Protein 1TC5 (pdb70)

Organism: Leishmania major (NCBI:txid5664)

Radius of gyration: 34.52 Å; Cα contacts (8 Å, |Δi|>4): 1585; chains: 4; bounding box: 90×104×87 Å

Solvent-accessible surface area: 36478 Å² total; per-residue (Å²): 170,38,29,5,27,3,1,0,1,4,2,28,4,0,16,0,2,11,66,66,108,107,107,76,6,16,0,0,38,0,0,1,0,0,3,1,12,5,22,90,94,84,18,46,110,23,85,56,76,43,2,111,109,0,8,12,21,4,8,75,3,84,6,3,50,37,4,10,92,138,101,187,134,76,125,65,26,5,5,70,71,15,66,82,8,0,0,0,0,0,16,10,53,8,0,0,1,84,52,81,65,178,44,26,12,71,86,46,46,24,65,162,115,65,4,34,62,16,11,91,90,2,1,35,15,0,34,56,28,21,35,30,78,54,86,171,21,38,89,13,5,10,38,152,66,153,64,99,45,38,120,77,137,48,150,15,113,42,94,35,36,1,2,2,4,47,76,64,37,104,8,2,3,92,3,66,5,106,18,0,65,0,0,13,7,74,55,169,26,28,6,27,3,1,0,1,2,0,26,6,0,16,0,2,11,64,66,108,105,111,76,6,16,0,0,38,0,0,0,0,1,3,2,10,7,30,93,93,84,20,44,113,25,81,58,116,42,2,115,106,0,8,12,23,4,8,79,2,98,6,3,56,34,4,11,94,139,104,186,134,88,126,62,25,4,5,102,87,15,83,93,8,0,0,0,0,0,15,11,50,8,0,0,1,102,53,125,65,108,45,26,34,71,148,53,46,27,67,164,119,71,4,35,61,17,11,90,89,2,1,49,15,0,36,86,58,23,66,28,76,62,82,170,23,42,89,15,4,10,35,146,58,155,66,104,45,38,121,76,138,48,150,14,114,40,102,36,35,2,2,2,4,46,73,66,37,103,9,2,2,94,3,66,6,96,18,0,63,0,0,12,7,76,54,69,43,5,47,3,43,0,17,2,0,26,4,0,8,0,2,9,61,68,111,105,81,78,6,17,0,0,36,0,0,1,0,34,3,1,9,5,25,103,95,83,24,81,100,20,82,72,117,36,3,144,106,0,7,13,40,4,9,110,55,138,12,3,53,35,5,9,97,135,95,191,134,82,123,63,21,6,5,104,90,15,84,92,9,0,0,0,0,2,16,53,46,70,47,1,24,106,125,126,70,253,67,84,39,94,149,44,48,24,68,160,120,67,4,34,62,16,12,100,94,2,8,53,23,0,26,88,61,24,65,29,68,65,83,176,20,36,94,14,6,7,44,155,12,105,30,62,47,46,132,73,119,40,154,15,92,45,85,40,38,1,1,3,3,48,68,62,37,148,29,16,60,97,57,92,37,151,37,57,112,70,44,113,52,77,56,75,40,4,47,4,44,0,18,3,0,27,5,0,11,0,2,10,62,67,110,104,75,77,8,17,0,0,36,0,0,1,0,34,3,2,9,7,29,41,97,89,38,80,100,22,82,61,112,35,3,121,105,0,7,13,41,6,10,108,53,137,12,3,55,37,6,9,97,109,93,185,132,82,123,66,24,6,5,102,91,16,82,73,8,0,0,0,0,2,15,52,46,69,46,0,22,106,122,126,70,250,65,85,36,97,149,44,45,22,68,146,120,68,4,34,61,18,10,99,92,2,8,56,25,0,28,87,60,24,66,28,64,62,85,114,21,35,92,14,6,8,40,146,64,141,75,79,46,45,105,68,118,41,125,15,42,16,60,39,35,2,1,3,4,46,68,56,35,146,30,16,63,98,57,92,36,156,37,56,109,68,42,111,54,77,57

Structure (mmCIF, N/CA/C/O backbone):
data_1TC5
#
_entry.id   1TC5
#
_cell.length_a   67.479
_cell.length_b   67.465
_cell.length_c   174.410
_cell.angle_alpha   90.00
_cell.angle_beta   90.00
_cell.angle_gamma   90.00
#
_symmetry.space_group_name_H-M   'P 2 2 21'
#
loop_
_entity.id
_entity.type
_entity.pdbx_description
1 polymer 'Probable eukaryotic D-amino acid tRNA deacylase, LMAJ005534AAA'
2 water water
#
loop_
_atom_site.group_PDB
_atom_site.id
_atom_site.type_symbol
_atom_site.label_atom_id
_atom_site.label_alt_id
_atom_site.label_comp_id
_atom_site.label_asym_id
_atom_site.label_entity_id
_atom_site.label_seq_id
_atom_site.pdbx_PDB_ins_code
_atom_site.Cartn_x
_atom_site.Cartn_y
_atom_site.Cartn_z
_atom_site.occupancy
_atom_site.B_iso_or_equiv
_atom_site.auth_seq_id
_atom_site.auth_comp_id
_atom_site.auth_asym_id
_atom_site.auth_atom_id
_atom_site.pdbx_PDB_model_num
ATOM 1 N N . HIS A 1 8 ? 56.155 27.114 26.231 1.00 46.48 8 HIS A N 1
ATOM 2 C CA . HIS A 1 8 ? 55.895 28.528 25.806 1.00 49.10 8 HIS A CA 1
ATOM 3 C C . HIS A 1 8 ? 54.502 29.061 26.203 1.00 44.55 8 HIS A C 1
ATOM 4 O O . HIS A 1 8 ? 53.554 28.298 26.380 1.00 42.32 8 HIS A O 1
ATOM 11 N N . MET A 1 9 ? 54.409 30.383 26.329 1.00 40.06 9 MET A N 1
ATOM 12 C CA . MET A 1 9 ? 53.160 31.072 26.657 1.00 39.08 9 MET A CA 1
ATOM 13 C C . MET A 1 9 ? 52.245 31.311 25.431 1.00 37.03 9 MET A C 1
ATOM 14 O O . MET A 1 9 ? 52.709 31.755 24.367 1.00 37.16 9 MET A O 1
ATOM 19 N N . THR A 1 10 ? 50.946 31.046 25.611 1.00 29.51 10 THR A N 1
ATOM 20 C CA . THR A 1 10 ? 49.945 31.210 24.566 1.00 26.49 10 THR A CA 1
ATOM 21 C C . THR A 1 10 ? 49.112 32.495 24.758 1.00 22.69 10 THR A C 1
ATOM 22 O O . THR A 1 10 ? 48.652 32.800 25.845 1.00 20.58 10 THR A O 1
ATOM 26 N N . ILE A 1 11 ? 48.951 33.254 23.691 1.00 19.53 11 ILE A N 1
ATOM 27 C CA . ILE A 1 11 ? 47.965 34.330 23.636 1.00 18.67 11 ILE A CA 1
ATOM 28 C C . ILE A 1 11 ? 46.755 33.738 22.928 1.00 17.19 11 ILE A C 1
ATOM 29 O O . ILE A 1 11 ? 46.845 33.411 21.744 1.00 18.82 11 ILE A O 1
ATOM 34 N N . ARG A 1 12 ? 45.646 33.572 23.652 1.00 15.22 12 ARG A N 1
ATOM 35 C CA . ARG A 1 12 ? 44.388 33.080 23.081 1.00 14.40 12 ARG A CA 1
ATOM 36 C C . ARG A 1 12 ? 43.481 34.246 22.766 1.00 16.36 12 ARG A C 1
ATOM 37 O O . ARG A 1 12 ? 43.217 35.075 23.633 1.00 13.31 12 ARG A O 1
ATOM 45 N N . VAL A 1 13 ? 43.016 34.326 21.525 1.00 17.62 13 VAL A N 1
ATOM 46 C CA . VAL A 1 13 ? 42.007 35.330 21.183 1.00 18.77 13 VAL A CA 1
ATOM 47 C C . VAL A 1 13 ? 40.762 34.727 20.538 1.00 16.72 13 VAL A C 1
ATOM 48 O O . VAL A 1 13 ? 40.853 33.824 19.737 1.00 17.28 13 VAL A O 1
ATOM 52 N N A MET A 1 14 ? 39.606 35.271 20.894 0.50 16.62 14 MET A N 1
ATOM 53 N N B MET A 1 14 ? 39.604 35.242 20.928 0.50 16.90 14 MET A N 1
ATOM 54 C CA A MET A 1 14 ? 38.358 35.005 20.197 0.50 16.68 14 MET A CA 1
ATOM 55 C CA B MET A 1 14 ? 38.365 35.030 20.198 0.50 17.11 14 MET A CA 1
ATOM 56 C C A MET A 1 14 ? 37.980 36.296 19.455 0.50 16.69 14 MET A C 1
ATOM 57 C C B MET A 1 14 ? 38.100 36.318 19.423 0.50 16.83 14 MET A C 1
ATOM 58 O O A MET A 1 14 ? 37.909 37.364 20.060 0.50 18.57 14 MET A O 1
ATOM 59 O O B MET A 1 14 ? 38.243 37.415 19.970 0.50 18.34 14 MET A O 1
ATOM 68 N N . LEU A 1 15 ? 37.743 36.180 18.152 1.00 16.64 15 LEU A N 1
ATOM 69 C CA . LEU A 1 15 ? 37.550 37.327 17.272 1.00 16.49 15 LEU A CA 1
ATOM 70 C C . LEU A 1 15 ? 36.193 37.217 16.637 1.00 16.92 15 LEU A C 1
ATOM 71 O O . LEU A 1 15 ? 35.877 36.180 16.047 1.00 14.98 15 LEU A O 1
ATOM 76 N N . GLN A 1 16 ? 35.398 38.287 16.747 1.00 17.00 16 GLN A N 1
ATOM 77 C CA . GLN A 1 16 ? 34.038 38.332 16.195 1.00 16.26 16 GLN A CA 1
ATOM 78 C C . GLN A 1 16 ? 33.865 39.568 15.321 1.00 16.81 16 GLN A C 1
ATOM 79 O O . GLN A 1 16 ? 34.421 40.648 15.622 1.00 15.67 16 GLN A O 1
ATOM 85 N N . ALA A 1 17 ? 33.137 39.380 14.220 1.00 18.09 17 ALA A N 1
ATOM 86 C CA . ALA A 1 17 ? 32.722 40.478 13.332 1.00 17.09 17 ALA A CA 1
ATOM 87 C C . ALA A 1 17 ? 31.746 41.391 14.073 1.00 17.40 17 ALA A C 1
ATOM 88 O O . ALA A 1 17 ? 30.634 40.969 14.427 1.00 18.00 17 ALA A O 1
ATOM 90 N N . MET A 1 18 ? 32.199 42.614 14.319 1.00 14.86 18 MET A N 1
ATOM 91 C CA . MET A 1 18 ? 31.435 43.634 15.031 1.00 14.80 18 MET A CA 1
ATOM 92 C C . MET A 1 18 ? 30.783 44.600 14.048 1.00 16.38 18 MET A C 1
ATOM 93 O O . MET A 1 18 ? 31.427 45.052 13.091 1.00 16.61 18 MET A O 1
ATOM 98 N N . ASP A 1 19 ? 29.514 44.926 14.292 1.00 17.65 19 ASP A N 1
ATOM 99 C CA . ASP A 1 19 ? 28.881 46.076 13.650 1.00 16.67 19 ASP A CA 1
ATOM 100 C C . ASP A 1 19 ? 28.847 47.275 14.598 1.00 18.45 19 ASP A C 1
ATOM 101 O O . ASP A 1 19 ? 29.251 48.381 14.222 1.00 16.90 19 ASP A O 1
ATOM 106 N N . GLN A 1 20 ? 28.358 47.036 15.820 1.00 18.14 20 GLN A N 1
ATOM 107 C CA . GLN A 1 20 ? 28.362 48.026 16.899 1.00 18.03 20 GLN A CA 1
ATOM 108 C C . GLN A 1 20 ? 28.746 47.356 18.231 1.00 16.24 20 GLN A C 1
ATOM 109 O O . GLN A 1 20 ? 28.371 46.228 18.500 1.00 18.30 20 GLN A O 1
ATOM 115 N N . GLY A 1 21 ? 29.469 48.083 19.073 1.00 15.42 21 GLY A N 1
ATOM 116 C CA . GLY A 1 21 ? 29.707 47.656 20.442 1.00 15.98 21 GLY A CA 1
ATOM 117 C C . GLY A 1 21 ? 29.652 48.773 21.469 1.00 16.49 21 GLY A C 1
ATOM 118 O O . GLY A 1 21 ? 29.988 49.921 21.182 1.00 16.32 21 GLY A O 1
ATOM 119 N N . HIS A 1 22 ? 29.198 48.405 22.665 1.00 18.58 22 HIS A N 1
ATOM 120 C CA . HIS A 1 22 ? 29.228 49.226 23.877 1.00 16.86 22 HIS A CA 1
ATOM 121 C C . HIS A 1 22 ? 29.881 48.417 25.003 1.00 17.77 22 HIS A C 1
ATOM 122 O O . HIS A 1 22 ? 29.421 47.323 25.337 1.00 16.80 22 HIS A O 1
ATOM 129 N N . LEU A 1 23 ? 30.936 48.967 25.593 1.00 16.30 23 LEU A N 1
ATOM 130 C CA . LEU A 1 23 ? 31.674 48.296 26.646 1.00 16.41 23 LEU A CA 1
ATOM 131 C C . LEU A 1 23 ? 31.697 49.163 27.917 1.00 15.38 23 LEU A C 1
ATOM 132 O O . LEU A 1 23 ? 32.087 50.304 27.891 1.00 17.31 23 LEU A O 1
ATOM 137 N N . LEU A 1 24 ? 31.275 48.575 29.024 1.00 17.83 24 LEU A N 1
ATOM 138 C CA . LEU A 1 24 ? 31.258 49.213 30.323 1.00 15.67 24 LEU A CA 1
ATOM 139 C C . LEU A 1 24 ? 32.679 49.303 30.875 1.00 16.12 24 LEU A C 1
ATOM 140 O O . LEU A 1 24 ? 33.393 48.293 30.976 1.00 15.02 24 LEU A O 1
ATOM 145 N N . VAL A 1 25 ? 33.086 50.521 31.241 1.00 16.95 25 VAL A N 1
ATOM 146 C CA . VAL A 1 25 ? 34.469 50.773 31.656 1.00 18.32 25 VAL A CA 1
ATOM 147 C C . VAL A 1 25 ? 34.660 51.171 33.127 1.00 17.92 25 VAL A C 1
ATOM 148 O O . VAL A 1 25 ? 35.786 51.157 33.598 1.00 19.23 25 VAL A O 1
ATOM 152 N N . ASN A 1 26 ? 33.593 51.526 33.842 1.00 19.37 26 ASN A N 1
ATOM 153 C CA . ASN A 1 26 ? 33.710 51.934 35.258 1.00 18.29 26 ASN A CA 1
ATOM 154 C C . ASN A 1 26 ? 32.942 51.048 36.269 1.00 16.21 26 ASN A C 1
ATOM 155 O O . ASN A 1 26 ? 32.719 51.432 37.409 1.00 18.14 26 ASN A O 1
ATOM 160 N N . ASN A 1 27 ? 32.511 49.880 35.835 1.00 16.61 27 ASN A N 1
ATOM 161 C CA . ASN A 1 27 ? 31.734 48.941 36.671 1.00 20.62 27 ASN A CA 1
ATOM 162 C C . ASN A 1 27 ? 30.310 49.426 37.026 1.00 21.88 27 ASN A C 1
ATOM 163 O O . ASN A 1 27 ? 29.587 48.746 37.745 1.00 22.70 27 ASN A O 1
ATOM 168 N N . VAL A 1 28 ? 29.904 50.575 36.494 1.00 22.20 28 VAL A N 1
ATOM 169 C CA . VAL A 1 28 ? 28.630 51.165 36.879 1.00 23.04 28 VAL A CA 1
ATOM 170 C C . VAL A 1 28 ? 27.776 51.436 35.649 1.00 22.07 28 VAL A C 1
ATOM 171 O O . VAL A 1 28 ? 26.951 50.597 35.285 1.00 23.11 28 VAL A O 1
ATOM 175 N N . ASP A 1 29 ? 27.978 52.567 34.984 1.00 24.07 29 ASP A N 1
ATOM 176 C CA . ASP A 1 29 ? 27.105 52.928 33.858 1.00 25.75 29 ASP A CA 1
ATOM 177 C C . ASP A 1 29 ? 27.761 53.726 32.722 1.00 22.36 29 ASP A C 1
ATOM 178 O O . ASP A 1 29 ? 27.075 54.210 31.847 1.00 23.36 29 ASP A O 1
ATOM 183 N N . LYS A 1 30 ? 29.081 53.835 32.717 1.00 21.98 30 LYS A N 1
ATOM 184 C CA . LYS A 1 30 ? 29.787 54.522 31.647 1.00 21.23 30 LYS A CA 1
ATOM 185 C C . LYS A 1 30 ? 30.197 53.468 30.587 1.00 20.13 30 LYS A C 1
ATOM 186 O O . LYS A 1 30 ? 30.937 52.532 30.880 1.00 18.49 30 LYS A O 1
ATOM 192 N N . TYR A 1 31 ? 29.668 53.627 29.376 1.00 18.83 31 TYR A N 1
ATOM 193 C CA . TYR A 1 31 ? 30.000 52.785 28.241 1.00 19.75 31 TYR A CA 1
ATOM 194 C C . TYR A 1 31 ? 30.774 53.567 27.200 1.00 19.55 31 TYR A C 1
ATOM 195 O O . TYR A 1 31 ? 30.450 54.718 26.909 1.00 17.56 31 TYR A O 1
ATOM 204 N N . VAL A 1 32 ? 31.790 52.916 26.633 1.00 19.56 32 VAL A N 1
ATOM 205 C CA . VAL A 1 32 ? 32.517 53.436 25.479 1.00 18.35 32 VAL A CA 1
ATOM 206 C C . VAL A 1 32 ? 32.102 52.636 24.237 1.00 17.46 32 VAL A C 1
ATOM 207 O O . VAL A 1 32 ? 31.770 51.423 24.311 1.00 16.85 32 VAL A O 1
ATOM 211 N N . ARG A 1 33 ? 32.133 53.310 23.096 1.00 15.81 33 ARG A N 1
ATOM 212 C CA . ARG A 1 33 ? 31.530 52.792 21.894 1.00 16.72 33 ARG A CA 1
ATOM 213 C C . ARG A 1 33 ? 32.527 52.503 20.790 1.00 16.13 33 ARG A C 1
ATOM 214 O O . ARG A 1 33 ? 33.541 53.217 20.620 1.00 15.58 33 ARG A O 1
ATOM 222 N N . ALA A 1 34 ? 32.206 51.460 20.030 1.00 15.91 34 ALA A N 1
ATOM 223 C CA . ALA A 1 34 ? 32.852 51.186 18.755 1.00 16.62 34 ALA A CA 1
ATOM 224 C C . ALA A 1 34 ? 31.825 50.928 17.659 1.00 16.56 34 ALA A C 1
ATOM 225 O O . ALA A 1 34 ? 30.726 50.426 17.918 1.00 16.65 34 ALA A O 1
ATOM 227 N N . GLY A 1 35 ? 32.205 51.265 16.424 1.00 17.18 35 GLY A N 1
ATOM 228 C CA . GLY A 1 35 ? 31.414 50.898 15.259 1.00 17.72 35 GLY A CA 1
ATOM 229 C C . GLY A 1 35 ? 31.918 49.619 14.617 1.00 15.69 35 GLY A C 1
ATOM 230 O O . GLY A 1 35 ? 32.396 48.703 15.295 1.00 15.24 35 GLY A O 1
ATOM 231 N N . ARG A 1 36 ? 31.823 49.568 13.292 1.00 14.80 36 ARG A N 1
ATOM 232 C CA . ARG A 1 36 ? 32.111 48.354 12.568 1.00 15.83 36 ARG A CA 1
ATOM 233 C C . ARG A 1 36 ? 33.584 48.002 12.646 1.00 14.30 36 ARG A C 1
ATOM 234 O O . ARG A 1 36 ? 34.460 48.856 12.528 1.00 13.53 36 ARG A O 1
ATOM 242 N N . GLY A 1 37 ? 33.837 46.724 12.838 1.00 12.38 37 GLY A N 1
ATOM 243 C CA . GLY A 1 37 ? 35.203 46.228 12.889 1.00 15.39 37 GLY A CA 1
ATOM 244 C C . GLY A 1 37 ? 35.258 44.866 13.536 1.00 13.70 37 GLY A C 1
ATOM 245 O O . GLY A 1 37 ? 34.472 43.985 13.182 1.00 15.75 37 GLY A O 1
ATOM 246 N N . VAL A 1 38 ? 36.183 44.691 14.465 1.00 14.27 38 VAL A N 1
ATOM 247 C CA . VAL A 1 38 ? 36.376 43.411 15.148 1.00 12.87 38 VAL A CA 1
ATOM 248 C C . VAL A 1 38 ? 36.397 43.563 16.671 1.00 12.64 38 VAL A C 1
ATOM 249 O O . VAL A 1 38 ? 37.062 44.462 17.212 1.00 14.32 38 VAL A O 1
ATOM 253 N N . MET A 1 39 ? 35.645 42.698 17.350 1.00 15.51 39 MET A N 1
ATOM 254 C CA . MET A 1 39 ? 35.698 42.561 18.802 1.00 14.43 39 MET A CA 1
ATOM 255 C C . MET A 1 39 ? 36.612 41.395 19.172 1.00 15.92 39 MET A C 1
ATOM 256 O O . MET A 1 39 ? 36.402 40.249 18.733 1.00 16.43 39 MET A O 1
ATOM 261 N N . VAL A 1 40 ? 37.605 41.707 20.002 1.00 16.12 40 VAL A N 1
ATOM 262 C CA . VAL A 1 40 ? 38.667 40.788 20.383 1.00 15.99 40 VAL A CA 1
ATOM 263 C C . VAL A 1 40 ? 38.504 40.485 21.860 1.00 15.59 40 VAL A C 1
ATOM 264 O O . VAL A 1 40 ? 38.526 41.414 22.665 1.00 18.49 40 VAL A O 1
ATOM 268 N N . TYR A 1 41 ? 38.321 39.214 22.206 1.00 14.97 41 TYR A N 1
ATOM 269 C CA . TYR A 1 41 ? 38.480 38.716 23.569 1.00 12.78 41 TYR A CA 1
ATOM 270 C C . TYR A 1 41 ? 39.886 38.111 23.732 1.00 13.63 41 TYR A C 1
ATOM 271 O O . TYR A 1 41 ? 40.305 37.308 22.924 1.00 14.99 41 TYR A O 1
ATOM 280 N N . ILE A 1 42 ? 40.604 38.464 24.799 1.00 14.39 42 ILE A N 1
ATOM 281 C CA . ILE A 1 42 ? 41.981 38.041 24.934 1.00 13.94 42 ILE A CA 1
ATOM 282 C C . ILE A 1 42 ? 42.323 37.467 26.322 1.00 12.76 42 ILE A C 1
ATOM 283 O O . ILE A 1 42 ? 41.926 37.990 27.360 1.00 14.05 42 ILE A O 1
ATOM 288 N N . ALA A 1 43 ? 43.111 36.407 26.301 1.00 14.23 43 ALA A N 1
ATOM 289 C CA . ALA A 1 43 ? 43.615 35.756 27.501 1.00 14.64 43 ALA A CA 1
ATOM 290 C C . ALA A 1 43 ? 45.058 35.399 27.260 1.00 15.17 43 ALA A C 1
ATOM 291 O O . ALA A 1 43 ? 45.438 35.055 26.140 1.00 13.46 43 ALA A O 1
ATOM 293 N N . PHE A 1 44 ? 45.838 35.472 28.331 1.00 16.33 44 PHE A N 1
ATOM 294 C CA . PHE A 1 44 ? 47.240 35.177 28.326 1.00 14.87 44 PHE A CA 1
ATOM 295 C C . PHE A 1 44 ? 47.446 33.959 29.205 1.00 15.13 44 PHE A C 1
ATOM 296 O O . PHE A 1 44 ? 47.189 33.999 30.402 1.00 15.61 44 PHE A O 1
ATOM 304 N N . LEU A 1 45 ? 47.957 32.894 28.581 1.00 16.31 45 LEU A N 1
ATOM 305 C CA . LEU A 1 45 ? 48.002 31.559 29.153 1.00 17.89 45 LEU A CA 1
ATOM 306 C C . LEU A 1 45 ? 49.433 31.072 29.285 1.00 20.70 45 LEU A C 1
ATOM 307 O O . LEU A 1 45 ? 50.316 31.549 28.569 1.00 19.78 45 LEU A O 1
ATOM 312 N N . SER A 1 46 ? 49.647 30.117 30.190 1.00 22.55 46 SER A N 1
ATOM 313 C CA . SER A 1 46 ? 50.979 29.685 30.548 1.00 29.86 46 SER A CA 1
ATOM 314 C C . SER A 1 46 ? 51.034 28.271 31.152 1.00 34.90 46 SER A C 1
ATOM 315 O O . SER A 1 46 ? 50.125 27.850 31.878 1.00 34.19 46 SER A O 1
ATOM 318 N N . ASP A 1 47 ? 52.113 27.549 30.837 1.00 42.66 47 ASP A N 1
ATOM 319 C CA . ASP A 1 47 ? 52.525 26.376 31.623 1.00 48.25 47 ASP A CA 1
ATOM 320 C C . ASP A 1 47 ? 53.303 26.878 32.840 1.00 48.68 47 ASP A C 1
ATOM 321 O O . ASP A 1 47 ? 53.770 28.025 32.866 1.00 51.79 47 ASP A O 1
ATOM 326 N N . ARG A 1 48 ? 53.470 26.003 33.831 1.00 46.25 48 ARG A N 1
ATOM 327 C CA . ARG A 1 48 ? 54.354 26.279 34.954 1.00 43.39 48 ARG A CA 1
ATOM 328 C C . ARG A 1 48 ? 55.783 26.554 34.501 1.00 42.48 48 ARG A C 1
ATOM 329 O O . ARG A 1 48 ? 56.451 27.427 35.057 1.00 46.86 48 ARG A O 1
ATOM 330 N N . ASP A 1 49 ? 56.242 25.825 33.481 1.00 39.30 49 ASP A N 1
ATOM 331 C CA . ASP A 1 49 ? 57.610 25.941 32.990 1.00 39.31 49 ASP A CA 1
ATOM 332 C C . ASP A 1 49 ? 57.726 26.599 31.622 1.00 41.40 49 ASP A C 1
ATOM 333 O O . ASP A 1 49 ? 58.643 26.286 30.858 1.00 46.38 49 ASP A O 1
ATOM 334 N N . SER A 1 50 ? 56.814 27.520 31.313 1.00 42.60 50 SER A N 1
ATOM 335 C CA . SER A 1 50 ? 56.833 28.230 30.024 1.00 42.96 50 SER A CA 1
ATOM 336 C C . SER A 1 50 ? 57.583 29.573 30.148 1.00 42.29 50 SER A C 1
ATOM 337 O O . SER A 1 50 ? 57.480 30.256 31.176 1.00 43.85 50 SER A O 1
ATOM 340 N N . ALA A 1 51 ? 58.343 29.932 29.110 1.00 47.39 51 ALA A N 1
ATOM 341 C CA . ALA A 1 51 ? 59.047 31.212 29.058 1.00 49.16 51 ALA A CA 1
ATOM 342 C C . ALA A 1 51 ? 58.101 32.401 28.854 1.00 50.45 51 ALA A C 1
ATOM 343 O O . ALA A 1 51 ? 57.070 32.255 28.188 1.00 50.34 51 ALA A O 1
ATOM 344 N N . PRO A 1 52 ? 58.448 33.574 29.402 1.00 51.03 52 PRO A N 1
ATOM 345 C CA . PRO A 1 52 ? 57.554 34.745 29.367 1.00 49.99 52 PRO A CA 1
ATOM 346 C C . PRO A 1 52 ? 57.478 35.434 27.996 1.00 49.27 52 PRO A C 1
ATOM 347 O O . PRO A 1 52 ? 58.410 35.361 27.199 1.00 44.29 52 PRO A O 1
ATOM 351 N N . ILE A 1 53 ? 56.360 36.112 27.749 1.00 51.00 53 ILE A N 1
ATOM 352 C CA . ILE A 1 53 ? 56.071 36.706 26.445 1.00 52.24 53 ILE A CA 1
ATOM 353 C C . ILE A 1 53 ? 56.872 37.996 26.285 1.00 51.25 53 ILE A C 1
ATOM 354 O O . ILE A 1 53 ? 56.664 38.942 27.041 1.00 50.75 53 ILE A O 1
ATOM 359 N N . THR A 1 54 ? 57.792 38.026 25.317 1.00 51.26 54 THR A N 1
ATOM 360 C CA . THR A 1 54 ? 58.576 39.233 25.045 1.00 51.75 54 THR A CA 1
ATOM 361 C C . THR A 1 54 ? 57.747 40.246 24.262 1.00 51.78 54 THR A C 1
ATOM 362 O O . THR A 1 54 ? 56.582 39.996 23.936 1.00 51.91 54 THR A O 1
ATOM 366 N N . ASP A 1 55 ? 58.352 41.395 23.973 1.00 50.11 55 ASP A N 1
ATOM 367 C CA . ASP A 1 55 ? 57.748 42.382 23.084 1.00 49.10 55 ASP A CA 1
ATOM 368 C C . ASP A 1 55 ? 57.683 41.887 21.645 1.00 47.82 55 ASP A C 1
ATOM 369 O O . ASP A 1 55 ? 56.704 42.164 20.957 1.00 47.86 55 ASP A O 1
ATOM 374 N N . GLU A 1 56 ? 58.723 41.184 21.184 1.00 44.95 56 GLU A N 1
ATOM 375 C CA . GLU A 1 56 ? 58.745 40.679 19.804 1.00 44.32 56 GLU A CA 1
ATOM 376 C C . GLU A 1 56 ? 57.620 39.669 19.593 1.00 42.03 56 GLU A C 1
ATOM 377 O O . GLU A 1 56 ? 57.020 39.629 18.523 1.00 46.05 56 GLU A O 1
ATOM 379 N N . ALA A 1 57 ? 57.333 38.880 20.629 1.00 37.38 57 ALA A N 1
ATOM 380 C CA . ALA A 1 57 ? 56.226 37.929 20.616 1.00 36.17 57 ALA A CA 1
ATOM 381 C C . ALA A 1 57 ? 54.840 38.604 20.711 1.00 34.37 57 ALA A C 1
ATOM 382 O O . ALA A 1 57 ? 53.897 38.157 20.064 1.00 30.41 57 ALA A O 1
ATOM 384 N N . LEU A 1 58 ? 54.713 39.665 21.510 1.00 31.87 58 LEU A N 1
ATOM 385 C CA . LEU A 1 58 ? 53.458 40.421 21.566 1.00 30.41 58 LEU A CA 1
ATOM 386 C C . LEU A 1 58 ? 53.152 41.089 20.226 1.00 25.97 58 LEU A C 1
ATOM 387 O O . LEU A 1 58 ? 52.010 41.082 19.780 1.00 27.10 58 LEU A O 1
ATOM 392 N N . ARG A 1 59 ? 54.172 41.676 19.618 1.00 24.96 59 ARG A N 1
ATOM 393 C CA . ARG A 1 59 ? 54.058 42.364 18.322 1.00 27.30 59 ARG A CA 1
ATOM 394 C C . ARG A 1 59 ? 53.739 41.375 17.201 1.00 27.75 59 ARG A C 1
ATOM 395 O O . ARG A 1 59 ? 53.055 41.715 16.227 1.00 24.67 59 ARG A O 1
ATOM 403 N N . HIS A 1 60 ? 54.273 40.165 17.339 1.00 28.21 60 HIS A N 1
ATOM 404 C CA . HIS A 1 60 ? 53.942 39.077 16.432 1.00 30.65 60 HIS A CA 1
ATOM 405 C C . HIS A 1 60 ? 52.466 38.763 16.526 1.00 27.78 60 HIS A C 1
ATOM 406 O O . HIS A 1 60 ? 51.815 38.529 15.524 1.00 29.31 60 HIS A O 1
ATOM 413 N N . ALA A 1 61 ? 51.940 38.733 17.741 1.00 24.72 61 ALA A N 1
ATOM 414 C CA . ALA A 1 61 ? 50.536 38.410 17.919 1.00 22.92 61 ALA A CA 1
ATOM 415 C C . ALA A 1 61 ? 49.638 39.499 17.351 1.00 19.01 61 ALA A C 1
ATOM 416 O O . ALA A 1 61 ? 48.546 39.201 16.856 1.00 18.37 61 ALA A O 1
ATOM 418 N N . VAL A 1 62 ? 50.078 40.745 17.444 1.00 18.34 62 VAL A N 1
ATOM 419 C CA . VAL A 1 62 ? 49.317 41.871 16.905 1.00 18.34 62 VAL A CA 1
ATOM 420 C C . VAL A 1 62 ? 49.322 41.740 15.373 1.00 17.85 62 VAL A C 1
ATOM 421 O O . VAL A 1 62 ? 48.321 41.992 14.732 1.00 17.04 62 VAL A O 1
ATOM 425 N N . GLY A 1 63 ? 50.448 41.322 14.811 1.00 17.70 63 GLY A N 1
ATOM 426 C CA . GLY A 1 63 ? 50.562 41.099 13.380 1.00 19.37 63 GLY A CA 1
ATOM 427 C C . GLY A 1 63 ? 49.601 40.045 12.876 1.00 21.94 63 GLY A C 1
ATOM 428 O O . GLY A 1 63 ? 49.015 40.191 11.808 1.00 22.37 63 GLY A O 1
ATOM 429 N N . VAL A 1 64 ? 49.424 38.978 13.650 1.00 21.58 64 VAL A N 1
ATOM 430 C CA . VAL A 1 64 ? 48.456 37.944 13.285 1.00 21.96 64 VAL A CA 1
ATOM 431 C C . VAL A 1 64 ? 47.046 38.530 13.292 1.00 22.17 64 VAL A C 1
ATOM 432 O O . VAL A 1 64 ? 46.276 38.338 12.359 1.00 21.02 64 VAL A O 1
ATOM 436 N N . LEU A 1 65 ? 46.718 39.268 14.345 1.00 22.85 65 LEU A N 1
ATOM 437 C CA . LEU A 1 65 ? 45.439 39.963 14.417 1.00 21.27 65 LEU A CA 1
ATOM 438 C C . LEU A 1 65 ? 45.176 40.907 13.238 1.00 18.35 65 LEU A C 1
ATOM 439 O O . LEU A 1 65 ? 44.071 40.945 12.724 1.00 17.53 65 LEU A O 1
ATOM 444 N N . LEU A 1 66 ? 46.182 41.667 12.810 1.00 19.26 66 LEU A N 1
ATOM 445 C CA . LEU A 1 66 ? 45.976 42.711 11.805 1.00 17.14 66 LEU A CA 1
ATOM 446 C C . LEU A 1 66 ? 46.255 42.290 10.367 1.00 15.71 66 LEU A C 1
ATOM 447 O O . LEU A 1 66 ? 45.623 42.814 9.455 1.00 18.58 66 LEU A O 1
ATOM 452 N N . HIS A 1 67 ? 47.184 41.350 10.159 1.00 16.31 67 HIS A N 1
ATOM 453 C CA . HIS A 1 67 ? 47.633 40.956 8.813 1.00 16.98 67 HIS A CA 1
ATOM 454 C C . HIS A 1 67 ? 46.836 39.812 8.209 1.00 16.65 67 HIS A C 1
ATOM 455 O O . HIS A 1 67 ? 46.841 39.611 7.000 1.00 19.37 67 HIS A O 1
ATOM 462 N N . THR A 1 68 ? 46.219 39.007 9.047 1.00 16.76 68 THR A N 1
ATOM 463 C CA . THR A 1 68 ? 45.476 37.847 8.565 1.00 17.14 68 THR A CA 1
ATOM 464 C C . THR A 1 68 ? 44.153 38.308 7.953 1.00 16.11 68 THR A C 1
ATOM 465 O O . THR A 1 68 ? 43.458 39.128 8.537 1.00 16.27 68 THR A O 1
ATOM 469 N N . LYS A 1 69 ? 43.841 37.795 6.767 1.00 15.92 69 LYS A N 1
ATOM 470 C CA . LYS A 1 69 ? 42.560 38.055 6.126 1.00 16.99 69 LYS A CA 1
ATOM 471 C C . LYS A 1 69 ? 41.557 37.114 6.748 1.00 15.06 69 LYS A C 1
ATOM 472 O O . LYS A 1 69 ? 41.612 35.926 6.521 1.00 14.05 69 LYS A O 1
ATOM 478 N N . ILE A 1 70 ? 40.669 37.650 7.576 1.00 14.07 70 ILE A N 1
ATOM 479 C CA . ILE A 1 70 ? 39.736 36.830 8.338 1.00 16.05 70 ILE A CA 1
ATOM 480 C C . ILE A 1 70 ? 38.302 37.122 7.949 1.00 14.46 70 ILE A C 1
ATOM 481 O O . ILE A 1 70 ? 37.593 36.224 7.538 1.00 15.98 70 ILE A O 1
ATOM 486 N N . PHE A 1 71 ? 37.899 38.391 8.087 1.00 15.99 71 PHE A N 1
ATOM 487 C CA . PHE A 1 71 ? 36.490 38.797 8.013 1.00 14.85 71 PHE A CA 1
ATOM 488 C C . PHE A 1 71 ? 36.049 39.378 6.656 1.00 14.80 71 PHE A C 1
ATOM 489 O O . PHE A 1 71 ? 36.831 39.999 5.939 1.00 16.55 71 PHE A O 1
ATOM 497 N N . THR A 1 72 ? 34.763 39.190 6.359 1.00 15.79 72 THR A N 1
ATOM 498 C CA . THR A 1 72 ? 34.151 39.488 5.061 1.00 17.52 72 THR A CA 1
ATOM 499 C C . THR A 1 72 ? 33.163 40.654 5.122 1.00 18.91 72 THR A C 1
ATOM 500 O O . THR A 1 72 ? 32.548 41.008 4.115 1.00 18.27 72 THR A O 1
ATOM 504 N N . HIS A 1 73 ? 33.042 41.286 6.286 1.00 17.54 73 HIS A N 1
ATOM 505 C CA . HIS A 1 73 ? 32.011 42.304 6.500 1.00 17.74 73 HIS A CA 1
ATOM 506 C C . HIS A 1 73 ? 32.504 43.760 6.474 1.00 16.15 73 HIS A C 1
ATOM 507 O O . HIS A 1 73 ? 31.726 44.690 6.617 1.00 19.21 73 HIS A O 1
ATOM 514 N N . PHE A 1 74 ? 33.797 43.972 6.327 1.00 16.57 74 PHE A N 1
ATOM 515 C CA . PHE A 1 74 ? 34.362 45.336 6.411 1.00 16.34 74 PHE A CA 1
ATOM 516 C C . PHE A 1 74 ? 33.920 46.287 5.298 1.00 19.13 74 PHE A C 1
ATOM 517 O O . PHE A 1 74 ? 33.760 47.502 5.526 1.00 18.33 74 PHE A O 1
ATOM 525 N N . SER A 1 75 ? 33.735 45.728 4.103 1.00 21.02 75 SER A N 1
ATOM 526 C CA . SER A 1 75 ? 33.546 46.502 2.882 1.00 21.22 75 SER A CA 1
ATOM 527 C C . SER A 1 75 ? 32.262 46.125 2.130 1.00 22.90 75 SER A C 1
ATOM 528 O O . SER A 1 75 ? 32.316 45.506 1.047 1.00 18.57 75 SER A O 1
ATOM 531 N N . PRO A 1 76 ? 31.111 46.531 2.662 1.00 25.78 76 PRO A N 1
ATOM 532 C CA . PRO A 1 76 ? 29.819 46.187 2.045 1.00 26.20 76 PRO A CA 1
ATOM 533 C C . PRO A 1 76 ? 29.668 46.684 0.596 1.00 25.39 76 PRO A C 1
ATOM 534 O O . PRO A 1 76 ? 28.904 46.121 -0.173 1.00 26.90 76 PRO A O 1
ATOM 538 N N . GLU A 1 77 ? 30.422 47.719 0.235 1.00 24.35 77 GLU A N 1
ATOM 539 C CA . GLU A 1 77 ? 30.473 48.260 -1.123 1.00 25.18 77 GLU A CA 1
ATOM 540 C C . GLU A 1 77 ? 31.215 47.379 -2.169 1.00 25.17 77 GLU A C 1
ATOM 541 O O . GLU A 1 77 ? 31.222 47.707 -3.354 1.00 26.28 77 GLU A O 1
ATOM 547 N N . LYS A 1 78 ? 31.833 46.286 -1.732 1.00 23.25 78 LYS A N 1
ATOM 548 C CA . LYS A 1 78 ? 32.584 45.397 -2.611 1.00 24.41 78 LYS A CA 1
ATOM 549 C C . LYS A 1 78 ? 31.609 44.521 -3.398 1.00 23.10 78 LYS A C 1
ATOM 550 O O . LYS A 1 78 ? 30.685 43.939 -2.839 1.00 23.93 78 LYS A O 1
ATOM 556 N N . MET A 1 79 ? 31.833 44.458 -4.706 1.00 21.50 79 MET A N 1
ATOM 557 C CA . MET A 1 79 ? 31.062 43.619 -5.597 1.00 22.94 79 MET A CA 1
ATOM 558 C C . MET A 1 79 ? 31.153 42.173 -5.173 1.00 22.84 79 MET A C 1
ATOM 559 O O . MET A 1 79 ? 30.141 41.518 -4.995 1.00 25.21 79 MET A O 1
ATOM 564 N N . ILE A 1 80 ? 32.384 41.700 -4.969 1.00 23.98 80 ILE A N 1
ATOM 565 C CA . ILE A 1 80 ? 32.649 40.346 -4.500 1.00 25.51 80 ILE A CA 1
ATOM 566 C C . ILE A 1 80 ? 33.334 40.378 -3.134 1.00 25.77 80 ILE A C 1
ATOM 567 O O . ILE A 1 80 ? 34.462 40.880 -3.020 1.00 27.51 80 ILE A O 1
ATOM 572 N N . ASN A 1 81 ? 32.676 39.852 -2.102 1.00 27.30 81 ASN A N 1
ATOM 573 C CA . ASN A 1 81 ? 33.242 39.883 -0.758 1.00 32.13 81 ASN A CA 1
ATOM 574 C C . ASN A 1 81 ? 34.243 38.745 -0.550 1.00 31.62 81 ASN A C 1
ATOM 575 O O . ASN A 1 81 ? 33.937 37.578 -0.806 1.00 37.85 81 ASN A O 1
ATOM 580 N N . GLN A 1 82 ? 35.470 39.116 -0.196 1.00 27.59 82 GLN A N 1
ATOM 581 C CA . GLN A 1 82 ? 36.522 38.163 0.176 1.00 25.44 82 GLN A CA 1
ATOM 582 C C . GLN A 1 82 ? 36.945 38.509 1.606 1.00 22.55 82 GLN A C 1
ATOM 583 O O . GLN A 1 82 ? 36.797 39.657 2.018 1.00 20.41 82 GLN A O 1
ATOM 589 N N . PRO A 1 83 ? 37.506 37.549 2.341 1.00 20.15 83 PRO A N 1
ATOM 590 C CA . PRO A 1 83 ? 38.139 37.876 3.628 1.00 20.30 83 PRO A CA 1
ATOM 591 C C . PRO A 1 83 ? 39.206 38.986 3.434 1.00 18.01 83 PRO A C 1
ATOM 592 O O . PRO A 1 83 ? 39.891 39.040 2.419 1.00 18.39 83 PRO A O 1
ATOM 596 N N . GLN A 1 84 ? 39.270 39.892 4.391 1.00 19.10 84 GLN A N 1
ATOM 597 C CA . GLN A 1 84 ? 40.165 41.032 4.334 1.00 19.03 84 GLN A CA 1
ATOM 598 C C . GLN A 1 84 ? 40.865 41.133 5.670 1.00 18.03 84 GLN A C 1
ATOM 599 O O . GLN A 1 84 ? 40.343 40.679 6.696 1.00 17.43 84 GLN A O 1
ATOM 605 N N . SER A 1 85 ? 42.056 41.707 5.653 1.00 16.24 85 SER A N 1
ATOM 606 C CA . SER A 1 85 ? 42.772 42.004 6.876 1.00 15.60 85 SER A CA 1
ATOM 607 C C . SER A 1 85 ? 42.329 43.353 7.436 1.00 15.40 85 SER A C 1
ATOM 608 O O . SER A 1 85 ? 41.892 44.241 6.710 1.00 15.03 85 SER A O 1
ATOM 611 N N . LEU A 1 86 ? 42.440 43.492 8.748 1.00 15.88 86 LEU A N 1
ATOM 612 C CA . LEU A 1 86 ? 42.282 44.786 9.370 1.00 16.94 86 LEU A CA 1
ATOM 613 C C . LEU A 1 86 ? 43.291 45.758 8.792 1.00 15.34 86 LEU A C 1
ATOM 614 O O . LEU A 1 86 ? 42.972 46.921 8.592 1.00 18.13 86 LEU A O 1
ATOM 619 N N . GLU A 1 87 ? 44.500 45.278 8.495 1.00 16.72 87 GLU A N 1
ATOM 620 C CA . GLU A 1 87 ? 45.555 46.138 7.968 1.00 18.98 87 GLU A CA 1
ATOM 621 C C . GLU A 1 87 ? 45.105 46.845 6.682 1.00 20.48 87 GLU A C 1
ATOM 622 O O . GLU A 1 87 ? 45.283 48.041 6.540 1.00 17.41 87 GLU A O 1
ATOM 628 N N . GLU A 1 88 ? 44.463 46.127 5.770 1.00 21.20 88 GLU A N 1
ATOM 629 C CA . GLU A 1 88 ? 44.048 46.744 4.507 1.00 21.94 88 GLU A CA 1
ATOM 630 C C . GLU A 1 88 ? 42.759 47.559 4.655 1.00 21.34 88 GLU A C 1
ATOM 631 O O . GLU A 1 88 ? 42.336 48.196 3.705 1.00 21.43 88 GLU A O 1
ATOM 637 N N . CYS A 1 89 ? 42.135 47.518 5.833 1.00 19.61 89 CYS A N 1
ATOM 638 C CA . CYS A 1 89 ? 40.979 48.371 6.131 1.00 20.95 89 CYS A CA 1
ATOM 639 C C . CYS A 1 89 ? 41.264 49.200 7.410 1.00 21.67 89 CYS A C 1
ATOM 640 O O . CYS A 1 89 ? 40.716 48.928 8.463 1.00 19.55 89 CYS A O 1
ATOM 643 N N . PRO A 1 90 ? 42.113 50.223 7.287 1.00 21.21 90 PRO A N 1
ATOM 644 C CA . PRO A 1 90 ? 42.571 51.025 8.438 1.00 19.03 90 PRO A CA 1
ATOM 645 C C . PRO A 1 90 ? 41.498 51.718 9.265 1.00 20.37 90 PRO A C 1
ATOM 646 O O . PRO A 1 90 ? 41.809 52.070 10.406 1.00 22.43 90 PRO A O 1
ATOM 650 N N . GLU A 1 91 ? 40.307 51.925 8.712 1.00 18.86 91 GLU A N 1
ATOM 651 C CA . GLU A 1 91 ? 39.239 52.662 9.376 1.00 19.39 91 GLU A CA 1
ATOM 652 C C . GLU A 1 91 ? 38.313 51.815 10.236 1.00 18.94 91 GLU A C 1
ATOM 653 O O . GLU A 1 91 ? 37.502 52.370 10.970 1.00 18.47 91 GLU A O 1
ATOM 659 N N . MET A 1 92 ? 38.421 50.492 10.127 1.00 18.30 92 MET A N 1
ATOM 660 C CA . MET A 1 92 ? 37.650 49.599 10.977 1.00 18.65 92 MET A CA 1
ATOM 661 C C . MET A 1 92 ? 38.058 49.830 12.445 1.00 17.74 92 MET A C 1
ATOM 662 O O . MET A 1 92 ? 39.213 50.142 12.742 1.00 15.29 92 MET A O 1
ATOM 667 N N . ASP A 1 93 ? 37.082 49.701 13.333 1.00 17.99 93 ASP A N 1
ATOM 668 C CA . ASP A 1 93 ? 37.270 49.836 14.765 1.00 16.98 93 ASP A CA 1
ATOM 669 C C . ASP A 1 93 ? 37.662 48.480 15.336 1.00 16.64 93 ASP A C 1
ATOM 670 O O . ASP A 1 93 ? 37.330 47.445 14.781 1.00 16.91 93 ASP A O 1
ATOM 675 N N . ILE A 1 94 ? 38.399 48.508 16.436 1.00 17.53 94 ILE A N 1
ATOM 676 C CA . ILE A 1 94 ? 38.752 47.307 17.195 1.00 16.70 94 ILE A CA 1
ATOM 677 C C . ILE A 1 94 ? 38.348 47.569 18.644 1.00 15.14 94 ILE A C 1
ATOM 678 O O . ILE A 1 94 ? 38.650 48.634 19.213 1.00 15.25 94 ILE A O 1
ATOM 683 N N . LEU A 1 95 ? 37.634 46.605 19.203 1.00 15.90 95 LEU A N 1
ATOM 684 C CA . LEU A 1 95 ? 37.175 46.614 20.578 1.00 15.52 95 LEU A CA 1
ATOM 685 C C . LEU A 1 95 ? 37.787 45.412 21.275 1.00 15.77 95 LEU A C 1
ATOM 686 O O . LEU A 1 95 ? 37.511 44.301 20.891 1.00 15.30 95 LEU A O 1
ATOM 691 N N . ILE A 1 96 ? 38.603 45.665 22.295 1.00 16.29 96 ILE A N 1
ATOM 692 C CA . ILE A 1 96 ? 39.402 44.634 22.972 1.00 14.46 96 ILE A CA 1
ATOM 693 C C . ILE A 1 96 ? 38.823 44.464 24.357 1.00 15.62 96 ILE A C 1
ATOM 694 O O . ILE A 1 96 ? 38.671 45.453 25.103 1.00 16.31 96 ILE A O 1
ATOM 699 N N . VAL A 1 97 ? 38.490 43.223 24.688 1.00 16.33 97 VAL A N 1
ATOM 700 C CA . VAL A 1 97 ? 37.976 42.874 25.990 1.00 16.44 97 VAL A CA 1
ATOM 701 C C . VAL A 1 97 ? 38.863 41.801 26.646 1.00 17.33 97 VAL A C 1
ATOM 702 O O . VAL A 1 97 ? 39.045 40.712 26.083 1.00 15.99 97 VAL A O 1
ATOM 706 N N . PRO A 1 98 ? 39.367 42.073 27.849 1.00 14.87 98 PRO A N 1
ATOM 707 C CA . PRO A 1 98 ? 40.133 41.061 28.565 1.00 15.96 98 PRO A CA 1
ATOM 708 C C . PRO A 1 98 ? 39.167 39.974 29.028 1.00 15.61 98 PRO A C 1
ATOM 709 O O . PRO A 1 98 ? 38.151 40.283 29.657 1.00 14.64 98 PRO A O 1
ATOM 713 N N . GLN A 1 99 ? 39.466 38.728 28.664 1.00 16.50 99 GLN A N 1
ATOM 714 C CA . GLN A 1 99 ? 38.648 37.579 29.028 1.00 15.31 99 GLN A CA 1
ATOM 715 C C . GLN A 1 99 ? 39.557 36.420 29.384 1.00 13.84 99 GLN A C 1
ATOM 716 O O . GLN A 1 99 ? 39.694 35.491 28.613 1.00 15.83 99 GLN A O 1
ATOM 722 N N . ALA A 1 100 ? 40.141 36.492 30.580 1.00 14.43 100 ALA A N 1
ATOM 723 C CA . ALA A 1 100 ? 41.133 35.545 31.053 1.00 15.67 100 ALA A CA 1
ATOM 724 C C . ALA A 1 100 ? 40.520 34.151 31.193 1.00 16.43 100 ALA A C 1
ATOM 725 O O . ALA A 1 100 ? 41.225 33.148 31.072 1.00 16.41 100 ALA A O 1
ATOM 727 N N . SER A 1 101 ? 39.202 34.116 31.393 1.00 15.69 101 SER A N 1
ATOM 728 C CA . SER A 1 101 ? 38.443 32.872 31.581 1.00 13.99 101 SER A CA 1
ATOM 729 C C . SER A 1 101 ? 38.458 31.925 30.372 1.00 14.19 101 SER A C 1
ATOM 730 O O . SER A 1 101 ? 38.082 30.755 30.500 1.00 15.95 101 SER A O 1
ATOM 733 N N . LEU A 1 102 ? 38.894 32.427 29.215 1.00 16.37 102 LEU A N 1
ATOM 734 C CA . LEU A 1 102 ? 39.165 31.616 28.002 1.00 14.43 102 LEU A CA 1
ATOM 735 C C . LEU A 1 102 ? 40.180 30.479 28.223 1.00 16.07 102 LEU A C 1
ATOM 736 O O . LEU A 1 102 ? 40.207 29.502 27.447 1.00 14.33 102 LEU A O 1
ATOM 741 N N . GLY A 1 103 ? 41.011 30.622 29.266 1.00 14.17 103 GLY A N 1
ATOM 742 C CA . GLY A 1 103 ? 41.966 29.593 29.661 1.00 15.18 103 GLY A CA 1
ATOM 743 C C . GLY A 1 103 ? 41.417 28.564 30.629 1.00 12.61 103 GLY A C 1
ATOM 744 O O . GLY A 1 103 ? 42.106 27.598 30.931 1.00 13.89 103 GLY A O 1
ATOM 745 N N . GLY A 1 104 ? 40.194 28.775 31.122 1.00 14.65 104 GLY A N 1
ATOM 746 C CA . GLY A 1 104 ? 39.513 27.814 31.963 1.00 14.91 104 GLY A CA 1
ATOM 747 C C . GLY A 1 104 ? 39.362 26.448 31.295 1.00 14.09 104 GLY A C 1
ATOM 748 O O . GLY A 1 104 ? 39.191 26.367 30.075 1.00 14.97 104 GLY A O 1
ATOM 749 N N . LYS A 1 105 ? 39.501 25.398 32.094 1.00 13.13 105 LYS A N 1
ATOM 750 C CA . LYS A 1 105 ? 39.226 24.035 31.687 1.00 13.33 105 LYS A CA 1
ATOM 751 C C . LYS A 1 105 ? 38.320 23.334 32.699 1.00 12.95 105 LYS A C 1
ATOM 752 O O . LYS A 1 105 ? 38.390 23.594 33.896 1.00 14.28 105 LYS A O 1
ATOM 758 N N . VAL A 1 106 ? 37.481 22.442 32.195 1.00 11.26 106 VAL A N 1
ATOM 759 C CA . VAL A 1 106 ? 36.636 21.583 33.018 1.00 13.51 106 VAL A CA 1
ATOM 760 C C . VAL A 1 106 ? 37.470 20.651 33.903 1.00 13.95 106 VAL A C 1
ATOM 761 O O . VAL A 1 106 ? 38.395 20.007 33.428 1.00 15.60 106 VAL A O 1
ATOM 765 N N . LYS A 1 107 ? 37.128 20.626 35.192 1.00 15.95 107 LYS A N 1
ATOM 766 C CA . LYS A 1 107 ? 37.697 19.730 36.186 1.00 18.72 107 LYS A CA 1
ATOM 767 C C . LYS A 1 107 ? 36.523 19.165 36.981 1.00 19.56 107 LYS A C 1
ATOM 768 O O . LYS A 1 107 ? 35.944 19.869 37.822 1.00 18.26 107 LYS A O 1
ATOM 774 N N . GLY A 1 108 ? 36.167 17.913 36.695 1.00 18.42 108 GLY A N 1
ATOM 775 C CA . GLY A 1 108 ? 34.994 17.290 37.286 1.00 19.84 108 GLY A CA 1
ATOM 776 C C . GLY A 1 108 ? 33.771 18.085 36.881 1.00 19.96 108 GLY A C 1
ATOM 777 O O . GLY A 1 108 ? 33.476 18.194 35.693 1.00 19.83 108 GLY A O 1
ATOM 778 N N . ARG A 1 109 ? 33.104 18.682 37.866 1.00 20.73 109 ARG A N 1
ATOM 779 C CA . ARG A 1 109 ? 31.924 19.520 37.629 1.00 19.81 109 ARG A CA 1
ATOM 780 C C . ARG A 1 109 ? 32.197 20.991 37.946 1.00 16.71 109 ARG A C 1
ATOM 781 O O . ARG A 1 109 ? 31.307 21.767 38.245 1.00 13.62 109 ARG A O 1
ATOM 789 N N . SER A 1 110 ? 33.451 21.372 37.857 1.00 16.75 110 SER A N 1
ATOM 790 C CA . SER A 1 110 ? 33.848 22.744 38.090 1.00 19.40 110 SER A CA 1
ATOM 791 C C . SER A 1 110 ? 34.817 23.177 36.992 1.00 16.19 110 SER A C 1
ATOM 792 O O . SER A 1 110 ? 35.071 22.441 36.047 1.00 13.26 110 SER A O 1
ATOM 795 N N . VAL A 1 111 ? 35.316 24.399 37.106 1.00 15.07 111 VAL A N 1
ATOM 796 C CA . VAL A 1 111 ? 36.295 24.938 36.170 1.00 16.21 111 VAL A CA 1
ATOM 797 C C . VAL A 1 111 ? 37.558 25.324 36.932 1.00 16.92 111 VAL A C 1
ATOM 798 O O . VAL A 1 111 ? 37.494 25.947 37.989 1.00 16.81 111 VAL A O 1
ATOM 802 N N . GLN A 1 112 ? 38.708 24.957 36.372 1.00 17.50 112 GLN A N 1
ATOM 803 C CA . GLN A 1 112 ? 39.997 25.349 36.920 1.00 15.94 112 GLN A CA 1
ATOM 804 C C . GLN A 1 112 ? 40.685 26.314 35.968 1.00 14.46 112 GLN A C 1
ATOM 805 O O . GLN A 1 112 ? 40.582 26.202 34.745 1.00 13.52 112 GLN A O 1
ATOM 811 N N . PHE A 1 113 ? 41.411 27.249 36.557 1.00 13.71 113 PHE A N 1
ATOM 812 C CA . PHE A 1 113 ? 42.047 28.341 35.837 1.00 15.26 113 PHE A CA 1
ATOM 813 C C . PHE A 1 113 ? 43.582 28.312 35.960 1.00 15.15 113 PHE A C 1
ATOM 814 O O . PHE A 1 113 ? 44.265 29.342 35.851 1.00 18.67 113 PHE A O 1
ATOM 822 N N . HIS A 1 114 ? 44.130 27.122 36.124 1.00 14.94 114 HIS A N 1
ATOM 823 C CA . HIS A 1 114 ? 45.567 26.948 36.361 1.00 19.05 114 HIS A CA 1
ATOM 824 C C . HIS A 1 114 ? 46.452 27.425 35.186 1.00 19.30 114 HIS A C 1
ATOM 825 O O . HIS A 1 114 ? 47.614 27.770 35.392 1.00 18.93 114 HIS A O 1
ATOM 832 N N . GLN A 1 115 ? 45.906 27.466 33.970 1.00 18.21 115 GLN A N 1
ATOM 833 C CA . GLN A 1 115 ? 46.632 27.928 32.772 1.00 19.62 115 GLN A CA 1
ATOM 834 C C . GLN A 1 115 ? 46.714 29.469 32.685 1.00 19.39 115 GLN A C 1
ATOM 835 O O . GLN A 1 115 ? 47.414 29.992 31.814 1.00 19.28 115 GLN A O 1
ATOM 841 N N . LEU A 1 116 ? 45.958 30.197 33.512 1.00 18.44 116 LEU A N 1
ATOM 842 C CA . LEU A 1 116 ? 45.926 31.656 33.429 1.00 17.38 116 LEU A CA 1
ATOM 843 C C . LEU A 1 116 ? 47.191 32.246 34.059 1.00 18.74 116 LEU A C 1
ATOM 844 O O . LEU A 1 116 ? 47.606 31.848 35.158 1.00 21.22 116 LEU A O 1
ATOM 849 N N . VAL A 1 117 ? 47.822 33.181 33.364 1.00 19.89 117 VAL A N 1
ATOM 850 C CA . VAL A 1 117 ? 48.956 33.928 33.935 1.00 18.84 117 VAL A CA 1
ATOM 851 C C . VAL A 1 117 ? 48.472 34.667 35.164 1.00 16.40 117 VAL A C 1
ATOM 852 O O . VAL A 1 117 ? 47.283 34.972 35.285 1.00 17.83 117 VAL A O 1
ATOM 856 N N . ALA A 1 118 ? 49.395 34.942 36.076 1.00 17.08 118 ALA A N 1
ATOM 857 C CA . ALA A 1 118 ? 49.133 35.749 37.263 1.00 13.53 118 ALA A CA 1
ATOM 858 C C . ALA A 1 118 ? 48.554 37.120 36.886 1.00 16.05 118 ALA A C 1
ATOM 859 O O . ALA A 1 118 ? 48.703 37.588 35.747 1.00 13.31 118 ALA A O 1
ATOM 861 N N . LYS A 1 119 ? 47.874 37.733 37.846 1.00 16.74 119 LYS A N 1
ATOM 862 C CA . LYS A 1 119 ? 47.154 38.966 37.646 1.00 21.39 119 LYS A CA 1
ATOM 863 C C . LYS A 1 119 ? 48.044 40.090 37.116 1.00 19.60 119 LYS A C 1
ATOM 864 O O . LYS A 1 119 ? 47.703 40.744 36.150 1.00 22.56 119 LYS A O 1
ATOM 870 N N . ASP A 1 120 ? 49.176 40.313 37.756 1.00 17.33 120 ASP A N 1
ATOM 871 C CA . ASP A 1 120 ? 50.035 41.454 37.418 1.00 19.20 120 ASP A CA 1
ATOM 872 C C . ASP A 1 120 ? 50.771 41.251 36.094 1.00 17.08 120 ASP A C 1
ATOM 873 O O . ASP A 1 120 ? 51.031 42.194 35.369 1.00 15.35 120 ASP A O 1
ATOM 878 N N . VAL A 1 121 ? 51.075 40.002 35.784 1.00 15.72 121 VAL A N 1
ATOM 879 C CA . VAL A 1 121 ? 51.667 39.624 34.522 1.00 16.81 121 VAL A CA 1
ATOM 880 C C . VAL A 1 121 ? 50.667 39.860 33.397 1.00 17.48 121 VAL A C 1
ATOM 881 O O . VAL A 1 121 ? 51.020 40.396 32.357 1.00 20.04 121 VAL A O 1
ATOM 885 N N . GLY A 1 122 ? 49.422 39.446 33.624 1.00 17.41 122 GLY A N 1
ATOM 886 C CA . GLY A 1 122 ? 48.345 39.623 32.668 1.00 19.05 122 GLY A CA 1
ATOM 887 C C . GLY A 1 122 ? 47.993 41.091 32.462 1.00 17.23 122 GLY A C 1
ATOM 888 O O . GLY A 1 122 ? 47.705 41.502 31.351 1.00 18.69 122 GLY A O 1
ATOM 889 N N . ALA A 1 123 ? 47.998 41.868 33.538 1.00 15.05 123 ALA A N 1
ATOM 890 C CA . ALA A 1 123 ? 47.767 43.300 33.458 1.00 15.50 123 ALA A CA 1
ATOM 891 C C . ALA A 1 123 ? 48.816 43.973 32.563 1.00 15.98 123 ALA A C 1
ATOM 892 O O . ALA A 1 123 ? 48.488 44.825 31.738 1.00 14.93 123 ALA A O 1
ATOM 894 N N . ALA A 1 124 ? 50.076 43.586 32.749 1.00 16.09 124 ALA A N 1
ATOM 895 C CA . ALA A 1 124 ? 51.193 44.155 31.992 1.00 17.82 124 ALA A CA 1
ATOM 896 C C . ALA A 1 124 ? 51.135 43.775 30.521 1.00 15.43 124 ALA A C 1
ATOM 897 O O . ALA A 1 124 ? 51.312 44.627 29.656 1.00 14.53 124 ALA A O 1
ATOM 899 N N . LEU A 1 125 ? 50.884 42.499 30.251 1.00 15.18 125 LEU A N 1
ATOM 900 C CA . LEU A 1 125 ? 50.777 42.015 28.871 1.00 15.40 125 LEU A CA 1
ATOM 901 C C . LEU A 1 125 ? 49.578 42.662 28.171 1.00 16.03 125 LEU A C 1
ATOM 902 O O . LEU A 1 125 ? 49.662 43.042 27.005 1.00 15.45 125 LEU A O 1
ATOM 907 N N . TYR A 1 126 ? 48.475 42.797 28.897 1.00 16.39 126 TYR A N 1
ATOM 908 C CA . TYR A 1 126 ? 47.233 43.346 28.337 1.00 15.54 126 TYR A CA 1
ATOM 909 C C . TYR A 1 126 ? 47.422 44.804 27.952 1.00 15.84 126 TYR A C 1
ATOM 910 O O . TYR A 1 126 ? 47.036 45.246 26.863 1.00 13.48 126 TYR A O 1
ATOM 919 N N . ASP A 1 127 ? 47.990 45.545 28.881 1.00 17.85 127 ASP A N 1
ATOM 920 C CA . ASP A 1 127 ? 48.323 46.936 28.645 1.00 20.19 127 ASP A CA 1
ATOM 921 C C . ASP A 1 127 ? 49.264 47.111 27.442 1.00 20.53 127 ASP A C 1
ATOM 922 O O . ASP A 1 127 ? 49.071 47.996 26.608 1.00 19.67 127 ASP A O 1
ATOM 927 N N . ARG A 1 128 ? 50.280 46.254 27.367 1.00 21.04 128 ARG A N 1
ATOM 928 C CA . ARG A 1 128 ? 51.283 46.334 26.305 1.00 19.23 128 ARG A CA 1
ATOM 929 C C . ARG A 1 128 ? 50.659 45.977 24.976 1.00 18.21 128 ARG A C 1
ATOM 930 O O . ARG A 1 128 ? 50.908 46.625 23.968 1.00 18.33 128 ARG A O 1
ATOM 938 N N . PHE A 1 129 ? 49.803 44.969 24.993 1.00 18.09 129 PHE A N 1
ATOM 939 C CA . PHE A 1 129 ? 49.104 44.527 23.804 1.00 16.79 129 PHE A CA 1
ATOM 940 C C . PHE A 1 129 ? 48.154 45.595 23.252 1.00 14.71 129 PHE A C 1
ATOM 941 O O . PHE A 1 129 ? 48.102 45.794 22.044 1.00 17.17 129 PHE A O 1
ATOM 949 N N . CYS A 1 130 ? 47.437 46.300 24.132 1.00 12.84 130 CYS A N 1
ATOM 950 C CA . CYS A 1 130 ? 46.544 47.364 23.708 1.00 15.32 130 CYS A CA 1
ATOM 951 C C . CYS A 1 130 ? 47.339 48.555 23.151 1.00 15.35 130 CYS A C 1
ATOM 952 O O . CYS A 1 130 ? 46.925 49.161 22.162 1.00 15.91 130 CYS A O 1
ATOM 955 N N . HIS A 1 131 ? 48.465 48.880 23.791 1.00 13.93 131 HIS A N 1
ATOM 956 C CA . HIS A 1 131 ? 49.376 49.911 23.275 1.00 14.89 131 HIS A CA 1
ATOM 957 C C . HIS A 1 131 ? 49.846 49.615 21.828 1.00 15.39 131 HIS A C 1
ATOM 958 O O . HIS A 1 131 ? 49.825 50.495 20.956 1.00 15.43 131 HIS A O 1
ATOM 965 N N . PHE A 1 132 ? 50.299 48.384 21.590 1.00 15.85 132 PHE A N 1
ATOM 966 C CA . PHE A 1 132 ? 50.798 47.976 20.288 1.00 15.31 132 PHE A CA 1
ATOM 967 C C . PHE A 1 132 ? 49.709 48.059 19.234 1.00 16.02 132 PHE A C 1
ATOM 968 O O . PHE A 1 132 ? 49.987 48.388 18.101 1.00 16.08 132 PHE A O 1
ATOM 976 N N . VAL A 1 133 ? 48.467 47.741 19.601 1.00 18.37 133 VAL A N 1
ATOM 977 C CA . VAL A 1 133 ? 47.348 47.797 18.648 1.00 16.81 133 VAL A CA 1
ATOM 978 C C . VAL A 1 133 ? 47.057 49.261 18.312 1.00 16.96 133 VAL A C 1
ATOM 979 O O . VAL A 1 133 ? 46.936 49.618 17.149 1.00 18.30 133 VAL A O 1
ATOM 983 N N . ARG A 1 134 ? 46.986 50.114 19.330 1.00 15.64 134 ARG A N 1
ATOM 984 C CA . ARG A 1 134 ? 46.814 51.557 19.126 1.00 16.67 134 ARG A CA 1
ATOM 985 C C . ARG A 1 134 ? 47.849 52.112 18.147 1.00 17.23 134 ARG A C 1
ATOM 986 O O . ARG A 1 134 ? 47.509 52.876 17.234 1.00 15.43 134 ARG A O 1
ATOM 994 N N . VAL A 1 135 ? 49.106 51.716 18.345 1.00 17.30 135 VAL A N 1
ATOM 995 C CA . VAL A 1 135 ? 50.212 52.217 17.532 1.00 16.96 135 VAL A CA 1
ATOM 996 C C . VAL A 1 135 ? 50.058 51.725 16.088 1.00 18.32 135 VAL A C 1
ATOM 997 O O . VAL A 1 135 ? 50.193 52.513 15.153 1.00 19.09 135 VAL A O 1
ATOM 1001 N N . ALA A 1 136 ? 49.719 50.445 15.913 1.00 19.13 136 ALA A N 1
ATOM 1002 C CA . ALA A 1 136 ? 49.552 49.867 14.569 1.00 19.81 136 ALA A CA 1
ATOM 1003 C C . ALA A 1 136 ? 48.312 50.392 13.831 1.00 17.80 136 ALA A C 1
ATOM 1004 O O . ALA A 1 136 ? 48.185 50.215 12.616 1.00 19.98 136 ALA A O 1
ATOM 1006 N N . ARG A 1 137 ? 47.395 51.009 14.565 1.00 17.21 137 ARG A N 1
ATOM 1007 C CA . ARG A 1 137 ? 46.204 51.611 13.973 1.00 17.96 137 ARG A CA 1
ATOM 1008 C C . ARG A 1 137 ? 46.285 53.139 13.871 1.00 17.70 137 ARG A C 1
ATOM 1009 O O . ARG A 1 137 ? 45.332 53.785 13.416 1.00 20.17 137 ARG A O 1
ATOM 1017 N N . GLY A 1 138 ? 47.419 53.712 14.257 1.00 18.17 138 GLY A N 1
ATOM 1018 C CA . GLY A 1 138 ? 47.668 55.131 14.085 1.00 17.97 138 GLY A CA 1
ATOM 1019 C C . GLY A 1 138 ? 46.901 56.003 15.058 1.00 19.03 138 GLY A C 1
ATOM 1020 O O . GLY A 1 138 ? 46.646 57.169 14.771 1.00 18.55 138 GLY A O 1
ATOM 1021 N N . VAL A 1 139 ? 46.523 55.444 16.202 1.00 20.30 139 VAL A N 1
ATOM 1022 C CA . VAL A 1 139 ? 45.781 56.197 17.219 1.00 19.28 139 VAL A CA 1
ATOM 1023 C C . VAL A 1 139 ? 46.661 57.291 17.834 1.00 20.73 139 VAL A C 1
ATOM 1024 O O . VAL A 1 139 ? 47.810 57.050 18.192 1.00 19.92 139 VAL A O 1
ATOM 1028 N N . ASP A 1 140 ? 46.101 58.495 17.935 1.00 20.10 140 ASP A N 1
ATOM 1029 C CA . ASP A 1 140 ? 46.750 59.608 18.632 1.00 19.70 140 ASP A CA 1
ATOM 1030 C C . ASP A 1 140 ? 46.541 59.398 20.144 1.00 20.97 140 ASP A C 1
ATOM 1031 O O . ASP A 1 140 ? 45.515 59.761 20.723 1.00 21.07 140 ASP A O 1
ATOM 1036 N N . GLU A 1 141 ? 47.549 58.802 20.769 1.00 21.95 141 GLU A N 1
ATOM 1037 C CA . GLU A 1 141 ? 47.461 58.389 22.163 1.00 23.16 141 GLU A CA 1
ATOM 1038 C C . GLU A 1 141 ? 47.387 59.583 23.133 1.00 23.86 141 GLU A C 1
ATOM 1039 O O . GLU A 1 141 ? 47.042 59.389 24.296 1.00 24.54 141 GLU A O 1
ATOM 1045 N N . SER A 1 142 ? 47.664 60.805 22.653 1.00 24.25 142 SER A N 1
ATOM 1046 C CA . SER A 1 142 ? 47.510 62.015 23.470 1.00 24.10 142 SER A CA 1
ATOM 1047 C C . SER A 1 142 ? 46.071 62.577 23.477 1.00 24.76 142 SER A C 1
ATOM 1048 O O . SER A 1 142 ? 45.756 63.492 24.259 1.00 26.62 142 SER A O 1
ATOM 1051 N N . ARG A 1 143 ? 45.222 62.057 22.593 1.00 23.19 143 ARG A N 1
ATOM 1052 C CA . ARG A 1 143 ? 43.833 62.497 22.454 1.00 25.59 143 ARG A CA 1
ATOM 1053 C C . ARG A 1 143 ? 42.821 61.495 23.031 1.00 23.99 143 ARG A C 1
ATOM 1054 O O . ARG A 1 143 ? 41.626 61.782 23.069 1.00 23.12 143 ARG A O 1
ATOM 1062 N N . VAL A 1 144 ? 43.298 60.335 23.489 1.00 22.03 144 VAL A N 1
ATOM 1063 C CA . VAL A 1 144 ? 42.416 59.301 24.038 1.00 19.32 144 VAL A CA 1
ATOM 1064 C C . VAL A 1 144 ? 42.727 58.971 25.492 1.00 18.78 144 VAL A C 1
ATOM 1065 O O . VAL A 1 144 ? 43.826 59.241 25.988 1.00 17.15 144 VAL A O 1
ATOM 1069 N N . ASP A 1 145 ? 41.750 58.364 26.165 1.00 19.12 145 ASP A N 1
ATOM 1070 C CA . ASP A 1 145 ? 41.881 58.002 27.567 1.00 18.55 145 ASP A CA 1
ATOM 1071 C C . ASP A 1 145 ? 42.371 56.578 27.685 1.00 19.42 145 ASP A C 1
ATOM 1072 O O . ASP A 1 145 ? 42.789 55.976 26.698 1.00 18.57 145 ASP A O 1
ATOM 1077 N N . ALA A 1 146 ? 42.307 56.033 28.890 1.00 21.31 146 ALA A N 1
ATOM 1078 C CA . ALA A 1 146 ? 42.779 54.679 29.170 1.00 21.54 146 ALA A CA 1
ATOM 1079 C C . ALA A 1 146 ? 42.047 53.571 28.390 1.00 21.26 146 ALA A C 1
ATOM 1080 O O . ALA A 1 146 ? 42.615 52.500 28.122 1.00 24.40 146 ALA A O 1
ATOM 1082 N N . ASN A 1 147 ? 40.795 53.824 28.021 1.00 19.37 147 ASN A N 1
ATOM 1083 C CA . ASN A 1 147 ? 40.009 52.861 27.237 1.00 18.71 147 ASN A CA 1
ATOM 1084 C C . ASN A 1 147 ? 39.973 53.159 25.731 1.00 17.00 147 ASN A C 1
ATOM 1085 O O . ASN A 1 147 ? 39.243 52.505 24.976 1.00 16.93 147 ASN A O 1
ATOM 1090 N N . GLY A 1 148 ? 40.733 54.161 25.298 1.00 18.65 148 GLY A N 1
ATOM 1091 C CA . GLY A 1 148 ? 40.844 54.512 23.891 1.00 17.65 148 GLY A CA 1
ATOM 1092 C C . GLY A 1 148 ? 39.757 55.441 23.390 1.00 19.75 148 GLY A C 1
ATOM 1093 O O . GLY A 1 148 ? 39.717 55.746 22.199 1.00 21.42 148 GLY A O 1
ATOM 1094 N N . ALA A 1 149 ? 38.888 55.896 24.287 1.00 19.29 149 ALA A N 1
ATOM 1095 C CA . ALA A 1 149 ? 37.818 56.823 23.926 1.00 20.35 149 ALA A CA 1
ATOM 1096 C C . ALA A 1 149 ? 38.382 58.248 23.981 1.00 20.71 149 ALA A C 1
ATOM 1097 O O . ALA A 1 149 ? 39.437 58.459 24.559 1.00 20.89 149 ALA A O 1
ATOM 1099 N N . PRO A 1 150 ? 37.705 59.226 23.386 1.00 21.92 150 PRO A N 1
ATOM 1100 C CA . PRO A 1 150 ? 38.186 60.616 23.457 1.00 24.22 150 PRO A CA 1
ATOM 1101 C C . PRO A 1 150 ? 38.394 61.172 24.875 1.00 26.12 150 PRO A C 1
ATOM 1102 O O . PRO A 1 150 ? 37.598 60.850 25.774 1.00 23.87 150 PRO A O 1
ATOM 1106 N N . ARG A 1 151 ? 39.494 61.939 25.032 1.00 29.61 151 ARG A N 1
ATOM 1107 C CA . ARG A 1 151 ? 39.851 62.647 26.267 1.00 34.56 151 ARG A CA 1
ATOM 1108 C C . ARG A 1 151 ? 38.875 63.789 26.554 1.00 36.84 151 ARG A C 1
ATOM 1109 O O . ARG A 1 151 ? 38.547 64.056 27.708 1.00 36.25 151 ARG A O 1
ATOM 1117 N N . SER A 1 152 ? 38.428 64.472 25.504 1.00 39.45 152 SER A N 1
ATOM 1118 C CA . SER A 1 152 ? 37.331 65.421 25.631 1.00 43.35 152 SER A CA 1
ATOM 1119 C C . SER A 1 152 ? 36.013 64.664 25.499 1.00 45.33 152 SER A C 1
ATOM 1120 O O . SER A 1 152 ? 35.746 64.064 24.454 1.00 42.90 152 SER A O 1
ATOM 1123 N N . GLU A 1 153 ? 35.200 64.692 26.558 1.00 48.82 153 GLU A N 1
ATOM 1124 C CA . GLU A 1 153 ? 33.878 64.046 26.554 1.00 52.44 153 GLU A CA 1
ATOM 1125 C C . GLU A 1 153 ? 32.950 64.575 25.440 1.00 52.09 153 GLU A C 1
ATOM 1126 O O . GLU A 1 153 ? 32.005 63.886 25.038 1.00 52.82 153 GLU A O 1
ATOM 1132 N N . GLY A 1 154 ? 33.216 65.794 24.961 1.00 50.97 154 GLY A N 1
ATOM 1133 C CA . GLY A 1 154 ? 32.454 66.396 23.879 1.00 49.81 154 GLY A CA 1
ATOM 1134 C C . GLY A 1 154 ? 32.766 65.848 22.496 1.00 49.11 154 GLY A C 1
ATOM 1135 O O . GLY A 1 154 ? 31.985 66.050 21.566 1.00 49.07 154 GLY A O 1
ATOM 1136 N N . ASP A 1 155 ? 33.916 65.186 22.350 1.00 47.91 155 ASP A N 1
ATOM 1137 C CA . ASP A 1 155 ? 34.256 64.447 21.124 1.00 46.48 155 ASP A CA 1
ATOM 1138 C C . ASP A 1 155 ? 33.771 63.003 21.123 1.00 44.21 155 ASP A C 1
ATOM 1139 O O . ASP A 1 155 ? 33.873 62.320 20.097 1.00 43.52 155 ASP A O 1
ATOM 1144 N N . ALA A 1 156 ? 33.285 62.512 22.262 1.00 41.75 156 ALA A N 1
ATOM 1145 C CA . ALA A 1 156 ? 32.815 61.126 22.330 1.00 41.45 156 ALA A CA 1
ATOM 1146 C C . ALA A 1 156 ? 31.622 60.959 21.382 1.00 39.52 156 ALA A C 1
ATOM 1147 O O . ALA A 1 156 ? 30.839 61.893 21.203 1.00 37.77 156 ALA A O 1
ATOM 1149 N N . PRO A 1 157 ? 31.504 59.797 20.743 1.00 38.06 157 PRO A N 1
ATOM 1150 C CA . PRO A 1 157 ? 30.308 59.486 19.948 1.00 37.56 157 PRO A CA 1
ATOM 1151 C C . PRO A 1 157 ? 29.023 59.685 20.754 1.00 36.02 157 PRO A C 1
ATOM 1152 O O . PRO A 1 157 ? 29.047 59.630 21.991 1.00 34.25 157 PRO A O 1
ATOM 1156 N N . LYS A 1 158 ? 27.910 59.898 20.061 1.00 34.77 158 LYS A N 1
ATOM 1157 C CA . LYS A 1 158 ? 26.615 59.956 20.736 1.00 35.18 158 LYS A CA 1
ATOM 1158 C C . LYS A 1 158 ? 26.331 58.628 21.442 1.00 33.68 158 LYS A C 1
ATOM 1159 O O . LYS A 1 158 ? 26.807 57.572 21.030 1.00 31.24 158 LYS A O 1
ATOM 1165 N N . ALA A 1 159 ? 25.565 58.703 22.519 1.00 32.53 159 ALA A N 1
ATOM 1166 C CA . ALA A 1 159 ? 25.378 57.571 23.425 1.00 31.35 159 ALA A CA 1
ATOM 1167 C C . ALA A 1 159 ? 24.506 56.458 22.843 1.00 30.29 159 ALA A C 1
ATOM 1168 O O . ALA A 1 159 ? 24.678 55.277 23.205 1.00 28.18 159 ALA A O 1
ATOM 1170 N N . GLU A 1 160 ? 23.572 56.824 21.964 1.00 29.13 160 GLU A N 1
ATOM 1171 C CA . GLU A 1 160 ? 22.635 55.860 21.356 1.00 30.07 160 GLU A CA 1
ATOM 1172 C C . GLU A 1 160 ? 22.528 56.073 19.838 1.00 28.27 160 GLU A C 1
ATOM 1173 O O . GLU A 1 160 ? 22.883 57.155 19.327 1.00 27.01 160 GLU A O 1
ATOM 1179 N N . GLY A 1 161 ? 22.029 55.062 19.115 1.00 25.96 161 GLY A N 1
ATOM 1180 C CA . GLY A 1 161 ? 21.880 55.182 17.667 1.00 24.75 161 GLY A CA 1
ATOM 1181 C C . GLY A 1 161 ? 23.172 54.788 16.973 1.00 22.51 161 GLY A C 1
ATOM 1182 O O . GLY A 1 161 ? 24.255 54.896 17.561 1.00 19.91 161 GLY A O 1
ATOM 1183 N N . TRP A 1 162 ? 23.053 54.332 15.726 1.00 22.78 162 TRP A N 1
ATOM 1184 C CA . TRP A 1 162 ? 24.187 53.840 14.947 1.00 21.42 162 TRP A CA 1
ATOM 1185 C C . TRP A 1 162 ? 25.293 54.878 14.852 1.00 20.36 162 TRP A C 1
ATOM 1186 O O . TRP A 1 162 ? 25.022 56.067 14.661 1.00 23.99 162 TRP A O 1
ATOM 1197 N N . ILE A 1 163 ? 26.540 54.425 15.006 1.00 21.07 163 ILE A N 1
ATOM 1198 C CA . ILE A 1 163 ? 27.716 55.263 14.734 1.00 19.15 163 ILE A CA 1
ATOM 1199 C C . ILE A 1 163 ? 28.634 54.593 13.728 1.00 19.38 163 ILE A C 1
ATOM 1200 O O . ILE A 1 163 ? 28.744 53.343 13.658 1.00 18.76 163 ILE A O 1
ATOM 1205 N N . LYS A 1 164 ? 29.289 55.445 12.953 1.00 17.53 164 LYS A N 1
ATOM 1206 C CA . LYS A 1 164 ? 30.248 55.031 11.954 1.00 18.95 164 LYS A CA 1
ATOM 1207 C C . LYS A 1 164 ? 31.517 54.626 12.675 1.00 18.12 164 LYS A C 1
ATOM 1208 O O . LYS A 1 164 ? 31.800 55.147 13.735 1.00 17.34 164 LYS A O 1
ATOM 1214 N N . TYR A 1 165 ? 32.232 53.651 12.118 1.00 18.92 165 TYR A N 1
ATOM 1215 C CA . TYR A 1 165 ? 33.604 53.337 12.499 1.00 16.27 165 TYR A CA 1
ATOM 1216 C C . TYR A 1 165 ? 34.469 54.599 12.321 1.00 18.88 165 TYR A C 1
ATOM 1217 O O . TYR A 1 165 ? 34.094 55.527 11.579 1.00 17.49 165 TYR A O 1
ATOM 1226 N N . ASN A 1 166 ? 35.615 54.645 13.002 1.00 18.03 166 ASN A N 1
ATOM 1227 C CA . ASN A 1 166 ? 36.518 55.801 12.941 1.00 16.26 166 ASN A CA 1
ATOM 1228 C C . ASN A 1 166 ? 37.944 55.468 13.415 1.00 16.61 166 ASN A C 1
ATOM 1229 O O . ASN A 1 166 ? 38.563 56.211 14.159 1.00 18.24 166 ASN A O 1
ATOM 1234 N N . SER A 1 167 ? 38.456 54.331 12.960 1.00 16.78 167 SER A N 1
ATOM 1235 C CA . SER A 1 167 ? 39.820 53.894 13.256 1.00 16.73 167 SER A CA 1
ATOM 1236 C C . SER A 1 167 ? 40.089 53.800 14.764 1.00 16.72 167 SER A C 1
ATOM 1237 O O . SER A 1 167 ? 41.191 54.091 15.223 1.00 17.81 167 SER A O 1
ATOM 1240 N N . ARG A 1 168 ? 39.092 53.353 15.525 1.00 17.85 168 ARG A N 1
ATOM 1241 C CA . ARG A 1 168 ? 39.204 53.309 16.990 1.00 16.68 168 ARG A CA 1
ATOM 1242 C C . ARG A 1 168 ? 39.884 52.056 17.470 1.00 13.59 168 ARG A C 1
ATOM 1243 O O . ARG A 1 168 ? 39.841 51.023 16.811 1.00 15.68 168 ARG A O 1
ATOM 1251 N N . VAL A 1 169 ? 40.559 52.169 18.608 1.00 15.31 169 VAL A N 1
ATOM 1252 C CA . VAL A 1 169 ? 41.040 51.012 19.351 1.00 15.51 169 VAL A CA 1
ATOM 1253 C C . VAL A 1 169 ? 40.528 51.238 20.784 1.00 16.28 169 VAL A C 1
ATOM 1254 O O . VAL A 1 169 ? 41.123 51.999 21.566 1.00 16.35 169 VAL A O 1
ATOM 1258 N N . ILE A 1 170 ? 39.384 50.615 21.068 1.00 14.79 170 ILE A N 1
ATOM 1259 C CA . ILE A 1 170 ? 38.715 50.694 22.347 1.00 15.51 170 ILE A CA 1
ATOM 1260 C C . ILE A 1 170 ? 39.104 49.459 23.123 1.00 15.59 170 ILE A C 1
ATOM 1261 O O . ILE A 1 170 ? 39.189 48.389 22.554 1.00 18.10 170 ILE A O 1
ATOM 1266 N N . SER A 1 171 ? 39.359 49.625 24.417 1.00 18.00 171 SER A N 1
ATOM 1267 C CA . SER A 1 171 ? 39.770 48.518 25.270 1.00 17.79 171 SER A CA 1
ATOM 1268 C C . SER A 1 171 ? 39.142 48.598 26.665 1.00 15.09 171 SER A C 1
ATOM 1269 O O . SER A 1 171 ? 38.964 49.681 27.246 1.00 17.96 171 SER A O 1
ATOM 1272 N N . GLY A 1 172 ? 38.811 47.429 27.201 1.00 15.30 172 GLY A N 1
ATOM 1273 C CA . GLY A 1 172 ? 38.264 47.318 28.532 1.00 14.10 172 GLY A CA 1
ATOM 1274 C C . GLY A 1 172 ? 39.242 47.710 29.611 1.00 14.12 172 GLY A C 1
ATOM 1275 O O . GLY A 1 172 ? 40.456 47.720 29.417 1.00 15.44 172 GLY A O 1
ATOM 1276 N N . THR A 1 173 ? 38.693 48.098 30.750 1.00 18.16 173 THR A N 1
ATOM 1277 C CA . THR A 1 173 ? 39.483 48.388 31.942 1.00 16.47 173 THR A CA 1
ATOM 1278 C C . THR A 1 173 ? 39.843 47.048 32.544 1.00 16.03 173 THR A C 1
ATOM 1279 O O . THR A 1 173 ? 38.939 46.265 32.879 1.00 13.87 173 THR A O 1
ATOM 1283 N N . PHE A 1 174 ? 41.140 46.757 32.624 1.00 13.64 174 PHE A N 1
ATOM 1284 C CA . PHE A 1 174 ? 41.603 45.496 33.161 1.00 15.01 174 PHE A CA 1
ATOM 1285 C C . PHE A 1 174 ? 41.116 45.298 34.593 1.00 16.66 174 PHE A C 1
ATOM 1286 O O . PHE A 1 174 ? 41.219 46.210 35.421 1.00 16.92 174 PHE A O 1
ATOM 1294 N N . GLY A 1 175 ? 40.610 44.101 34.883 1.00 18.72 175 GLY A N 1
ATOM 1295 C CA . GLY A 1 175 ? 40.163 43.742 36.225 1.00 17.55 175 GLY A CA 1
ATOM 1296 C C . GLY A 1 175 ? 38.728 44.165 36.487 1.00 19.28 175 GLY A C 1
ATOM 1297 O O . GLY A 1 175 ? 38.185 43.804 37.514 1.00 21.24 175 GLY A O 1
ATOM 1298 N N . ASN A 1 176 ? 38.111 44.936 35.580 1.00 17.63 176 ASN A N 1
ATOM 1299 C CA . ASN A 1 176 ? 36.709 45.324 35.742 1.00 14.82 176 ASN A CA 1
ATOM 1300 C C . ASN A 1 176 ? 35.767 44.258 35.185 1.00 15.34 176 ASN A C 1
ATOM 1301 O O . ASN A 1 176 ? 36.172 43.353 34.464 1.00 16.18 176 ASN A O 1
ATOM 1306 N N . ARG A 1 177 ? 34.496 44.379 35.555 1.00 16.59 177 ARG A N 1
ATOM 1307 C CA . ARG A 1 177 ? 33.411 43.595 34.970 1.00 16.72 177 ARG A CA 1
ATOM 1308 C C . ARG A 1 177 ? 33.109 44.173 33.590 1.00 16.07 177 ARG A C 1
ATOM 1309 O O . ARG A 1 177 ? 32.859 45.361 33.463 1.00 18.85 177 ARG A O 1
ATOM 1317 N N . GLN A 1 178 ? 33.131 43.320 32.574 1.00 14.91 178 GLN A N 1
ATOM 1318 C CA . GLN A 1 178 ? 33.082 43.754 31.168 1.00 16.94 178 GLN A CA 1
ATOM 1319 C C . GLN A 1 178 ? 31.632 43.716 30.637 1.00 15.03 178 GLN A C 1
ATOM 1320 O O . GLN A 1 178 ? 31.267 42.926 29.730 1.00 17.37 178 GLN A O 1
ATOM 1326 N N . GLY A 1 179 ? 30.795 44.570 31.225 1.00 15.53 179 GLY A N 1
ATOM 1327 C CA . GLY A 1 179 ? 29.448 44.768 30.723 1.00 16.96 179 GLY A CA 1
ATOM 1328 C C . GLY A 1 179 ? 29.480 45.104 29.233 1.00 16.29 179 GLY A C 1
ATOM 1329 O O . GLY A 1 179 ? 30.267 45.929 28.789 1.00 17.82 179 GLY A O 1
ATOM 1330 N N . LEU A 1 180 ? 28.602 44.476 28.468 1.00 16.38 180 LEU A N 1
ATOM 1331 C CA . LEU A 1 180 ? 28.697 44.486 27.014 1.00 17.15 180 LEU A CA 1
ATOM 1332 C C . LEU A 1 180 ? 27.332 44.569 26.333 1.00 14.89 180 LEU A C 1
ATOM 1333 O O . LEU A 1 180 ? 26.387 43.879 26.723 1.00 15.58 180 LEU A O 1
ATOM 1338 N N . ARG A 1 181 ? 27.248 45.411 25.304 1.00 15.63 181 ARG A N 1
ATOM 1339 C CA . ARG A 1 181 ? 26.202 45.301 24.298 1.00 18.82 181 ARG A CA 1
ATOM 1340 C C . ARG A 1 181 ? 26.888 45.168 22.940 1.00 19.34 181 ARG A C 1
ATOM 1341 O O . ARG A 1 181 ? 27.747 45.974 22.583 1.00 16.19 181 ARG A O 1
ATOM 1349 N N . PHE A 1 182 ? 26.504 44.140 22.190 1.00 18.51 182 PHE A N 1
ATOM 1350 C CA . PHE A 1 182 ? 27.208 43.762 20.965 1.00 17.43 182 PHE A CA 1
ATOM 1351 C C . PHE A 1 182 ? 26.185 43.485 19.858 1.00 17.29 182 PHE A C 1
ATOM 1352 O O . PHE A 1 182 ? 25.223 42.761 20.085 1.00 19.50 182 PHE A O 1
ATOM 1360 N N . GLU A 1 183 ? 26.388 44.097 18.685 1.00 17.85 183 GLU A N 1
ATOM 1361 C CA . GLU A 1 183 ? 25.551 43.850 17.501 1.00 16.03 183 GLU A CA 1
ATOM 1362 C C . GLU A 1 183 ? 26.451 43.391 16.362 1.00 15.27 183 GLU A C 1
ATOM 1363 O O . GLU A 1 183 ? 27.509 43.979 16.109 1.00 14.36 183 GLU A O 1
ATOM 1369 N N . SER A 1 184 ? 25.985 42.378 15.639 1.00 14.14 184 SER A N 1
ATOM 1370 C CA . SER A 1 184 ? 26.736 41.787 14.564 1.00 13.34 184 SER A CA 1
ATOM 1371 C C . SER A 1 184 ? 25.789 41.333 13.480 1.00 14.09 184 SER A C 1
ATOM 1372 O O . SER A 1 184 ? 24.714 40.829 13.766 1.00 14.93 184 SER A O 1
ATOM 1375 N N . GLU A 1 185 ? 26.223 41.481 12.226 1.00 15.24 185 GLU A N 1
ATOM 1376 C CA . GLU A 1 185 ? 25.525 40.885 11.087 1.00 16.10 185 GLU A CA 1
ATOM 1377 C C . GLU A 1 185 ? 25.891 39.391 10.919 1.00 15.55 185 GLU A C 1
ATOM 1378 O O . GLU A 1 185 ? 25.421 38.739 10.000 1.00 18.12 185 GLU A O 1
ATOM 1384 N N . GLY A 1 186 ? 26.726 38.842 11.802 1.00 15.56 186 GLY A N 1
ATOM 1385 C CA . GLY A 1 186 ? 27.142 37.436 11.702 1.00 14.16 186 GLY A CA 1
ATOM 1386 C C . GLY A 1 186 ? 28.536 37.396 12.297 1.00 15.04 186 GLY A C 1
ATOM 1387 O O . GLY A 1 186 ? 29.461 37.875 11.653 1.00 17.39 186 GLY A O 1
ATOM 1388 N N . PRO A 1 187 ? 28.679 36.964 13.558 1.00 14.79 187 PRO A N 1
ATOM 1389 C CA . PRO A 1 187 ? 29.971 37.038 14.242 1.00 15.06 187 PRO A CA 1
ATOM 1390 C C . PRO A 1 187 ? 31.118 36.307 13.551 1.00 14.41 187 PRO A C 1
ATOM 1391 O O . PRO A 1 187 ? 32.238 36.784 13.700 1.00 14.96 187 PRO A O 1
ATOM 1395 N N . PHE A 1 188 ? 30.868 35.223 12.819 1.00 15.24 188 PHE A N 1
ATOM 1396 C CA . PHE A 1 188 ? 31.937 34.498 12.105 1.00 14.27 188 PHE A CA 1
ATOM 1397 C C . PHE A 1 188 ? 33.143 34.285 13.024 1.00 13.35 188 PHE A C 1
ATOM 1398 O O . PHE A 1 188 ? 34.297 34.591 12.699 1.00 13.08 188 PHE A O 1
ATOM 1406 N N . THR A 1 189 ? 32.844 33.745 14.196 1.00 13.85 189 THR A N 1
ATOM 1407 C CA . THR A 1 189 ? 33.780 33.744 15.292 1.00 14.83 189 THR A CA 1
ATOM 1408 C C . THR A 1 189 ? 35.001 32.892 14.977 1.00 14.28 189 THR A C 1
ATOM 1409 O O . THR A 1 189 ? 34.867 31.781 14.532 1.00 12.37 189 THR A O 1
ATOM 1413 N N . HIS A 1 190 ? 36.184 33.465 15.180 1.00 14.56 190 HIS A N 1
ATOM 1414 C CA . HIS A 1 190 ? 37.418 32.705 15.109 1.00 14.37 190 HIS A CA 1
ATOM 1415 C C . HIS A 1 190 ? 38.041 32.615 16.507 1.00 14.68 190 HIS A C 1
ATOM 1416 O O . HIS A 1 190 ? 37.807 33.473 17.377 1.00 13.14 190 HIS A O 1
ATOM 1423 N N . MET A 1 191 ? 38.802 31.547 16.702 1.00 18.56 191 MET A N 1
ATOM 1424 C CA . MET A 1 191 ? 39.554 31.277 17.914 1.00 20.44 191 MET A CA 1
ATOM 1425 C C . MET A 1 191 ? 40.974 30.910 17.516 1.00 19.26 191 MET A C 1
ATOM 1426 O O . MET A 1 191 ? 41.182 29.872 16.888 1.00 21.25 191 MET A O 1
ATOM 1431 N N . PHE A 1 192 ? 41.945 31.782 17.829 1.00 17.08 192 PHE A N 1
ATOM 1432 C CA . PHE A 1 192 ? 43.352 31.506 17.548 1.00 17.47 192 PHE A CA 1
ATOM 1433 C C . PHE A 1 192 ? 44.164 31.413 18.813 1.00 18.38 192 PHE A C 1
ATOM 1434 O O . PHE A 1 192 ? 44.059 32.281 19.687 1.00 17.77 192 PHE A O 1
ATOM 1442 N N . ASP A 1 193 ? 44.979 30.368 18.909 1.00 19.49 193 ASP A N 1
ATOM 1443 C CA . ASP A 1 193 ? 46.094 30.339 19.848 1.00 19.99 193 ASP A CA 1
ATOM 1444 C C . ASP A 1 193 ? 47.356 30.771 19.145 1.00 19.86 193 ASP A C 1
ATOM 1445 O O . ASP A 1 193 ? 47.750 30.198 18.125 1.00 22.17 193 ASP A O 1
ATOM 1450 N N . ILE A 1 194 ? 47.988 31.789 19.696 1.00 22.21 194 ILE A N 1
ATOM 1451 C CA . ILE A 1 194 ? 49.167 32.386 19.084 1.00 24.24 194 ILE A CA 1
ATOM 1452 C C . ILE A 1 194 ? 50.387 32.178 19.985 1.00 25.57 194 ILE A C 1
ATOM 1453 O O . ILE A 1 194 ? 50.350 32.440 21.207 1.00 22.45 194 ILE A O 1
ATOM 1459 N N . HIS B 1 8 ? 40.350 11.099 17.412 1.00 45.31 8 HIS B N 1
ATOM 1460 C CA . HIS B 1 8 ? 39.004 11.523 17.923 1.00 47.83 8 HIS B CA 1
ATOM 1461 C C . HIS B 1 8 ? 38.556 12.890 17.381 1.00 43.67 8 HIS B C 1
ATOM 1462 O O . HIS B 1 8 ? 39.376 13.744 17.023 1.00 41.39 8 HIS B O 1
ATOM 1469 N N . MET B 1 9 ? 37.242 13.072 17.326 1.00 38.86 9 MET B N 1
ATOM 1470 C CA . MET B 1 9 ? 36.642 14.355 16.989 1.00 38.57 9 MET B CA 1
ATOM 1471 C C . MET B 1 9 ? 36.387 15.236 18.230 1.00 35.37 9 MET B C 1
ATOM 1472 O O . MET B 1 9 ? 36.301 14.736 19.357 1.00 33.32 9 MET B O 1
ATOM 1477 N N . THR B 1 10 ? 36.255 16.548 17.996 1.00 29.51 10 THR B N 1
ATOM 1478 C CA . THR B 1 10 ? 36.100 17.544 19.052 1.00 24.88 10 THR B CA 1
ATOM 1479 C C . THR B 1 10 ? 34.844 18.402 18.864 1.00 22.26 10 THR B C 1
ATOM 1480 O O . THR B 1 10 ? 34.521 18.853 17.758 1.00 20.17 10 THR B O 1
ATOM 1484 N N . ILE B 1 11 ? 34.137 18.624 19.958 1.00 19.54 11 ILE B N 1
ATOM 1485 C CA . ILE B 1 11 ? 33.055 19.594 20.008 1.00 19.19 11 ILE B CA 1
ATOM 1486 C C . ILE B 1 11 ? 33.664 20.807 20.704 1.00 17.39 11 ILE B C 1
ATOM 1487 O O . ILE B 1 11 ? 33.966 20.774 21.910 1.00 18.20 11 ILE B O 1
ATOM 1492 N N . ARG B 1 12 ? 33.926 21.851 19.935 1.00 16.60 12 ARG B N 1
ATOM 1493 C CA . ARG B 1 12 ? 34.408 23.099 20.515 1.00 17.34 12 ARG B CA 1
ATOM 1494 C C . ARG B 1 12 ? 33.224 23.978 20.826 1.00 16.13 12 ARG B C 1
ATOM 1495 O O . ARG B 1 12 ? 32.388 24.246 19.962 1.00 17.81 12 ARG B O 1
ATOM 1503 N N . VAL B 1 13 ? 33.153 24.462 22.059 1.00 19.09 13 VAL B N 1
ATOM 1504 C CA . VAL B 1 13 ? 32.136 25.471 22.399 1.00 18.84 13 VAL B CA 1
ATOM 1505 C C . VAL B 1 13 ? 32.716 26.709 23.065 1.00 18.45 13 VAL B C 1
ATOM 1506 O O . VAL B 1 13 ? 33.647 26.609 23.857 1.00 18.62 13 VAL B O 1
ATOM 1510 N N A MET B 1 14 ? 32.172 27.870 22.712 0.50 16.61 14 MET B N 1
ATOM 1511 N N B MET B 1 14 ? 32.209 27.876 22.675 0.50 16.90 14 MET B N 1
ATOM 1512 C CA A MET B 1 14 ? 32.450 29.121 23.405 0.50 16.77 14 MET B CA 1
ATOM 1513 C CA B MET B 1 14 ? 32.440 29.113 23.408 0.50 17.18 14 MET B CA 1
ATOM 1514 C C A MET B 1 14 ? 31.168 29.505 24.153 0.50 16.82 14 MET B C 1
ATOM 1515 C C B MET B 1 14 ? 31.152 29.395 24.182 0.50 16.96 14 MET B C 1
ATOM 1516 O O A MET B 1 14 ? 30.100 29.583 23.550 0.50 18.56 14 MET B O 1
ATOM 1517 O O B MET B 1 14 ? 30.056 29.273 23.631 0.50 18.37 14 MET B O 1
ATOM 1526 N N . LEU B 1 15 ? 31.290 29.744 25.459 1.00 16.93 15 LEU B N 1
ATOM 1527 C CA . LEU B 1 15 ? 30.156 29.934 26.342 1.00 16.50 15 LEU B CA 1
ATOM 1528 C C . LEU B 1 15 ? 30.240 31.302 26.963 1.00 16.71 15 LEU B C 1
ATOM 1529 O O . LEU B 1 15 ? 31.288 31.659 27.515 1.00 15.48 15 LEU B O 1
ATOM 1534 N N . GLN B 1 16 ? 29.150 32.070 26.866 1.00 16.68 16 GLN B N 1
ATOM 1535 C CA . GLN B 1 16 ? 29.105 33.436 27.422 1.00 16.65 16 GLN B CA 1
ATOM 1536 C C . GLN B 1 16 ? 27.881 33.617 28.290 1.00 16.90 16 GLN B C 1
ATOM 1537 O O . GLN B 1 16 ? 26.790 33.112 27.970 1.00 15.70 16 GLN B O 1
ATOM 1543 N N . ALA B 1 17 ? 28.072 34.343 29.392 1.00 18.25 17 ALA B N 1
ATOM 1544 C CA . ALA B 1 17 ? 26.981 34.759 30.266 1.00 17.20 17 ALA B CA 1
ATOM 1545 C C . ALA B 1 17 ? 26.054 35.726 29.523 1.00 16.94 17 ALA B C 1
ATOM 1546 O O . ALA B 1 17 ? 26.438 36.841 29.153 1.00 18.71 17 ALA B O 1
ATOM 1548 N N . MET B 1 18 ? 24.836 35.270 29.295 1.00 15.86 18 MET B N 1
ATOM 1549 C CA . MET B 1 18 ? 23.818 36.029 28.574 1.00 14.97 18 MET B CA 1
ATOM 1550 C C . MET B 1 18 ? 22.867 36.685 29.542 1.00 16.25 18 MET B C 1
ATOM 1551 O O . MET B 1 18 ? 22.409 36.032 30.498 1.00 16.55 18 MET B O 1
ATOM 1556 N N . ASP B 1 19 ? 22.562 37.955 29.309 1.00 17.54 19 ASP B N 1
ATOM 1557 C CA . ASP B 1 19 ? 21.405 38.595 29.945 1.00 16.27 19 ASP B CA 1
ATOM 1558 C C . ASP B 1 19 ? 20.208 38.614 28.992 1.00 18.64 19 ASP B C 1
ATOM 1559 O O . ASP B 1 19 ? 19.070 38.225 29.362 1.00 17.19 19 ASP B O 1
ATOM 1564 N N . GLN B 1 20 ? 20.454 39.093 27.775 1.00 18.23 20 GLN B N 1
ATOM 1565 C CA . GLN B 1 20 ? 19.462 39.083 26.711 1.00 18.11 20 GLN B CA 1
ATOM 1566 C C . GLN B 1 20 ? 20.112 38.742 25.374 1.00 16.21 20 GLN B C 1
ATOM 1567 O O . GLN B 1 20 ? 21.229 39.158 25.099 1.00 18.78 20 GLN B O 1
ATOM 1573 N N . GLY B 1 21 ? 19.380 38.038 24.524 1.00 14.93 21 GLY B N 1
ATOM 1574 C CA . GLY B 1 21 ? 19.818 37.795 23.169 1.00 16.00 21 GLY B CA 1
ATOM 1575 C C . GLY B 1 21 ? 18.710 37.825 22.134 1.00 16.69 21 GLY B C 1
ATOM 1576 O O . GLY B 1 21 ? 17.554 37.444 22.407 1.00 16.50 21 GLY B O 1
ATOM 1577 N N . HIS B 1 22 ? 19.086 38.285 20.946 1.00 18.44 22 HIS B N 1
ATOM 1578 C CA . HIS B 1 22 ? 18.257 38.250 19.741 1.00 16.92 22 HIS B CA 1
ATOM 1579 C C . HIS B 1 22 ? 19.064 37.580 18.619 1.00 18.03 22 HIS B C 1
ATOM 1580 O O . HIS B 1 22 ? 20.190 38.008 18.306 1.00 16.77 22 HIS B O 1
ATOM 1587 N N . LEU B 1 23 ? 18.490 36.549 18.011 1.00 16.32 23 LEU B N 1
ATOM 1588 C CA . LEU B 1 23 ? 19.159 35.816 16.937 1.00 16.27 23 LEU B CA 1
ATOM 1589 C C . LEU B 1 23 ? 18.318 35.789 15.666 1.00 15.44 23 LEU B C 1
ATOM 1590 O O . LEU B 1 23 ? 17.152 35.397 15.678 1.00 17.01 23 LEU B O 1
ATOM 1595 N N . LEU B 1 24 ? 18.927 36.211 14.570 1.00 17.47 24 LEU B N 1
ATOM 1596 C CA . LEU B 1 24 ? 18.283 36.245 13.267 1.00 15.84 24 LEU B CA 1
ATOM 1597 C C . LEU B 1 24 ? 18.185 34.827 12.701 1.00 16.15 24 LEU B C 1
ATOM 1598 O O . LEU B 1 24 ? 19.205 34.129 12.566 1.00 15.23 24 LEU B O 1
ATOM 1603 N N . VAL B 1 25 ? 16.964 34.398 12.370 1.00 16.76 25 VAL B N 1
ATOM 1604 C CA . VAL B 1 25 ? 16.724 33.014 11.950 1.00 18.33 25 VAL B CA 1
ATOM 1605 C C . VAL B 1 25 ? 16.298 32.824 10.481 1.00 17.69 25 VAL B C 1
ATOM 1606 O O . VAL B 1 25 ? 16.275 31.697 10.019 1.00 19.10 25 VAL B O 1
ATOM 1610 N N . ASN B 1 26 ? 15.956 33.896 9.761 1.00 19.28 26 ASN B N 1
ATOM 1611 C CA . ASN B 1 26 ? 15.515 33.791 8.353 1.00 18.07 26 ASN B CA 1
ATOM 1612 C C . ASN B 1 26 ? 16.385 34.553 7.335 1.00 16.35 26 ASN B C 1
ATOM 1613 O O . ASN B 1 26 ? 15.975 34.777 6.196 1.00 18.21 26 ASN B O 1
ATOM 1618 N N . ASN B 1 27 ? 17.572 34.970 7.747 1.00 16.84 27 ASN B N 1
ATOM 1619 C CA . ASN B 1 27 ? 18.512 35.732 6.906 1.00 20.60 27 ASN B CA 1
ATOM 1620 C C . ASN B 1 27 ? 18.052 37.158 6.565 1.00 21.95 27 ASN B C 1
ATOM 1621 O O . ASN B 1 27 ? 18.749 37.875 5.842 1.00 22.86 27 ASN B O 1
ATOM 1626 N N . VAL B 1 28 ? 16.910 37.578 7.105 1.00 22.37 28 VAL B N 1
ATOM 1627 C CA . VAL B 1 28 ? 16.325 38.850 6.723 1.00 23.03 28 VAL B CA 1
ATOM 1628 C C . VAL B 1 28 ? 16.050 39.698 7.959 1.00 22.39 28 VAL B C 1
ATOM 1629 O O . VAL B 1 28 ? 16.885 40.532 8.314 1.00 23.26 28 VAL B O 1
ATOM 1633 N N . ASP B 1 29 ? 14.913 39.488 8.627 1.00 23.88 29 ASP B N 1
ATOM 1634 C CA . ASP B 1 29 ? 14.508 40.372 9.733 1.00 25.67 29 ASP B CA 1
ATOM 1635 C C . ASP B 1 29 ? 13.756 39.722 10.908 1.00 22.67 29 ASP B C 1
ATOM 1636 O O . ASP B 1 29 ? 13.315 40.425 11.819 1.00 23.29 29 ASP B O 1
ATOM 1641 N N . LYS B 1 30 ? 13.623 38.405 10.891 1.00 21.87 30 LYS B N 1
ATOM 1642 C CA . LYS B 1 30 ? 12.972 37.667 11.964 1.00 21.23 30 LYS B CA 1
ATOM 1643 C C . LYS B 1 30 ? 14.031 37.287 13.024 1.00 20.26 30 LYS B C 1
ATOM 1644 O O . LYS B 1 30 ? 14.994 36.559 12.741 1.00 18.47 30 LYS B O 1
ATOM 1650 N N . TYR B 1 31 ? 13.855 37.824 14.228 1.00 18.86 31 TYR B N 1
ATOM 1651 C CA . TYR B 1 31 ? 14.672 37.491 15.374 1.00 19.63 31 TYR B CA 1
ATOM 1652 C C . TYR B 1 31 ? 13.887 36.693 16.404 1.00 19.51 31 TYR B C 1
ATOM 1653 O O . TYR B 1 31 ? 12.726 36.995 16.688 1.00 17.46 31 TYR B O 1
ATOM 1662 N N . VAL B 1 32 ? 14.543 35.682 16.966 1.00 19.29 32 VAL B N 1
ATOM 1663 C CA . VAL B 1 32 ? 14.034 34.948 18.118 1.00 18.34 32 VAL B CA 1
ATOM 1664 C C . VAL B 1 32 ? 14.832 35.373 19.361 1.00 17.43 32 VAL B C 1
ATOM 1665 O O . VAL B 1 32 ? 16.024 35.711 19.274 1.00 17.14 32 VAL B O 1
ATOM 1669 N N . ARG B 1 33 ? 14.173 35.327 20.512 1.00 15.91 33 ARG B N 1
ATOM 1670 C CA . ARG B 1 33 ? 14.686 35.955 21.709 1.00 16.74 33 ARG B CA 1
ATOM 1671 C C . ARG B 1 33 ? 14.973 34.977 22.826 1.00 16.01 33 ARG B C 1
ATOM 1672 O O . ARG B 1 33 ? 14.250 33.984 23.022 1.00 15.62 33 ARG B O 1
ATOM 1680 N N . ALA B 1 34 ? 16.039 35.272 23.560 1.00 15.78 34 ALA B N 1
ATOM 1681 C CA . ALA B 1 34 ? 16.318 34.630 24.837 1.00 16.31 34 ALA B CA 1
ATOM 1682 C C . ALA B 1 34 ? 16.566 35.663 25.926 1.00 16.20 34 ALA B C 1
ATOM 1683 O O . ALA B 1 34 ? 17.009 36.784 25.652 1.00 16.80 34 ALA B O 1
ATOM 1685 N N . GLY B 1 35 ? 16.247 35.291 27.160 1.00 17.00 35 GLY B N 1
ATOM 1686 C CA . GLY B 1 35 ? 16.585 36.104 28.320 1.00 17.69 35 GLY B CA 1
ATOM 1687 C C . GLY B 1 35 ? 17.860 35.598 28.984 1.00 15.35 35 GLY B C 1
ATOM 1688 O O . GLY B 1 35 ? 18.758 35.078 28.321 1.00 15.61 35 GLY B O 1
ATOM 1689 N N . ARG B 1 36 ? 17.912 35.696 30.306 1.00 14.64 36 ARG B N 1
ATOM 1690 C CA . ARG B 1 36 ? 19.127 35.376 31.037 1.00 16.02 36 ARG B CA 1
ATOM 1691 C C . ARG B 1 36 ? 19.459 33.909 30.944 1.00 14.34 36 ARG B C 1
ATOM 1692 O O . ARG B 1 36 ? 18.579 33.035 31.034 1.00 13.75 36 ARG B O 1
ATOM 1700 N N . GLY B 1 37 ? 20.745 33.647 30.763 1.00 12.88 37 GLY B N 1
ATOM 1701 C CA . GLY B 1 37 ? 21.242 32.290 30.693 1.00 15.24 37 GLY B CA 1
ATOM 1702 C C . GLY B 1 37 ? 22.616 32.228 30.053 1.00 13.82 37 GLY B C 1
ATOM 1703 O O . GLY B 1 37 ? 23.522 33.029 30.380 1.00 15.87 37 GLY B O 1
ATOM 1704 N N . VAL B 1 38 ? 22.790 31.273 29.146 1.00 14.38 38 VAL B N 1
ATOM 1705 C CA . VAL B 1 38 ? 24.063 31.088 28.461 1.00 12.71 38 VAL B CA 1
ATOM 1706 C C . VAL B 1 38 ? 23.894 31.104 26.932 1.00 12.77 38 VAL B C 1
ATOM 1707 O O . VAL B 1 38 ? 22.974 30.490 26.388 1.00 14.57 38 VAL B O 1
ATOM 1711 N N . MET B 1 39 ? 24.766 31.846 26.255 1.00 15.29 39 MET B N 1
ATOM 1712 C CA . MET B 1 39 ? 24.908 31.774 24.804 1.00 14.59 39 MET B CA 1
ATOM 1713 C C . MET B 1 39 ? 26.095 30.878 24.447 1.00 15.81 39 MET B C 1
ATOM 1714 O O . MET B 1 39 ? 27.225 31.098 24.898 1.00 15.78 39 MET B O 1
ATOM 1719 N N . VAL B 1 40 ? 25.804 29.899 23.598 1.00 16.03 40 VAL B N 1
ATOM 1720 C CA . VAL B 1 40 ? 26.702 28.827 23.231 1.00 15.95 40 VAL B CA 1
ATOM 1721 C C . VAL B 1 40 ? 27.005 28.958 21.745 1.00 15.49 40 VAL B C 1
ATOM 1722 O O . VAL B 1 40 ? 26.097 28.875 20.958 1.00 18.77 40 VAL B O 1
ATOM 1726 N N . TYR B 1 41 ? 28.275 29.149 21.382 1.00 15.35 41 TYR B N 1
ATOM 1727 C CA . TYR B 1 41 ? 28.764 28.992 20.021 1.00 12.53 41 TYR B CA 1
ATOM 1728 C C . TYR B 1 41 ? 29.338 27.591 19.871 1.00 13.70 41 TYR B C 1
ATOM 1729 O O . TYR B 1 41 ? 30.131 27.178 20.697 1.00 15.15 41 TYR B O 1
ATOM 1738 N N . ILE B 1 42 ? 28.982 26.868 18.808 1.00 13.66 42 ILE B N 1
ATOM 1739 C CA . ILE B 1 42 ? 29.404 25.474 18.678 1.00 14.40 42 ILE B CA 1
ATOM 1740 C C . ILE B 1 42 ? 29.987 25.142 17.287 1.00 12.89 42 ILE B C 1
ATOM 1741 O O . ILE B 1 42 ? 29.482 25.592 16.257 1.00 14.22 42 ILE B O 1
ATOM 1746 N N . ALA B 1 43 ? 31.057 24.357 17.295 1.00 14.16 43 ALA B N 1
ATOM 1747 C CA . ALA B 1 43 ? 31.678 23.847 16.095 1.00 14.22 43 ALA B CA 1
ATOM 1748 C C . ALA B 1 43 ? 32.016 22.400 16.345 1.00 15.18 43 ALA B C 1
ATOM 1749 O O . ALA B 1 43 ? 32.376 22.016 17.458 1.00 13.62 43 ALA B O 1
ATOM 1751 N N . PHE B 1 44 ? 31.946 21.625 15.275 1.00 16.24 44 PHE B N 1
ATOM 1752 C CA . PHE B 1 44 ? 32.293 20.226 15.277 1.00 15.01 44 PHE B CA 1
ATOM 1753 C C . PHE B 1 44 ? 33.520 20.049 14.398 1.00 15.13 44 PHE B C 1
ATOM 1754 O O . PHE B 1 44 ? 33.499 20.388 13.218 1.00 15.82 44 PHE B O 1
ATOM 1762 N N . LEU B 1 45 ? 34.571 19.484 14.993 1.00 16.59 45 LEU B N 1
ATOM 1763 C CA . LEU B 1 45 ? 35.898 19.448 14.412 1.00 17.86 45 LEU B CA 1
ATOM 1764 C C . LEU B 1 45 ? 36.386 18.029 14.299 1.00 20.84 45 LEU B C 1
ATOM 1765 O O . LEU B 1 45 ? 35.935 17.143 15.038 1.00 20.10 45 LEU B O 1
ATOM 1770 N N . SER B 1 46 ? 37.335 17.819 13.397 1.00 22.79 46 SER B N 1
ATOM 1771 C CA . SER B 1 46 ? 37.765 16.489 13.046 1.00 29.88 46 SER B CA 1
ATOM 1772 C C . SER B 1 46 ? 39.182 16.438 12.452 1.00 34.80 46 SER B C 1
ATOM 1773 O O . SER B 1 46 ? 39.604 17.343 11.737 1.00 34.30 46 SER B O 1
ATOM 1776 N N . ASP B 1 47 ? 39.902 15.358 12.762 1.00 42.67 47 ASP B N 1
ATOM 1777 C CA . ASP B 1 47 ? 41.074 14.952 11.979 1.00 48.34 47 ASP B CA 1
ATOM 1778 C C . ASP B 1 47 ? 40.584 14.148 10.765 1.00 48.63 47 ASP B C 1
ATOM 1779 O O . ASP B 1 47 ? 39.446 13.665 10.740 1.00 51.68 47 ASP B O 1
ATOM 1784 N N . ARG B 1 48 ? 41.453 13.995 9.769 1.00 46.23 48 ARG B N 1
ATOM 1785 C CA . ARG B 1 48 ? 41.176 13.112 8.644 1.00 43.48 48 ARG B CA 1
ATOM 1786 C C . ARG B 1 48 ? 40.905 11.682 9.101 1.00 42.45 48 ARG B C 1
ATOM 1787 O O . ARG B 1 48 ? 40.031 11.011 8.546 1.00 46.82 48 ARG B O 1
ATOM 1788 N N . ASP B 1 49 ? 41.637 11.226 10.122 1.00 39.22 49 ASP B N 1
ATOM 1789 C CA . ASP B 1 49 ? 41.527 9.853 10.613 1.00 39.31 49 ASP B CA 1
ATOM 1790 C C . ASP B 1 49 ? 40.868 9.740 11.980 1.00 41.40 49 ASP B C 1
ATOM 1791 O O . ASP B 1 49 ? 41.192 8.831 12.748 1.00 46.37 49 ASP B O 1
ATOM 1792 N N . SER B 1 50 ? 39.941 10.652 12.285 1.00 42.66 50 SER B N 1
ATOM 1793 C CA . SER B 1 50 ? 39.221 10.633 13.566 1.00 42.98 50 SER B CA 1
ATOM 1794 C C . SER B 1 50 ? 37.885 9.872 13.438 1.00 42.31 50 SER B C 1
ATOM 1795 O O . SER B 1 50 ? 37.228 9.935 12.387 1.00 43.73 50 SER B O 1
ATOM 1798 N N . ALA B 1 51 ? 37.492 9.165 14.503 1.00 47.63 51 ALA B N 1
ATOM 1799 C CA . ALA B 1 51 ? 36.204 8.475 14.556 1.00 49.53 51 ALA B CA 1
ATOM 1800 C C . ALA B 1 51 ? 35.017 9.439 14.675 1.00 51.33 51 ALA B C 1
ATOM 1801 O O . ALA B 1 51 ? 35.152 10.514 15.273 1.00 50.80 51 ALA B O 1
ATOM 1802 N N . PRO B 1 52 ? 33.856 9.065 14.122 1.00 51.74 52 PRO B N 1
ATOM 1803 C CA . PRO B 1 52 ? 32.669 9.943 14.137 1.00 50.73 52 PRO B CA 1
ATOM 1804 C C . PRO B 1 52 ? 32.018 10.069 15.521 1.00 50.01 52 PRO B C 1
ATOM 1805 O O . PRO B 1 52 ? 32.033 9.119 16.306 1.00 45.46 52 PRO B O 1
ATOM 1809 N N . ILE B 1 53 ? 31.449 11.238 15.809 1.00 50.52 53 ILE B N 1
ATOM 1810 C CA . ILE B 1 53 ? 30.837 11.486 17.113 1.00 52.31 53 ILE B CA 1
ATOM 1811 C C . ILE B 1 53 ? 29.558 10.663 17.224 1.00 51.19 53 ILE B C 1
ATOM 1812 O O . ILE B 1 53 ? 28.660 10.814 16.397 1.00 50.52 53 ILE B O 1
ATOM 1817 N N . THR B 1 54 ? 29.482 9.807 18.241 1.00 51.12 54 THR B N 1
ATOM 1818 C CA . THR B 1 54 ? 28.287 8.996 18.482 1.00 51.37 54 THR B CA 1
ATOM 1819 C C . THR B 1 54 ? 27.262 9.791 19.282 1.00 50.47 54 THR B C 1
ATOM 1820 O O . THR B 1 54 ? 27.493 10.950 19.631 1.00 49.31 54 THR B O 1
ATOM 1824 N N . ASP B 1 55 ? 26.126 9.160 19.559 1.00 48.63 55 ASP B N 1
ATOM 1825 C CA . ASP B 1 55 ? 25.102 9.750 20.419 1.00 48.30 55 ASP B CA 1
ATOM 1826 C C . ASP B 1 55 ? 25.530 9.820 21.879 1.00 46.90 55 ASP B C 1
ATOM 1827 O O . ASP B 1 55 ? 25.112 10.726 22.596 1.00 43.77 55 ASP B O 1
ATOM 1832 N N . GLU B 1 56 ? 26.322 8.847 22.331 1.00 46.02 56 GLU B N 1
ATOM 1833 C CA . GLU B 1 56 ? 26.758 8.828 23.725 1.00 46.42 56 GLU B CA 1
ATOM 1834 C C . GLU B 1 56 ? 27.777 9.946 23.968 1.00 43.98 56 GLU B C 1
ATOM 1835 O O . GLU B 1 56 ? 27.759 10.596 25.012 1.00 44.16 56 GLU B O 1
ATOM 1841 N N . ALA B 1 57 ? 28.635 10.181 22.981 1.00 40.33 57 ALA B N 1
ATOM 1842 C CA . ALA B 1 57 ? 29.554 11.317 22.998 1.00 40.25 57 ALA B CA 1
ATOM 1843 C C . ALA B 1 57 ? 28.853 12.700 22.850 1.00 38.26 57 ALA B C 1
ATOM 1844 O O . ALA B 1 57 ? 29.285 13.687 23.454 1.00 34.81 57 ALA B O 1
ATOM 1846 N N . LEU B 1 58 ? 27.778 12.781 22.062 1.00 34.78 58 LEU B N 1
ATOM 1847 C CA . LEU B 1 58 ? 27.012 14.036 21.984 1.00 29.65 58 LEU B CA 1
ATOM 1848 C C . LEU B 1 58 ? 26.376 14.335 23.330 1.00 25.72 58 LEU B C 1
ATOM 1849 O O . LEU B 1 58 ? 26.438 15.468 23.805 1.00 22.94 58 LEU B O 1
ATOM 1854 N N . ARG B 1 59 ? 25.771 13.313 23.931 1.00 22.59 59 ARG B N 1
ATOM 1855 C CA . ARG B 1 59 ? 25.105 13.446 25.233 1.00 26.11 59 ARG B CA 1
ATOM 1856 C C . ARG B 1 59 ? 26.089 13.781 26.344 1.00 27.93 59 ARG B C 1
ATOM 1857 O O . ARG B 1 59 ? 25.768 14.541 27.271 1.00 24.19 59 ARG B O 1
ATOM 1865 N N . HIS B 1 60 ? 27.279 13.197 26.244 1.00 28.01 60 HIS B N 1
ATOM 1866 C CA . HIS B 1 60 ? 28.372 13.524 27.142 1.00 30.61 60 HIS B CA 1
ATOM 1867 C C . HIS B 1 60 ? 28.696 15.002 27.067 1.00 27.70 60 HIS B C 1
ATOM 1868 O O . HIS B 1 60 ? 28.944 15.645 28.077 1.00 29.39 60 HIS B O 1
ATOM 1875 N N . ALA B 1 61 ? 28.727 15.528 25.856 1.00 24.73 61 ALA B N 1
ATOM 1876 C CA . ALA B 1 61 ? 29.032 16.927 25.659 1.00 22.55 61 ALA B CA 1
ATOM 1877 C C . ALA B 1 61 ? 27.937 17.819 26.218 1.00 18.96 61 ALA B C 1
ATOM 1878 O O . ALA B 1 61 ? 28.233 18.873 26.743 1.00 18.27 61 ALA B O 1
ATOM 1880 N N . VAL B 1 62 ? 26.681 17.379 26.132 1.00 17.78 62 VAL B N 1
ATOM 1881 C CA . VAL B 1 62 ? 25.578 18.136 26.680 1.00 18.26 62 VAL B CA 1
ATOM 1882 C C . VAL B 1 62 ? 25.717 18.138 28.220 1.00 18.11 62 VAL B C 1
ATOM 1883 O O . VAL B 1 62 ? 25.506 19.162 28.868 1.00 17.29 62 VAL B O 1
ATOM 1887 N N . GLY B 1 63 ? 26.109 17.003 28.786 1.00 17.56 63 GLY B N 1
ATOM 1888 C CA . GLY B 1 63 ? 26.349 16.895 30.215 1.00 19.22 63 GLY B CA 1
ATOM 1889 C C . GLY B 1 63 ? 27.415 17.846 30.717 1.00 21.77 63 GLY B C 1
ATOM 1890 O O . GLY B 1 63 ? 27.288 18.436 31.785 1.00 22.24 63 GLY B O 1
ATOM 1891 N N . VAL B 1 64 ? 28.474 18.022 29.939 1.00 21.62 64 VAL B N 1
ATOM 1892 C CA . VAL B 1 64 ? 29.508 18.983 30.303 1.00 21.70 64 VAL B CA 1
ATOM 1893 C C . VAL B 1 64 ? 28.933 20.394 30.307 1.00 22.09 64 VAL B C 1
ATOM 1894 O O . VAL B 1 64 ? 29.188 21.166 31.226 1.00 20.95 64 VAL B O 1
ATOM 1898 N N . LEU B 1 65 ? 28.174 20.732 29.269 1.00 22.48 65 LEU B N 1
ATOM 1899 C CA . LEU B 1 65 ? 27.537 22.042 29.193 1.00 21.53 65 LEU B CA 1
ATOM 1900 C C . LEU B 1 65 ? 26.583 22.312 30.355 1.00 18.77 65 LEU B C 1
ATOM 1901 O O . LEU B 1 65 ? 26.559 23.421 30.847 1.00 17.92 65 LEU B O 1
ATOM 1906 N N . LEU B 1 66 ? 25.816 21.309 30.793 1.00 19.39 66 LEU B N 1
ATOM 1907 C CA . LEU B 1 66 ? 24.760 21.517 31.798 1.00 17.39 66 LEU B CA 1
ATOM 1908 C C . LEU B 1 66 ? 25.143 21.229 33.248 1.00 15.54 66 LEU B C 1
ATOM 1909 O O . LEU B 1 66 ? 24.619 21.876 34.151 1.00 18.43 66 LEU B O 1
ATOM 1914 N N . HIS B 1 67 ? 26.080 20.311 33.464 1.00 16.20 67 HIS B N 1
ATOM 1915 C CA . HIS B 1 67 ? 26.475 19.865 34.799 1.00 16.80 67 HIS B CA 1
ATOM 1916 C C . HIS B 1 67 ? 27.627 20.642 35.402 1.00 16.93 67 HIS B C 1
ATOM 1917 O O . HIS B 1 67 ? 27.798 20.639 36.618 1.00 19.24 67 HIS B O 1
ATOM 1924 N N . THR B 1 68 ? 28.457 21.241 34.561 1.00 16.79 68 THR B N 1
ATOM 1925 C CA . THR B 1 68 ? 29.622 21.982 35.045 1.00 17.10 68 THR B CA 1
ATOM 1926 C C . THR B 1 68 ? 29.155 23.299 35.651 1.00 15.89 68 THR B C 1
ATOM 1927 O O . THR B 1 68 ? 28.344 23.981 35.049 1.00 16.72 68 THR B O 1
ATOM 1931 N N . LYS B 1 69 ? 29.666 23.634 36.833 1.00 15.96 69 LYS B N 1
ATOM 1932 C CA . LYS B 1 69 ? 29.405 24.917 37.468 1.00 16.93 69 LYS B CA 1
ATOM 1933 C C . LYS B 1 69 ? 30.371 25.909 36.842 1.00 15.03 69 LYS B C 1
ATOM 1934 O O . LYS B 1 69 ? 31.573 25.818 37.028 1.00 13.68 69 LYS B O 1
ATOM 1940 N N . ILE B 1 70 ? 29.834 26.813 36.035 1.00 14.28 70 ILE B N 1
ATOM 1941 C CA . ILE B 1 70 ? 30.647 27.759 35.278 1.00 15.96 70 ILE B CA 1
ATOM 1942 C C . ILE B 1 70 ? 30.343 29.191 35.653 1.00 14.22 70 ILE B C 1
ATOM 1943 O O . ILE B 1 70 ? 31.223 29.925 36.085 1.00 16.13 70 ILE B O 1
ATOM 1948 N N . PHE B 1 71 ? 29.081 29.576 35.490 1.00 16.20 71 PHE B N 1
ATOM 1949 C CA . PHE B 1 71 ? 28.674 30.973 35.564 1.00 14.69 71 PHE B CA 1
ATOM 1950 C C . PHE B 1 71 ? 28.115 31.423 36.921 1.00 14.56 71 PHE B C 1
ATOM 1951 O O . PHE B 1 71 ? 27.545 30.635 37.676 1.00 16.41 71 PHE B O 1
ATOM 1959 N N . THR B 1 72 ? 28.295 32.714 37.204 1.00 15.43 72 THR B N 1
ATOM 1960 C CA . THR B 1 72 ? 27.993 33.341 38.501 1.00 17.73 72 THR B CA 1
ATOM 1961 C C . THR B 1 72 ? 26.816 34.340 38.451 1.00 19.01 72 THR B C 1
ATOM 1962 O O . THR B 1 72 ? 26.488 34.977 39.468 1.00 18.38 72 THR B O 1
ATOM 1966 N N . HIS B 1 73 ? 26.176 34.467 37.294 1.00 17.36 73 HIS B N 1
ATOM 1967 C CA . HIS B 1 73 ? 25.192 35.529 37.061 1.00 17.39 73 HIS B CA 1
ATOM 1968 C C . HIS B 1 73 ? 23.711 35.030 37.059 1.00 16.23 73 HIS B C 1
ATOM 1969 O O . HIS B 1 73 ? 22.771 35.810 36.915 1.00 18.87 73 HIS B O 1
ATOM 1976 N N . PHE B 1 74 ? 23.500 33.736 37.246 1.00 16.49 74 PHE B N 1
ATOM 1977 C CA . PHE B 1 74 ? 22.145 33.157 37.171 1.00 16.32 74 PHE B CA 1
ATOM 1978 C C . PHE B 1 74 ? 21.187 33.605 38.279 1.00 19.00 74 PHE B C 1
ATOM 1979 O O . PHE B 1 74 ? 19.985 33.763 38.049 1.00 18.30 74 PHE B O 1
ATOM 1987 N N . SER B 1 75 ? 21.731 33.779 39.483 1.00 21.17 75 SER B N 1
ATOM 1988 C CA . SER B 1 75 ? 20.934 33.966 40.683 1.00 21.11 75 SER B CA 1
ATOM 1989 C C . SER B 1 75 ? 21.325 35.229 41.434 1.00 22.94 75 SER B C 1
ATOM 1990 O O . SER B 1 75 ? 21.944 35.153 42.505 1.00 18.93 75 SER B O 1
ATOM 1993 N N . PRO B 1 76 ? 20.947 36.391 40.903 1.00 25.82 76 PRO B N 1
ATOM 1994 C CA . PRO B 1 76 ? 21.293 37.677 41.539 1.00 26.26 76 PRO B CA 1
ATOM 1995 C C . PRO B 1 76 ? 20.792 37.837 42.990 1.00 25.50 76 PRO B C 1
ATOM 1996 O O . PRO B 1 76 ? 21.352 38.638 43.738 1.00 27.05 76 PRO B O 1
ATOM 2000 N N . GLU B 1 77 ? 19.767 37.070 43.371 1.00 24.41 77 GLU B N 1
ATOM 2001 C CA . GLU B 1 77 ? 19.243 37.014 44.740 1.00 25.32 77 GLU B CA 1
ATOM 2002 C C . GLU B 1 77 ? 20.138 36.283 45.786 1.00 25.14 77 GLU B C 1
ATOM 2003 O O . GLU B 1 77 ? 19.847 36.286 46.977 1.00 25.75 77 GLU B O 1
ATOM 2009 N N . LYS B 1 78 ? 21.210 35.646 45.330 1.00 23.57 78 LYS B N 1
ATOM 2010 C CA . LYS B 1 78 ? 22.085 34.867 46.202 1.00 24.42 78 LYS B CA 1
ATOM 2011 C C . LYS B 1 78 ? 22.947 35.857 46.990 1.00 22.92 78 LYS B C 1
ATOM 2012 O O . LYS B 1 78 ? 23.493 36.802 46.435 1.00 24.25 78 LYS B O 1
ATOM 2018 N N . MET B 1 79 ? 23.016 35.643 48.296 1.00 21.51 79 MET B N 1
ATOM 2019 C CA . MET B 1 79 ? 23.851 36.430 49.182 1.00 22.93 79 MET B CA 1
ATOM 2020 C C . MET B 1 79 ? 25.307 36.320 48.777 1.00 22.92 79 MET B C 1
ATOM 2021 O O . MET B 1 79 ? 25.981 37.325 48.624 1.00 25.49 79 MET B O 1
ATOM 2026 N N . ILE B 1 80 ? 25.775 35.090 48.561 1.00 24.21 80 ILE B N 1
ATOM 2027 C CA . ILE B 1 80 ? 27.137 34.838 48.092 1.00 25.47 80 ILE B CA 1
ATOM 2028 C C . ILE B 1 80 ? 27.108 34.161 46.724 1.00 25.77 80 ILE B C 1
ATOM 2029 O O . ILE B 1 80 ? 26.621 33.032 46.611 1.00 27.44 80 ILE B O 1
ATOM 2034 N N . ASN B 1 81 ? 27.622 34.818 45.682 1.00 27.21 81 ASN B N 1
ATOM 2035 C CA . ASN B 1 81 ? 27.578 34.220 44.342 1.00 32.15 81 ASN B CA 1
ATOM 2036 C C . ASN B 1 81 ? 28.720 33.220 44.149 1.00 31.58 81 ASN B C 1
ATOM 2037 O O . ASN B 1 81 ? 29.886 33.529 44.405 1.00 37.80 81 ASN B O 1
ATOM 2042 N N . GLN B 1 82 ? 28.353 31.993 43.793 1.00 27.60 82 GLN B N 1
ATOM 2043 C CA . GLN B 1 82 ? 29.307 30.945 43.407 1.00 25.17 82 GLN B CA 1
ATOM 2044 C C . GLN B 1 82 ? 28.967 30.531 41.968 1.00 22.43 82 GLN B C 1
ATOM 2045 O O . GLN B 1 82 ? 27.835 30.747 41.518 1.00 20.66 82 GLN B O 1
ATOM 2051 N N . PRO B 1 83 ? 29.920 29.952 41.237 1.00 20.11 83 PRO B N 1
ATOM 2052 C CA . PRO B 1 83 ? 29.582 29.313 39.956 1.00 20.32 83 PRO B CA 1
ATOM 2053 C C . PRO B 1 83 ? 28.467 28.270 40.158 1.00 17.72 83 PRO B C 1
ATOM 2054 O O . PRO B 1 83 ? 28.438 27.563 41.160 1.00 18.38 83 PRO B O 1
ATOM 2058 N N . GLN B 1 84 ? 27.547 28.217 39.212 1.00 19.32 84 GLN B N 1
ATOM 2059 C CA . GLN B 1 84 ? 26.418 27.305 39.263 1.00 18.94 84 GLN B CA 1
ATOM 2060 C C . GLN B 1 84 ? 26.325 26.612 37.931 1.00 17.98 84 GLN B C 1
ATOM 2061 O O . GLN B 1 84 ? 26.719 27.165 36.903 1.00 17.14 84 GLN B O 1
ATOM 2067 N N . SER B 1 85 ? 25.769 25.414 37.943 1.00 16.54 85 SER B N 1
ATOM 2068 C CA . SER B 1 85 ? 25.466 24.727 36.699 1.00 15.41 85 SER B CA 1
ATOM 2069 C C . SER B 1 85 ? 24.114 25.172 36.139 1.00 15.12 85 SER B C 1
ATOM 2070 O O . SER B 1 85 ? 23.208 25.547 36.860 1.00 15.43 85 SER B O 1
ATOM 2073 N N . LEU B 1 86 ? 23.977 25.081 34.835 1.00 15.89 86 LEU B N 1
ATOM 2074 C CA . LEU B 1 86 ? 22.681 25.206 34.205 1.00 16.65 86 LEU B CA 1
ATOM 2075 C C . LEU B 1 86 ? 21.701 24.184 34.773 1.00 15.52 86 LEU B C 1
ATOM 2076 O O . LEU B 1 86 ? 20.540 24.503 35.004 1.00 18.18 86 LEU B O 1
ATOM 2081 N N . GLU B 1 87 ? 22.175 22.981 35.069 1.00 16.49 87 GLU B N 1
ATOM 2082 C CA . GLU B 1 87 ? 21.315 21.939 35.627 1.00 18.90 87 GLU B CA 1
ATOM 2083 C C . GLU B 1 87 ? 20.612 22.376 36.915 1.00 20.34 87 GLU B C 1
ATOM 2084 O O . GLU B 1 87 ? 19.429 22.122 37.089 1.00 17.85 87 GLU B O 1
ATOM 2090 N N . GLU B 1 88 ? 21.326 23.039 37.814 1.00 21.42 88 GLU B N 1
ATOM 2091 C CA . GLU B 1 88 ? 20.726 23.471 39.085 1.00 21.81 88 GLU B CA 1
ATOM 2092 C C . GLU B 1 88 ? 19.916 24.753 38.946 1.00 21.25 88 GLU B C 1
ATOM 2093 O O . GLU B 1 88 ? 19.285 25.192 39.908 1.00 21.69 88 GLU B O 1
ATOM 2099 N N . CYS B 1 89 ? 19.945 25.356 37.757 1.00 19.45 89 CYS B N 1
ATOM 2100 C CA . CYS B 1 89 ? 19.106 26.507 37.449 1.00 20.97 89 CYS B CA 1
ATOM 2101 C C . CYS B 1 89 ? 18.263 26.224 36.182 1.00 21.69 89 CYS B C 1
ATOM 2102 O O . CYS B 1 89 ? 18.521 26.792 35.134 1.00 19.56 89 CYS B O 1
ATOM 2105 N N . PRO B 1 90 ? 17.246 25.365 36.310 1.00 20.91 90 PRO B N 1
ATOM 2106 C CA . PRO B 1 90 ? 16.437 24.900 35.164 1.00 18.94 90 PRO B CA 1
ATOM 2107 C C . PRO B 1 90 ? 15.711 25.979 34.350 1.00 20.41 90 PRO B C 1
ATOM 2108 O O . PRO B 1 90 ? 15.342 25.688 33.206 1.00 22.33 90 PRO B O 1
ATOM 2112 N N . GLU B 1 91 ? 15.506 27.166 34.914 1.00 19.01 91 GLU B N 1
ATOM 2113 C CA . GLU B 1 91 ? 14.770 28.233 34.244 1.00 19.38 91 GLU B CA 1
ATOM 2114 C C . GLU B 1 91 ? 15.622 29.133 33.368 1.00 18.66 91 GLU B C 1
ATOM 2115 O O . GLU B 1 91 ? 15.063 29.921 32.623 1.00 18.86 91 GLU B O 1
ATOM 2121 N N . MET B 1 92 ? 16.949 29.050 33.472 1.00 18.44 92 MET B N 1
ATOM 2122 C CA . MET B 1 92 ? 17.828 29.837 32.622 1.00 18.69 92 MET B CA 1
ATOM 2123 C C . MET B 1 92 ? 17.615 29.424 31.167 1.00 17.59 92 MET B C 1
ATOM 2124 O O . MET B 1 92 ? 17.284 28.279 30.882 1.00 14.60 92 MET B O 1
ATOM 2129 N N . ASP B 1 93 ? 17.775 30.394 30.281 1.00 17.55 93 ASP B N 1
ATOM 2130 C CA . ASP B 1 93 ? 17.671 30.204 28.854 1.00 16.76 93 ASP B CA 1
ATOM 2131 C C . ASP B 1 93 ? 19.019 29.816 28.272 1.00 16.78 93 ASP B C 1
ATOM 2132 O O . ASP B 1 93 ? 20.064 30.189 28.801 1.00 16.73 93 ASP B O 1
ATOM 2137 N N . ILE B 1 94 ? 18.972 29.071 27.172 1.00 17.49 94 ILE B N 1
ATOM 2138 C CA . ILE B 1 94 ? 20.163 28.703 26.404 1.00 16.96 94 ILE B CA 1
ATOM 2139 C C . ILE B 1 94 ? 19.923 29.122 24.949 1.00 14.79 94 ILE B C 1
ATOM 2140 O O . ILE B 1 94 ? 18.860 28.848 24.377 1.00 15.19 94 ILE B O 1
ATOM 2145 N N . LEU B 1 95 ? 20.890 29.851 24.398 1.00 16.29 95 LEU B N 1
ATOM 2146 C CA . LEU B 1 95 ? 20.883 30.329 23.009 1.00 15.44 95 LEU B CA 1
ATOM 2147 C C . LEU B 1 95 ? 22.073 29.691 22.313 1.00 15.65 95 LEU B C 1
ATOM 2148 O O . LEU B 1 95 ? 23.201 29.960 22.693 1.00 15.71 95 LEU B O 1
ATOM 2153 N N . ILE B 1 96 ? 21.813 28.846 21.308 1.00 15.79 96 ILE B N 1
ATOM 2154 C CA . ILE B 1 96 ? 22.836 28.052 20.636 1.00 14.40 96 ILE B CA 1
ATOM 2155 C C . ILE B 1 96 ? 23.030 28.610 19.233 1.00 15.41 96 ILE B C 1
ATOM 2156 O O . ILE B 1 96 ? 22.083 28.751 18.481 1.00 16.06 96 ILE B O 1
ATOM 2161 N N . VAL B 1 97 ? 24.268 28.955 18.911 1.00 16.39 97 VAL B N 1
ATOM 2162 C CA . VAL B 1 97 ? 24.602 29.516 17.615 1.00 16.39 97 VAL B CA 1
ATOM 2163 C C . VAL B 1 97 ? 25.659 28.630 16.954 1.00 17.20 97 VAL B C 1
ATOM 2164 O O . VAL B 1 97 ? 26.705 28.386 17.530 1.00 15.71 97 VAL B O 1
ATOM 2168 N N . PRO B 1 98 ? 25.384 28.142 15.755 1.00 14.83 98 PRO B N 1
ATOM 2169 C CA . PRO B 1 98 ? 26.379 27.363 15.026 1.00 16.03 98 PRO B CA 1
ATOM 2170 C C . PRO B 1 98 ? 27.488 28.296 14.546 1.00 15.51 98 PRO B C 1
ATOM 2171 O O . PRO B 1 98 ? 27.178 29.315 13.922 1.00 14.60 98 PRO B O 1
ATOM 2175 N N . GLN B 1 99 ? 28.737 27.995 14.915 1.00 16.66 99 GLN B N 1
ATOM 2176 C CA . GLN B 1 99 ? 29.897 28.822 14.559 1.00 14.96 99 GLN B CA 1
ATOM 2177 C C . GLN B 1 99 ? 31.044 27.916 14.204 1.00 13.94 99 GLN B C 1
ATOM 2178 O O . GLN B 1 99 ? 31.988 27.763 14.990 1.00 16.18 99 GLN B O 1
ATOM 2184 N N . ALA B 1 100 ? 30.978 27.350 12.994 1.00 14.64 100 ALA B N 1
ATOM 2185 C CA . ALA B 1 100 ? 31.930 26.345 12.543 1.00 15.83 100 ALA B CA 1
ATOM 2186 C C . ALA B 1 100 ? 33.316 26.955 12.405 1.00 16.63 100 ALA B C 1
ATOM 2187 O O . ALA B 1 100 ? 34.317 26.247 12.496 1.00 16.44 100 ALA B O 1
ATOM 2189 N N . SER B 1 101 ? 33.344 28.270 12.198 1.00 15.77 101 SER B N 1
ATOM 2190 C CA . SER B 1 101 ? 34.572 29.032 12.017 1.00 14.31 101 SER B CA 1
ATOM 2191 C C . SER B 1 101 ? 35.524 28.990 13.220 1.00 14.30 101 SER B C 1
ATOM 2192 O O . SER B 1 101 ? 36.700 29.351 13.089 1.00 16.09 101 SER B O 1
ATOM 2195 N N . LEU B 1 102 ? 35.024 28.553 14.377 1.00 16.65 102 LEU B N 1
ATOM 2196 C CA . LEU B 1 102 ? 35.843 28.315 15.583 1.00 14.36 102 LEU B CA 1
ATOM 2197 C C . LEU B 1 102 ? 36.980 27.303 15.366 1.00 15.76 102 LEU B C 1
ATOM 2198 O O . LEU B 1 102 ? 37.921 27.264 16.149 1.00 14.11 102 LEU B O 1
ATOM 2203 N N . GLY B 1 103 ? 36.853 26.468 14.332 1.00 14.40 103 GLY B N 1
ATOM 2204 C CA . GLY B 1 103 ? 37.879 25.518 13.952 1.00 15.14 103 GLY B CA 1
ATOM 2205 C C . GLY B 1 103 ? 38.913 26.071 12.998 1.00 12.58 103 GLY B C 1
ATOM 2206 O O . GLY B 1 103 ? 39.895 25.387 12.714 1.00 14.11 103 GLY B O 1
ATOM 2207 N N . GLY B 1 104 ? 38.690 27.286 12.489 1.00 15.09 104 GLY B N 1
ATOM 2208 C CA . GLY B 1 104 ? 39.660 27.967 11.642 1.00 14.83 104 GLY B CA 1
ATOM 2209 C C . GLY B 1 104 ? 41.033 28.114 12.304 1.00 14.39 104 GLY B C 1
ATOM 2210 O O . GLY B 1 104 ? 41.126 28.312 13.531 1.00 14.84 104 GLY B O 1
ATOM 2211 N N . LYS B 1 105 ? 42.080 27.938 11.502 1.00 12.71 105 LYS B N 1
ATOM 2212 C CA . LYS B 1 105 ? 43.450 28.233 11.909 1.00 13.32 105 LYS B CA 1
ATOM 2213 C C . LYS B 1 105 ? 44.154 29.141 10.895 1.00 12.86 105 LYS B C 1
ATOM 2214 O O . LYS B 1 105 ? 43.885 29.082 9.705 1.00 14.39 105 LYS B O 1
ATOM 2220 N N . VAL B 1 106 ? 45.052 29.982 11.394 1.00 11.39 106 VAL B N 1
ATOM 2221 C CA . VAL B 1 106 ? 45.902 30.821 10.565 1.00 13.43 106 VAL B CA 1
ATOM 2222 C C . VAL B 1 106 ? 46.844 29.988 9.696 1.00 14.34 106 VAL B C 1
ATOM 2223 O O . VAL B 1 106 ? 47.526 29.071 10.192 1.00 16.18 106 VAL B O 1
ATOM 2227 N N . LYS B 1 107 ? 46.886 30.339 8.415 1.00 15.68 107 LYS B N 1
ATOM 2228 C CA . LYS B 1 107 ? 47.777 29.766 7.425 1.00 18.65 107 LYS B CA 1
ATOM 2229 C C . LYS B 1 107 ? 48.338 30.941 6.619 1.00 19.42 107 LYS B C 1
ATOM 2230 O O . LYS B 1 107 ? 47.625 31.522 5.789 1.00 18.02 107 LYS B O 1
ATOM 2236 N N . GLY B 1 108 ? 49.595 31.294 6.894 1.00 18.31 108 GLY B N 1
ATOM 2237 C CA . GLY B 1 108 ? 50.218 32.481 6.324 1.00 19.92 108 GLY B CA 1
ATOM 2238 C C . GLY B 1 108 ? 49.412 33.697 6.725 1.00 20.14 108 GLY B C 1
ATOM 2239 O O . GLY B 1 108 ? 49.259 33.961 7.918 1.00 19.52 108 GLY B O 1
ATOM 2240 N N . ARG B 1 109 ? 48.827 34.371 5.733 1.00 20.83 109 ARG B N 1
ATOM 2241 C CA . ARG B 1 109 ? 47.974 35.537 5.972 1.00 19.85 109 ARG B CA 1
ATOM 2242 C C . ARG B 1 109 ? 46.503 35.257 5.667 1.00 16.61 109 ARG B C 1
ATOM 2243 O O . ARG B 1 109 ? 45.738 36.142 5.379 1.00 13.16 109 ARG B O 1
ATOM 2251 N N . SER B 1 110 ? 46.112 33.993 5.741 1.00 16.97 110 SER B N 1
ATOM 2252 C CA . SER B 1 110 ? 44.735 33.605 5.539 1.00 19.57 110 SER B CA 1
ATOM 2253 C C . SER B 1 110 ? 44.306 32.630 6.636 1.00 16.39 110 SER B C 1
ATOM 2254 O O . SER B 1 110 ? 45.074 32.331 7.560 1.00 13.25 110 SER B O 1
ATOM 2257 N N . VAL B 1 111 ? 43.075 32.150 6.526 1.00 14.67 111 VAL B N 1
ATOM 2258 C CA . VAL B 1 111 ? 42.506 31.179 7.450 1.00 16.05 111 VAL B CA 1
ATOM 2259 C C . VAL B 1 111 ? 42.145 29.904 6.663 1.00 16.90 111 VAL B C 1
ATOM 2260 O O . VAL B 1 111 ? 41.540 29.970 5.589 1.00 15.98 111 VAL B O 1
ATOM 2264 N N . GLN B 1 112 ? 42.540 28.749 7.208 1.00 17.53 112 GLN B N 1
ATOM 2265 C CA . GLN B 1 112 ? 42.145 27.461 6.655 1.00 15.98 112 GLN B CA 1
ATOM 2266 C C . GLN B 1 112 ? 41.180 26.783 7.614 1.00 14.58 112 GLN B C 1
ATOM 2267 O O . GLN B 1 112 ? 41.301 26.889 8.848 1.00 13.56 112 GLN B O 1
ATOM 2273 N N . PHE B 1 113 ? 40.224 26.069 7.025 1.00 13.95 113 PHE B N 1
ATOM 2274 C CA . PHE B 1 113 ? 39.147 25.430 7.750 1.00 15.30 113 PHE B CA 1
ATOM 2275 C C . PHE B 1 113 ? 39.165 23.898 7.635 1.00 15.17 113 PHE B C 1
ATOM 2276 O O . PHE B 1 113 ? 38.128 23.240 7.743 1.00 18.71 113 PHE B O 1
ATOM 2284 N N . HIS B 1 114 ? 40.349 23.337 7.472 1.00 14.87 114 HIS B N 1
ATOM 2285 C CA . HIS B 1 114 ? 40.526 21.910 7.234 1.00 18.93 114 HIS B CA 1
ATOM 2286 C C . HIS B 1 114 ? 40.061 21.035 8.418 1.00 19.49 114 HIS B C 1
ATOM 2287 O O . HIS B 1 114 ? 39.731 19.876 8.218 1.00 19.17 114 HIS B O 1
ATOM 2294 N N . GLN B 1 115 ? 40.014 21.588 9.639 1.00 18.33 115 GLN B N 1
ATOM 2295 C CA . GLN B 1 115 ? 39.540 20.856 10.828 1.00 19.71 115 GLN B CA 1
ATOM 2296 C C . GLN B 1 115 ? 38.000 20.770 10.906 1.00 19.25 115 GLN B C 1
ATOM 2297 O O . GLN B 1 115 ? 37.481 20.093 11.775 1.00 18.98 115 GLN B O 1
ATOM 2303 N N . LEU B 1 116 ? 37.271 21.511 10.069 1.00 18.38 116 LEU B N 1
ATOM 2304 C CA . LEU B 1 116 ? 35.803 21.536 10.162 1.00 17.56 116 LEU B CA 1
ATOM 2305 C C . LEU B 1 116 ? 35.211 20.287 9.533 1.00 18.79 116 LEU B C 1
ATOM 2306 O O . LEU B 1 116 ? 35.607 19.913 8.414 1.00 20.87 116 LEU B O 1
ATOM 2311 N N . VAL B 1 117 ? 34.277 19.635 10.239 1.00 19.82 117 VAL B N 1
ATOM 2312 C CA . VAL B 1 117 ? 33.537 18.514 9.641 1.00 18.66 117 VAL B CA 1
ATOM 2313 C C . VAL B 1 117 ? 32.788 19.017 8.423 1.00 16.24 117 VAL B C 1
ATOM 2314 O O . VAL B 1 117 ? 32.448 20.198 8.319 1.00 17.79 117 VAL B O 1
ATOM 2318 N N . ALA B 1 118 ? 32.512 18.096 7.515 1.00 16.86 118 ALA B N 1
ATOM 2319 C CA . ALA B 1 118 ? 31.708 18.346 6.341 1.00 13.50 118 ALA B CA 1
ATOM 2320 C C . ALA B 1 118 ? 30.336 18.919 6.717 1.00 15.90 118 ALA B C 1
ATOM 2321 O O . ALA B 1 118 ? 29.855 18.778 7.852 1.00 13.18 118 ALA B O 1
ATOM 2323 N N . LYS B 1 119 ? 29.732 19.593 5.755 1.00 16.69 119 LYS B N 1
ATOM 2324 C CA . LYS B 1 119 ? 28.501 20.321 5.950 1.00 21.31 119 LYS B CA 1
ATOM 2325 C C . LYS B 1 119 ? 27.353 19.444 6.468 1.00 19.57 119 LYS B C 1
ATOM 2326 O O . LYS B 1 119 ? 26.672 19.804 7.414 1.00 22.35 119 LYS B O 1
ATOM 2332 N N . ASP B 1 120 ? 27.135 18.309 5.831 1.00 17.04 120 ASP B N 1
ATOM 2333 C CA . ASP B 1 120 ? 26.010 17.445 6.173 1.00 19.35 120 ASP B CA 1
ATOM 2334 C C . ASP B 1 120 ? 26.226 16.713 7.505 1.00 16.99 120 ASP B C 1
ATOM 2335 O O . ASP B 1 120 ? 25.278 16.451 8.231 1.00 15.41 120 ASP B O 1
ATOM 2340 N N . VAL B 1 121 ? 27.481 16.407 7.816 1.00 15.67 121 VAL B N 1
ATOM 2341 C CA . VAL B 1 121 ? 27.852 15.801 9.078 1.00 16.47 121 VAL B CA 1
ATOM 2342 C C . VAL B 1 121 ? 27.591 16.797 10.206 1.00 17.67 121 VAL B C 1
ATOM 2343 O O . VAL B 1 121 ? 27.030 16.426 11.240 1.00 19.88 121 VAL B O 1
ATOM 2347 N N . GLY B 1 122 ? 28.018 18.043 9.993 1.00 17.44 122 GLY B N 1
ATOM 2348 C CA . GLY B 1 122 ? 27.831 19.117 10.954 1.00 19.14 122 GLY B CA 1
ATOM 2349 C C . GLY B 1 122 ? 26.366 19.476 11.148 1.00 17.17 122 GLY B C 1
ATOM 2350 O O . GLY B 1 122 ? 25.935 19.748 12.262 1.00 18.41 122 GLY B O 1
ATOM 2351 N N . ALA B 1 123 ? 25.608 19.502 10.059 1.00 15.11 123 ALA B N 1
ATOM 2352 C CA . ALA B 1 123 ? 24.166 19.728 10.130 1.00 15.86 123 ALA B CA 1
ATOM 2353 C C . ALA B 1 123 ? 23.489 18.696 11.032 1.00 15.84 123 ALA B C 1
ATOM 2354 O O . ALA B 1 123 ? 22.643 19.041 11.842 1.00 14.49 123 ALA B O 1
ATOM 2356 N N . ALA B 1 124 ? 23.884 17.437 10.863 1.00 16.52 124 ALA B N 1
ATOM 2357 C CA . ALA B 1 124 ? 23.329 16.294 11.614 1.00 17.78 124 ALA B CA 1
ATOM 2358 C C . ALA B 1 124 ? 23.718 16.335 13.086 1.00 15.69 124 ALA B C 1
ATOM 2359 O O . ALA B 1 124 ? 22.883 16.102 13.948 1.00 14.85 124 ALA B O 1
ATOM 2361 N N . LEU B 1 125 ? 24.988 16.620 13.364 1.00 15.26 125 LEU B N 1
ATOM 2362 C CA . LEU B 1 125 ? 25.465 16.720 14.744 1.00 15.41 125 LEU B CA 1
ATOM 2363 C C . LEU B 1 125 ? 24.841 17.929 15.445 1.00 16.00 125 LEU B C 1
ATOM 2364 O O . LEU B 1 125 ? 24.513 17.865 16.620 1.00 15.60 125 LEU B O 1
ATOM 2369 N N . TYR B 1 126 ? 24.695 19.030 14.713 1.00 16.26 126 TYR B N 1
ATOM 2370 C CA . TYR B 1 126 ? 24.117 20.268 15.250 1.00 15.60 126 TYR B CA 1
ATOM 2371 C C . TYR B 1 126 ? 22.636 20.070 15.630 1.00 15.70 126 TYR B C 1
ATOM 2372 O O . TYR B 1 126 ? 22.172 20.459 16.714 1.00 13.65 126 TYR B O 1
ATOM 2381 N N . ASP B 1 127 ? 21.900 19.485 14.712 1.00 17.87 127 ASP B N 1
ATOM 2382 C CA . ASP B 1 127 ? 20.498 19.144 14.949 1.00 19.90 127 ASP B CA 1
ATOM 2383 C C . ASP B 1 127 ? 20.331 18.211 16.160 1.00 20.53 127 ASP B C 1
ATOM 2384 O O . ASP B 1 127 ? 19.498 18.443 17.040 1.00 19.81 127 ASP B O 1
ATOM 2389 N N . ARG B 1 128 ? 21.160 17.177 16.217 1.00 21.04 128 ARG B N 1
ATOM 2390 C CA . ARG B 1 128 ? 21.094 16.191 17.291 1.00 19.11 128 ARG B CA 1
ATOM 2391 C C . ARG B 1 128 ? 21.474 16.821 18.629 1.00 18.25 128 ARG B C 1
ATOM 2392 O O . ARG B 1 128 ? 20.851 16.563 19.642 1.00 18.43 128 ARG B O 1
ATOM 2400 N N . PHE B 1 129 ? 22.478 17.687 18.608 1.00 18.08 129 PHE B N 1
ATOM 2401 C CA . PHE B 1 129 ? 22.926 18.394 19.793 1.00 16.54 129 PHE B CA 1
ATOM 2402 C C . PHE B 1 129 ? 21.859 19.351 20.338 1.00 14.81 129 PHE B C 1
ATOM 2403 O O . PHE B 1 129 ? 21.643 19.409 21.538 1.00 18.11 129 PHE B O 1
ATOM 2411 N N . CYS B 1 130 ? 21.164 20.069 19.465 1.00 12.75 130 CYS B N 1
ATOM 2412 C CA . CYS B 1 130 ? 20.105 20.968 19.902 1.00 15.25 130 CYS B CA 1
ATOM 2413 C C . CYS B 1 130 ? 18.908 20.182 20.467 1.00 15.88 130 CYS B C 1
ATOM 2414 O O . CYS B 1 130 ? 18.324 20.591 21.473 1.00 16.14 130 CYS B O 1
ATOM 2417 N N . HIS B 1 131 ? 18.566 19.058 19.822 1.00 13.70 131 HIS B N 1
ATOM 2418 C CA . HIS B 1 131 ? 17.562 18.141 20.324 1.00 14.58 131 HIS B CA 1
ATOM 2419 C C . HIS B 1 131 ? 17.838 17.626 21.765 1.00 15.47 131 HIS B C 1
ATOM 2420 O O . HIS B 1 131 ? 16.932 17.614 22.608 1.00 15.72 131 HIS B O 1
ATOM 2427 N N . PHE B 1 132 ? 19.065 17.176 22.020 1.00 15.66 132 PHE B N 1
ATOM 2428 C CA . PHE B 1 132 ? 19.466 16.661 23.315 1.00 15.29 132 PHE B CA 1
ATOM 2429 C C . PHE B 1 132 ? 19.425 17.762 24.358 1.00 15.99 132 PHE B C 1
ATOM 2430 O O . PHE B 1 132 ? 19.125 17.498 25.500 1.00 15.86 132 PHE B O 1
ATOM 2438 N N . VAL B 1 133 ? 19.750 19.003 23.978 1.00 18.32 133 VAL B N 1
ATOM 2439 C CA . VAL B 1 133 ? 19.695 20.108 24.931 1.00 16.73 133 VAL B CA 1
ATOM 2440 C C . VAL B 1 133 ? 18.225 20.409 25.286 1.00 16.95 133 VAL B C 1
ATOM 2441 O O . VAL B 1 133 ? 17.869 20.533 26.465 1.00 18.22 133 VAL B O 1
ATOM 2445 N N . ARG B 1 134 ? 17.373 20.501 24.277 1.00 15.75 134 ARG B N 1
ATOM 2446 C CA . ARG B 1 134 ? 15.926 20.682 24.492 1.00 16.64 134 ARG B CA 1
ATOM 2447 C C . ARG B 1 134 ? 15.378 19.651 25.481 1.00 17.11 134 ARG B C 1
ATOM 2448 O O . ARG B 1 134 ? 14.634 19.995 26.414 1.00 15.75 134 ARG B O 1
ATOM 2456 N N . VAL B 1 135 ? 15.746 18.393 25.258 1.00 17.39 135 VAL B N 1
ATOM 2457 C CA . VAL B 1 135 ? 15.257 17.269 26.063 1.00 17.23 135 VAL B CA 1
ATOM 2458 C C . VAL B 1 135 ? 15.735 17.422 27.509 1.00 18.44 135 VAL B C 1
ATOM 2459 O O . VAL B 1 135 ? 14.934 17.297 28.436 1.00 19.48 135 VAL B O 1
ATOM 2463 N N . ALA B 1 136 ? 17.014 17.760 27.690 1.00 18.81 136 ALA B N 1
ATOM 2464 C CA . ALA B 1 136 ? 17.592 17.932 29.022 1.00 19.92 136 ALA B CA 1
ATOM 2465 C C . ALA B 1 136 ? 17.062 19.171 29.759 1.00 17.75 136 ALA B C 1
ATOM 2466 O O . ALA B 1 136 ? 17.200 19.274 30.967 1.00 20.09 136 ALA B O 1
ATOM 2468 N N . ARG B 1 137 ? 16.446 20.090 29.034 1.00 16.90 137 ARG B N 1
ATOM 2469 C CA . ARG B 1 137 ? 15.834 21.267 29.629 1.00 17.83 137 ARG B CA 1
ATOM 2470 C C . ARG B 1 137 ? 14.306 21.179 29.734 1.00 17.73 137 ARG B C 1
ATOM 2471 O O . ARG B 1 137 ? 13.656 22.124 30.193 1.00 20.06 137 ARG B O 1
ATOM 2479 N N . GLY B 1 138 ? 13.741 20.044 29.334 1.00 18.15 138 GLY B N 1
ATOM 2480 C CA . GLY B 1 138 ? 12.316 19.791 29.473 1.00 17.96 138 GLY B CA 1
ATOM 2481 C C . GLY B 1 138 ? 11.445 20.569 28.507 1.00 19.09 138 GLY B C 1
ATOM 2482 O O . GLY B 1 138 ? 10.274 20.812 28.786 1.00 18.46 138 GLY B O 1
ATOM 2483 N N . VAL B 1 139 ? 12.016 20.975 27.378 1.00 20.53 139 VAL B N 1
ATOM 2484 C CA . VAL B 1 139 ? 11.272 21.725 26.371 1.00 19.41 139 VAL B CA 1
ATOM 2485 C C . VAL B 1 139 ? 10.182 20.832 25.759 1.00 20.66 139 VAL B C 1
ATOM 2486 O O . VAL B 1 139 ? 10.437 19.693 25.402 1.00 20.17 139 VAL B O 1
ATOM 2490 N N . ASP B 1 140 ? 8.965 21.364 25.685 1.00 20.06 140 ASP B N 1
ATOM 2491 C CA . ASP B 1 140 ? 7.862 20.734 24.974 1.00 19.59 140 ASP B CA 1
ATOM 2492 C C . ASP B 1 140 ? 8.086 20.951 23.476 1.00 20.88 140 ASP B C 1
ATOM 2493 O O . ASP B 1 140 ? 7.758 22.002 22.912 1.00 21.40 140 ASP B O 1
ATOM 2498 N N . GLU B 1 141 ? 8.647 19.929 22.843 1.00 21.80 141 GLU B N 1
ATOM 2499 C CA . GLU B 1 141 ? 9.058 20.006 21.451 1.00 23.32 141 GLU B CA 1
ATOM 2500 C C . GLU B 1 141 ? 7.870 20.113 20.489 1.00 23.64 141 GLU B C 1
ATOM 2501 O O . GLU B 1 141 ? 8.075 20.459 19.333 1.00 24.57 141 GLU B O 1
ATOM 2507 N N . SER B 1 142 ? 6.649 19.841 20.965 1.00 24.40 142 SER B N 1
ATOM 2508 C CA . SER B 1 142 ? 5.435 19.986 20.146 1.00 24.27 142 SER B CA 1
ATOM 2509 C C . SER B 1 142 ? 4.883 21.422 20.120 1.00 24.70 142 SER B C 1
ATOM 2510 O O . SER B 1 142 ? 3.999 21.729 19.309 1.00 26.66 142 SER B O 1
ATOM 2513 N N . ARG B 1 143 ? 5.382 22.279 21.011 1.00 23.12 143 ARG B N 1
ATOM 2514 C CA . ARG B 1 143 ? 4.937 23.669 21.111 1.00 25.49 143 ARG B CA 1
ATOM 2515 C C . ARG B 1 143 ? 5.985 24.678 20.585 1.00 24.11 143 ARG B C 1
ATOM 2516 O O . ARG B 1 143 ? 5.730 25.882 20.554 1.00 23.25 143 ARG B O 1
ATOM 2524 N N . VAL B 1 144 ? 7.139 24.187 20.129 1.00 22.05 144 VAL B N 1
ATOM 2525 C CA . VAL B 1 144 ? 8.185 25.060 19.575 1.00 19.43 144 VAL B CA 1
ATOM 2526 C C . VAL B 1 144 ? 8.496 24.767 18.105 1.00 18.73 144 VAL B C 1
ATOM 2527 O O . VAL B 1 144 ? 8.232 23.674 17.608 1.00 17.04 144 VAL B O 1
ATOM 2531 N N . ASP B 1 145 ? 9.085 25.757 17.427 1.00 19.07 145 ASP B N 1
ATOM 2532 C CA . ASP B 1 145 ? 9.446 25.632 16.026 1.00 18.69 145 ASP B CA 1
ATOM 2533 C C . ASP B 1 145 ? 10.893 25.157 15.901 1.00 19.52 145 ASP B C 1
ATOM 2534 O O . ASP B 1 145 ? 11.483 24.735 16.883 1.00 18.69 145 ASP B O 1
ATOM 2539 N N . ALA B 1 146 ? 11.449 25.215 14.697 1.00 21.36 146 ALA B N 1
ATOM 2540 C CA . ALA B 1 146 ? 12.806 24.733 14.420 1.00 21.46 146 ALA B CA 1
ATOM 2541 C C . ALA B 1 146 ? 13.905 25.454 15.199 1.00 21.25 146 ALA B C 1
ATOM 2542 O O . ALA B 1 146 ? 14.969 24.886 15.462 1.00 24.57 146 ALA B O 1
ATOM 2544 N N . ASN B 1 147 ? 13.650 26.706 15.565 1.00 19.27 147 ASN B N 1
ATOM 2545 C CA . ASN B 1 147 ? 14.589 27.488 16.367 1.00 18.72 147 ASN B CA 1
ATOM 2546 C C . ASN B 1 147 ? 14.284 27.500 17.869 1.00 16.93 147 ASN B C 1
ATOM 2547 O O . ASN B 1 147 ? 14.922 28.227 18.618 1.00 16.77 147 ASN B O 1
ATOM 2552 N N . GLY B 1 148 ? 13.281 26.740 18.288 1.00 18.42 148 GLY B N 1
ATOM 2553 C CA . GLY B 1 148 ? 12.910 26.619 19.693 1.00 17.56 148 GLY B CA 1
ATOM 2554 C C . GLY B 1 148 ? 12.018 27.731 20.209 1.00 19.76 148 GLY B C 1
ATOM 2555 O O . GLY B 1 148 ? 11.780 27.816 21.419 1.00 21.22 148 GLY B O 1
ATOM 2556 N N . ALA B 1 149 ? 11.546 28.591 19.306 1.00 19.34 149 ALA B N 1
ATOM 2557 C CA . ALA B 1 149 ? 10.629 29.673 19.660 1.00 20.14 149 ALA B CA 1
ATOM 2558 C C . ALA B 1 149 ? 9.200 29.114 19.626 1.00 20.64 149 ALA B C 1
ATOM 2559 O O . ALA B 1 149 ? 8.987 28.053 19.068 1.00 20.99 149 ALA B O 1
ATOM 2561 N N . PRO B 1 150 ? 8.223 29.793 20.223 1.00 21.60 150 PRO B N 1
ATOM 2562 C CA . PRO B 1 150 ? 6.831 29.327 20.140 1.00 24.28 150 PRO B CA 1
ATOM 2563 C C . PRO B 1 150 ? 6.281 29.071 18.738 1.00 26.11 150 PRO B C 1
ATOM 2564 O O . PRO B 1 150 ? 6.541 29.871 17.816 1.00 23.74 150 PRO B O 1
ATOM 2568 N N . ARG B 1 151 ? 5.574 27.929 18.619 1.00 29.58 151 ARG B N 1
ATOM 2569 C CA . ARG B 1 151 ? 4.888 27.532 17.395 1.00 34.55 151 ARG B CA 1
ATOM 2570 C C . ARG B 1 151 ? 3.704 28.472 17.111 1.00 36.83 151 ARG B C 1
ATOM 2571 O O . ARG B 1 151 ? 3.434 28.795 15.953 1.00 36.28 151 ARG B O 1
ATOM 2579 N N . SER B 1 152 ? 3.015 28.927 18.157 1.00 39.46 152 SER B N 1
ATOM 2580 C CA . SER B 1 152 ? 2.045 30.016 18.002 1.00 43.33 152 SER B CA 1
ATOM 2581 C C . SER B 1 152 ? 2.785 31.347 18.165 1.00 45.42 152 SER B C 1
ATOM 2582 O O . SER B 1 152 ? 3.389 31.603 19.215 1.00 43.00 152 SER B O 1
ATOM 2585 N N . GLU B 1 153 ? 2.762 32.168 17.110 1.00 48.89 153 GLU B N 1
ATOM 2586 C CA . GLU B 1 153 ? 3.412 33.490 17.112 1.00 52.44 153 GLU B CA 1
ATOM 2587 C C . GLU B 1 153 ? 2.889 34.427 18.222 1.00 52.07 153 GLU B C 1
ATOM 2588 O O . GLU B 1 153 ? 3.575 35.380 18.613 1.00 52.78 153 GLU B O 1
ATOM 2594 N N . GLY B 1 154 ? 1.679 34.154 18.714 1.00 50.97 154 GLY B N 1
ATOM 2595 C CA . GLY B 1 154 ? 1.083 34.920 19.796 1.00 49.81 154 GLY B CA 1
ATOM 2596 C C . GLY B 1 154 ? 1.652 34.624 21.173 1.00 49.07 154 GLY B C 1
ATOM 2597 O O . GLY B 1 154 ? 1.482 35.424 22.091 1.00 49.06 154 GLY B O 1
ATOM 2598 N N . ASP B 1 155 ? 2.296 33.468 21.332 1.00 47.80 155 ASP B N 1
ATOM 2599 C CA . ASP B 1 155 ? 3.031 33.143 22.561 1.00 46.44 155 ASP B CA 1
ATOM 2600 C C . ASP B 1 155 ? 4.483 33.599 22.540 1.00 44.16 155 ASP B C 1
ATOM 2601 O O . ASP B 1 155 ? 5.179 33.472 23.550 1.00 43.53 155 ASP B O 1
ATOM 2606 N N . ALA B 1 156 ? 4.958 34.099 21.400 1.00 41.66 156 ALA B N 1
ATOM 2607 C CA . ALA B 1 156 ? 6.338 34.588 21.312 1.00 41.43 156 ALA B CA 1
ATOM 2608 C C . ALA B 1 156 ? 6.508 35.778 22.262 1.00 39.47 156 ALA B C 1
ATOM 2609 O O . ALA B 1 156 ? 5.567 36.550 22.467 1.00 37.72 156 ALA B O 1
ATOM 2611 N N . PRO B 1 157 ? 7.683 35.907 22.873 1.00 38.10 157 PRO B N 1
ATOM 2612 C CA . PRO B 1 157 ? 7.996 37.097 23.673 1.00 37.63 157 PRO B CA 1
ATOM 2613 C C . PRO B 1 157 ? 7.795 38.383 22.873 1.00 36.03 157 PRO B C 1
ATOM 2614 O O . PRO B 1 157 ? 7.858 38.365 21.636 1.00 34.27 157 PRO B O 1
ATOM 2618 N N . LYS B 1 158 ? 7.573 39.488 23.575 1.00 34.74 158 LYS B N 1
ATOM 2619 C CA . LYS B 1 158 ? 7.523 40.795 22.926 1.00 35.24 158 LYS B CA 1
ATOM 2620 C C . LYS B 1 158 ? 8.833 41.064 22.189 1.00 33.55 158 LYS B C 1
ATOM 2621 O O . LYS B 1 158 ? 9.895 40.583 22.582 1.00 31.37 158 LYS B O 1
ATOM 2627 N N . ALA B 1 159 ? 8.744 41.835 21.116 1.00 32.40 159 ALA B N 1
ATOM 2628 C CA . ALA B 1 159 ? 9.869 42.030 20.206 1.00 31.27 159 ALA B CA 1
ATOM 2629 C C . ALA B 1 159 ? 10.975 42.924 20.781 1.00 30.20 159 ALA B C 1
ATOM 2630 O O . ALA B 1 159 ? 12.146 42.760 20.424 1.00 28.06 159 ALA B O 1
ATOM 2632 N N . GLU B 1 160 ? 10.603 43.860 21.657 1.00 29.06 160 GLU B N 1
ATOM 2633 C CA . GLU B 1 160 ? 11.555 44.816 22.258 1.00 30.07 160 GLU B CA 1
ATOM 2634 C C . GLU B 1 160 ? 11.395 44.895 23.788 1.00 28.33 160 GLU B C 1
ATOM 2635 O O . GLU B 1 160 ? 10.333 44.520 24.326 1.00 27.24 160 GLU B O 1
ATOM 2641 N N . GLY B 1 161 ? 12.416 45.427 24.485 1.00 25.97 161 GLY B N 1
ATOM 2642 C CA . GLY B 1 161 ? 12.329 45.606 25.926 1.00 24.62 161 GLY B CA 1
ATOM 2643 C C . GLY B 1 161 ? 12.685 44.315 26.633 1.00 22.52 161 GLY B C 1
ATOM 2644 O O . GLY B 1 161 ? 12.542 43.227 26.057 1.00 19.86 161 GLY B O 1
ATOM 2645 N N . TRP B 1 162 ? 13.141 44.440 27.881 1.00 22.82 162 TRP B N 1
ATOM 2646 C CA . TRP B 1 162 ? 13.618 43.310 28.663 1.00 21.47 162 TRP B CA 1
ATOM 2647 C C . TRP B 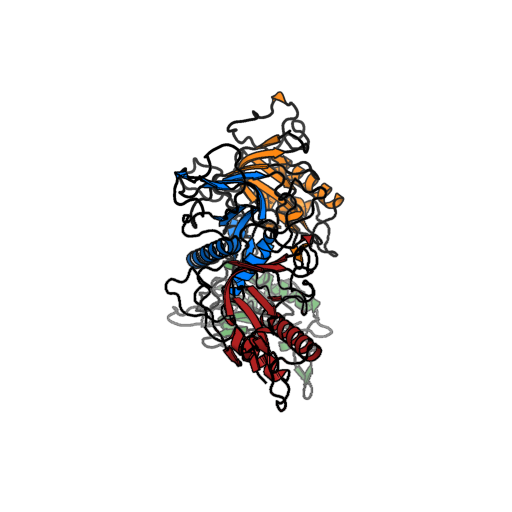1 162 ? 12.583 42.195 28.745 1.00 20.18 162 TRP B C 1
ATOM 2648 O O . TRP B 1 162 ? 11.402 42.456 28.913 1.00 24.16 162 TRP B O 1
ATOM 2659 N N . ILE B 1 163 ? 13.031 40.954 28.598 1.00 20.88 163 ILE B N 1
ATOM 2660 C CA . ILE B 1 163 ? 12.189 39.790 28.864 1.00 19.04 163 ILE B CA 1
ATOM 2661 C C . ILE B 1 163 ? 12.848 38.855 29.865 1.00 19.47 163 ILE B C 1
ATOM 2662 O O . ILE B 1 163 ? 14.084 38.714 29.913 1.00 18.89 163 ILE B O 1
ATOM 2667 N N . LYS B 1 164 ? 11.996 38.194 30.641 1.00 17.51 164 LYS B N 1
ATOM 2668 C CA . LYS B 1 164 ? 12.429 37.238 31.636 1.00 18.92 164 LYS B CA 1
ATOM 2669 C C . LYS B 1 164 ? 12.847 35.974 30.908 1.00 18.36 164 LYS B C 1
ATOM 2670 O O . LYS B 1 164 ? 12.314 35.668 29.849 1.00 17.41 164 LYS B O 1
ATOM 2676 N N . TYR B 1 165 ? 13.832 35.278 31.463 1.00 18.89 165 TYR B N 1
ATOM 2677 C CA . TYR B 1 165 ? 14.129 33.899 31.099 1.00 16.43 165 TYR B CA 1
ATOM 2678 C C . TYR B 1 165 ? 12.869 33.042 31.285 1.00 18.91 165 TYR B C 1
ATOM 2679 O O . TYR B 1 165 ? 11.940 33.431 32.020 1.00 17.05 165 TYR B O 1
ATOM 2688 N N . ASN B 1 166 ? 12.827 31.887 30.609 1.00 18.05 166 ASN B N 1
ATOM 2689 C CA . ASN B 1 166 ? 11.667 31.004 30.664 1.00 16.25 166 ASN B CA 1
ATOM 2690 C C . ASN B 1 166 ? 11.973 29.578 30.173 1.00 16.66 166 ASN B C 1
ATOM 2691 O O . ASN B 1 166 ? 11.215 28.991 29.424 1.00 18.10 166 ASN B O 1
ATOM 2696 N N . SER B 1 167 ? 13.107 29.047 30.621 1.00 16.90 167 SER B N 1
ATOM 2697 C CA . SER B 1 167 ? 13.553 27.686 30.323 1.00 16.98 167 SER B CA 1
ATOM 2698 C C . SER B 1 167 ? 13.653 27.407 28.825 1.00 16.81 167 SER B C 1
ATOM 2699 O O . SER B 1 167 ? 13.365 26.299 28.374 1.00 18.24 167 SER B O 1
ATOM 2702 N N . ARG B 1 168 ? 14.106 28.396 28.065 1.00 17.94 168 ARG B N 1
ATOM 2703 C CA . ARG B 1 168 ? 14.164 28.294 26.604 1.00 16.53 168 ARG B CA 1
ATOM 2704 C C . ARG B 1 168 ? 15.426 27.616 26.117 1.00 13.75 168 ARG B C 1
ATOM 2705 O O . ARG B 1 168 ? 16.464 27.660 26.769 1.00 15.94 168 ARG B O 1
ATOM 2713 N N . VAL B 1 169 ? 15.307 26.923 24.993 1.00 15.37 169 VAL B N 1
ATOM 2714 C CA . VAL B 1 169 ? 16.450 26.442 24.246 1.00 15.36 169 VAL B CA 1
ATOM 2715 C C . VAL B 1 169 ? 16.215 26.948 22.823 1.00 16.29 169 VAL B C 1
ATOM 2716 O O . VAL B 1 169 ? 15.446 26.348 22.051 1.00 16.63 169 VAL B O 1
ATOM 2720 N N . ILE B 1 170 ? 16.848 28.085 22.532 1.00 14.58 170 ILE B N 1
ATOM 2721 C CA . ILE B 1 170 ? 16.787 28.757 21.256 1.00 15.30 170 ILE B CA 1
ATOM 2722 C C . ILE B 1 170 ? 18.045 28.384 20.478 1.00 15.63 170 ILE B C 1
ATOM 2723 O O . ILE B 1 170 ? 19.130 28.333 21.044 1.00 17.82 170 ILE B O 1
ATOM 2728 N N . SER B 1 171 ? 17.884 28.122 19.186 1.00 17.81 171 SER B N 1
ATOM 2729 C CA . SER B 1 171 ? 18.988 27.694 18.334 1.00 17.75 171 SER B CA 1
ATOM 2730 C C . SER B 1 171 ? 18.869 28.316 16.924 1.00 15.13 171 SER B C 1
ATOM 2731 O O . SER B 1 171 ? 17.779 28.447 16.350 1.00 17.94 171 SER B O 1
ATOM 2734 N N . GLY B 1 172 ? 20.012 28.705 16.387 1.00 15.40 172 GLY B N 1
ATOM 2735 C CA . GLY B 1 172 ? 20.100 29.268 15.063 1.00 13.89 172 GLY B CA 1
ATOM 2736 C C . GLY B 1 172 ? 19.745 28.259 13.998 1.00 14.01 172 GLY B C 1
ATOM 2737 O O . GLY B 1 172 ? 19.793 27.047 14.212 1.00 15.28 172 GLY B O 1
ATOM 2738 N N . THR B 1 173 ? 19.368 28.787 12.848 1.00 18.31 173 THR B N 1
ATOM 2739 C CA . THR B 1 173 ? 19.101 28.002 11.651 1.00 16.38 173 THR B CA 1
ATOM 2740 C C . THR B 1 173 ? 20.439 27.648 11.065 1.00 16.20 173 THR B C 1
ATOM 2741 O O . THR B 1 173 ? 21.206 28.540 10.687 1.00 13.65 173 THR B O 1
ATOM 2745 N N . PHE B 1 174 ? 20.728 26.357 10.990 1.00 14.18 174 PHE B N 1
ATOM 2746 C CA . PHE B 1 174 ? 21.996 25.893 10.454 1.00 15.02 174 PHE B CA 1
ATOM 2747 C C . PHE B 1 174 ? 22.165 26.346 9.012 1.00 16.54 174 PHE B C 1
ATOM 2748 O O . PHE B 1 174 ? 21.258 26.203 8.206 1.00 17.08 174 PHE B O 1
ATOM 2756 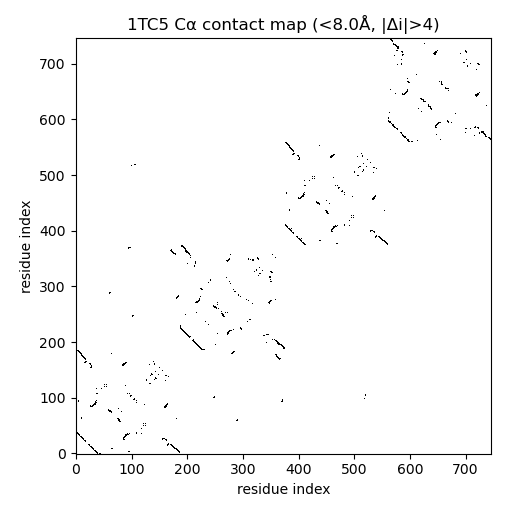N N . GLY B 1 175 ? 23.344 26.871 8.699 1.00 18.57 175 GLY B N 1
ATOM 2757 C CA . GLY B 1 175 ? 23.671 27.323 7.365 1.00 17.67 175 GLY B CA 1
ATOM 2758 C C . GLY B 1 175 ? 23.239 28.745 7.084 1.00 19.37 175 GLY B C 1
ATOM 2759 O O . GLY B 1 175 ? 23.563 29.270 6.031 1.00 21.37 175 GLY B O 1
ATOM 2760 N N . ASN B 1 176 ? 22.506 29.375 8.005 1.00 18.10 176 ASN B N 1
ATOM 2761 C CA . ASN B 1 176 ? 22.163 30.783 7.852 1.00 15.17 176 ASN B CA 1
ATOM 2762 C C . ASN B 1 176 ? 23.230 31.707 8.426 1.00 15.47 176 ASN B C 1
ATOM 2763 O O . ASN B 1 176 ? 24.138 31.299 9.167 1.00 16.42 176 ASN B O 1
ATOM 2768 N N . ARG B 1 177 ? 23.099 32.977 8.060 1.00 16.61 177 ARG B N 1
ATOM 2769 C CA . ARG B 1 177 ? 23.861 34.063 8.657 1.00 17.02 177 ARG B CA 1
ATOM 2770 C C . ARG B 1 177 ? 23.273 34.394 10.034 1.00 15.88 177 ARG B C 1
ATOM 2771 O O . ARG B 1 177 ? 22.084 34.693 10.168 1.00 18.41 177 ARG B O 1
ATOM 2779 N N . GLN B 1 178 ? 24.137 34.386 11.035 1.00 15.43 178 GLN B N 1
ATOM 2780 C CA . GLN B 1 178 ? 23.739 34.420 12.446 1.00 16.99 178 GLN B CA 1
ATOM 2781 C C . GLN B 1 178 ? 23.749 35.873 12.981 1.00 14.92 178 GLN B C 1
ATOM 2782 O O . GLN B 1 178 ? 24.510 36.241 13.907 1.00 17.74 178 GLN B O 1
ATOM 2788 N N . GLY B 1 179 ? 22.885 36.703 12.385 1.00 15.62 179 GLY B N 1
ATOM 2789 C CA . GLY B 1 179 ? 22.665 38.054 12.880 1.00 17.25 179 GLY B CA 1
ATOM 2790 C C . GLY B 1 179 ? 22.344 38.017 14.369 1.00 16.35 179 GLY B C 1
ATOM 2791 O O . GLY B 1 179 ? 21.531 37.218 14.822 1.00 17.50 179 GLY B O 1
ATOM 2792 N N . LEU B 1 180 ? 22.991 38.885 15.130 1.00 16.51 180 LEU B N 1
ATOM 2793 C CA . LEU B 1 180 ? 22.972 38.795 16.586 1.00 17.34 180 LEU B CA 1
ATOM 2794 C C . LEU B 1 180 ? 22.885 40.150 17.261 1.00 14.65 180 LEU B C 1
ATOM 2795 O O . LEU B 1 180 ? 23.587 41.070 16.875 1.00 15.86 180 LEU B O 1
ATOM 2800 N N . ARG B 1 181 ? 22.039 40.252 18.289 1.00 15.89 181 ARG B N 1
ATOM 2801 C CA . ARG B 1 181 ? 22.150 41.295 19.304 1.00 18.98 181 ARG B CA 1
ATOM 2802 C C . ARG B 1 181 ? 22.298 40.611 20.666 1.00 19.36 181 ARG B C 1
ATOM 2803 O O . ARG B 1 181 ? 21.511 39.749 21.036 1.00 16.05 181 ARG B O 1
ATOM 2811 N N . PHE B 1 182 ? 23.332 41.000 21.402 1.00 18.28 182 PHE B N 1
ATOM 2812 C CA . PHE B 1 182 ? 23.741 40.299 22.619 1.00 17.32 182 PHE B CA 1
ATOM 2813 C C . PHE B 1 182 ? 24.006 41.310 23.737 1.00 17.02 182 PHE B C 1
ATOM 2814 O O . PHE B 1 182 ? 24.753 42.275 23.539 1.00 19.57 182 PHE B O 1
ATOM 2822 N N . GLU B 1 183 ? 23.389 41.087 24.898 1.00 17.72 183 GLU B N 1
ATOM 2823 C CA . GLU B 1 183 ? 23.632 41.908 26.090 1.00 16.11 183 GLU B CA 1
ATOM 2824 C C . GLU B 1 183 ? 24.092 41.021 27.233 1.00 15.10 183 GLU B C 1
ATOM 2825 O O . GLU B 1 183 ? 23.512 39.944 27.505 1.00 14.58 183 GLU B O 1
ATOM 2831 N N . SER B 1 184 ? 25.116 41.484 27.933 1.00 13.82 184 SER B N 1
ATOM 2832 C CA . SER B 1 184 ? 25.698 40.730 29.022 1.00 13.46 184 SER B CA 1
ATOM 2833 C C . SER B 1 184 ? 26.151 41.679 30.120 1.00 13.79 184 SER B C 1
ATOM 2834 O O . SER B 1 184 ? 26.618 42.773 29.837 1.00 15.59 184 SER B O 1
ATOM 2837 N N . GLU B 1 185 ? 26.016 41.250 31.371 1.00 15.13 185 GLU B N 1
ATOM 2838 C CA . GLU B 1 185 ? 26.606 41.968 32.504 1.00 15.99 185 GLU B CA 1
ATOM 2839 C C . GLU B 1 185 ? 28.117 41.622 32.662 1.00 15.54 185 GLU B C 1
ATOM 2840 O O . GLU B 1 185 ? 28.759 42.088 33.596 1.00 18.24 185 GLU B O 1
ATOM 2846 N N . GLY B 1 186 ? 28.666 40.776 31.792 1.00 15.23 186 GLY B N 1
ATOM 2847 C CA . GLY B 1 186 ? 30.052 40.339 31.915 1.00 14.40 186 GLY B CA 1
ATOM 2848 C C . GLY B 1 186 ? 30.116 38.945 31.338 1.00 15.08 186 GLY B C 1
ATOM 2849 O O . GLY B 1 186 ? 29.669 38.013 32.008 1.00 17.29 186 GLY B O 1
ATOM 2850 N N . PRO B 1 187 ? 30.558 38.797 30.083 1.00 15.03 187 PRO B N 1
ATOM 2851 C CA . PRO B 1 187 ? 30.440 37.509 29.387 1.00 14.74 187 PRO B CA 1
ATOM 2852 C C . PRO B 1 187 ? 31.150 36.366 30.053 1.00 14.68 187 PRO B C 1
ATOM 2853 O O . PRO B 1 187 ? 30.680 35.233 29.858 1.00 14.50 187 PRO B O 1
ATOM 2857 N N . PHE B 1 188 ? 32.241 36.610 30.786 1.00 15.46 188 PHE B N 1
ATOM 2858 C CA . PHE B 1 188 ? 32.943 35.525 31.506 1.00 14.46 188 PHE B CA 1
ATOM 2859 C C . PHE B 1 188 ? 33.170 34.319 30.599 1.00 13.26 188 PHE B C 1
ATOM 2860 O O . PHE B 1 188 ? 32.883 33.170 30.952 1.00 13.15 188 PHE B O 1
ATOM 2868 N N . THR B 1 189 ? 33.718 34.601 29.432 1.00 13.70 189 THR B N 1
ATOM 2869 C CA . THR B 1 189 ? 33.747 33.664 28.331 1.00 14.26 189 THR B CA 1
ATOM 2870 C C . THR B 1 189 ? 34.617 32.472 28.643 1.00 14.49 189 THR B C 1
ATOM 2871 O O . THR B 1 189 ? 35.736 32.627 29.133 1.00 12.53 189 THR B O 1
ATOM 2875 N N . HIS B 1 190 ? 34.049 31.290 28.425 1.00 14.56 190 HIS B N 1
ATOM 2876 C CA . HIS B 1 190 ? 34.795 30.057 28.479 1.00 14.51 190 HIS B CA 1
ATOM 2877 C C . HIS B 1 190 ? 34.867 29.453 27.071 1.00 14.75 190 HIS B C 1
ATOM 2878 O O . HIS B 1 190 ? 34.006 29.712 26.204 1.00 12.95 190 HIS B O 1
ATOM 2885 N N . MET B 1 191 ? 35.924 28.677 26.876 1.00 18.48 191 MET B N 1
ATOM 2886 C CA . MET B 1 191 ? 36.175 27.910 25.665 1.00 20.41 191 MET B CA 1
ATOM 2887 C C . MET B 1 191 ? 36.537 26.499 26.092 1.00 19.37 191 MET B C 1
ATOM 2888 O O . MET B 1 191 ? 37.573 26.328 26.711 1.00 21.24 191 MET B O 1
ATOM 2893 N N . PHE B 1 192 ? 35.678 25.504 25.798 1.00 16.76 192 PHE B N 1
ATOM 2894 C CA . PHE B 1 192 ? 35.974 24.102 26.085 1.00 17.62 192 PHE B CA 1
ATOM 2895 C C . PHE B 1 192 ? 36.056 23.277 24.807 1.00 18.64 192 PHE B C 1
ATOM 2896 O O . PHE B 1 192 ? 35.183 23.377 23.946 1.00 18.18 192 PHE B O 1
ATOM 2904 N N . ASP B 1 193 ? 37.109 22.480 24.682 1.00 19.16 193 ASP B N 1
ATOM 2905 C CA . ASP B 1 193 ? 37.137 21.389 23.728 1.00 19.84 193 ASP B CA 1
ATOM 2906 C C . ASP B 1 193 ? 36.699 20.127 24.442 1.00 20.20 193 ASP B C 1
ATOM 2907 O O . ASP B 1 193 ? 37.279 19.764 25.461 1.00 22.38 193 ASP B O 1
ATOM 2912 N N . ILE B 1 194 ? 35.665 19.489 23.906 1.00 22.29 194 ILE B N 1
ATOM 2913 C CA . ILE B 1 194 ? 35.063 18.323 24.528 1.00 24.34 194 ILE B CA 1
ATOM 2914 C C . ILE B 1 194 ? 35.301 17.093 23.647 1.00 25.43 194 ILE B C 1
ATOM 2915 O O . ILE B 1 194 ? 35.094 17.112 22.417 1.00 22.14 194 ILE B O 1
ATOM 2921 N N . MET C 1 9 ? 56.162 -18.677 38.586 1.00 32.90 9 MET C N 1
ATOM 2922 C CA . MET C 1 9 ? 56.164 -17.263 38.075 1.00 37.67 9 MET C CA 1
ATOM 2923 C C . MET C 1 9 ? 56.378 -16.237 39.219 1.00 34.11 9 MET C C 1
ATOM 2924 O O . MET C 1 9 ? 55.558 -16.109 40.137 1.00 34.01 9 MET C O 1
ATOM 2929 N N . THR C 1 10 ? 57.483 -15.505 39.125 1.00 29.07 10 THR C N 1
ATOM 2930 C CA . THR C 1 10 ? 57.996 -14.699 40.211 1.00 26.40 10 THR C CA 1
ATOM 2931 C C . THR C 1 10 ? 57.666 -13.210 40.038 1.00 22.90 10 THR C C 1
ATOM 2932 O O . THR C 1 10 ? 57.854 -12.635 38.971 1.00 21.59 10 THR C O 1
ATOM 2936 N N . ILE C 1 11 ? 57.176 -12.587 41.101 1.00 20.60 11 ILE C N 1
ATOM 2937 C CA . ILE C 1 11 ? 57.143 -11.141 41.189 1.00 18.08 11 ILE C CA 1
ATOM 2938 C C . ILE C 1 11 ? 58.375 -10.692 41.974 1.00 16.44 11 ILE C C 1
ATOM 2939 O O . ILE C 1 11 ? 58.492 -10.954 43.180 1.00 16.92 11 ILE C O 1
ATOM 2944 N N . ARG C 1 12 ? 59.309 -10.051 41.277 1.00 15.83 12 ARG C N 1
ATOM 2945 C CA . ARG C 1 12 ? 60.490 -9.494 41.909 1.00 14.59 12 ARG C CA 1
ATOM 2946 C C . ARG C 1 12 ? 60.294 -8.009 42.183 1.00 15.59 12 ARG C C 1
ATOM 2947 O O . ARG C 1 12 ? 60.000 -7.228 41.280 1.00 14.76 12 ARG C O 1
ATOM 2955 N N . VAL C 1 13 ? 60.443 -7.630 43.449 1.00 16.41 13 VAL C N 1
ATOM 2956 C CA . VAL C 1 13 ? 60.387 -6.234 43.854 1.00 17.90 13 VAL C CA 1
ATOM 2957 C C . VAL C 1 13 ? 61.681 -5.800 44.567 1.00 16.29 13 VAL C C 1
ATOM 2958 O O . VAL C 1 13 ? 62.234 -6.531 45.392 1.00 16.27 13 VAL C O 1
ATOM 2962 N N A MET C 1 14 ? 62.163 -4.612 44.214 0.50 16.76 14 MET C N 1
ATOM 2963 N N B MET C 1 14 ? 62.185 -4.633 44.184 0.50 17.03 14 MET C N 1
ATOM 2964 C CA A MET C 1 14 ? 63.204 -3.931 44.972 0.50 16.71 14 MET C CA 1
ATOM 2965 C CA B MET C 1 14 ? 63.180 -3.926 44.975 0.50 17.13 14 MET C CA 1
ATOM 2966 C C A MET C 1 14 ? 62.527 -2.747 45.680 0.50 16.47 14 MET C C 1
ATOM 2967 C C B MET C 1 14 ? 62.422 -2.819 45.704 0.50 16.58 14 MET C C 1
ATOM 2968 O O A MET C 1 14 ? 61.890 -1.917 45.042 0.50 18.95 14 MET C O 1
ATOM 2969 O O B MET C 1 14 ? 61.600 -2.129 45.109 0.50 18.69 14 MET C O 1
ATOM 2978 N N . LEU C 1 15 ? 62.676 -2.680 46.999 1.00 17.10 15 LEU C N 1
ATOM 2979 C CA . LEU C 1 15 ? 61.969 -1.720 47.839 1.00 16.54 15 LEU C CA 1
ATOM 2980 C C . LEU C 1 15 ? 62.941 -0.781 48.522 1.00 16.36 15 LEU C C 1
ATOM 2981 O O . LEU C 1 15 ? 63.877 -1.232 49.136 1.00 15.15 15 LEU C O 1
ATOM 2986 N N . GLN C 1 16 ? 62.719 0.533 48.412 1.00 16.64 16 GLN C N 1
ATOM 2987 C CA . GLN C 1 16 ? 63.605 1.522 49.030 1.00 16.30 16 GLN C CA 1
ATOM 2988 C C . GLN C 1 16 ? 62.801 2.486 49.854 1.00 16.78 16 GLN C C 1
ATOM 2989 O O . GLN C 1 16 ? 61.698 2.916 49.445 1.00 15.30 16 GLN C O 1
ATOM 2995 N N . ALA C 1 17 ? 63.374 2.859 50.994 1.00 18.23 17 ALA C N 1
ATOM 2996 C CA . ALA C 1 17 ? 62.860 3.956 51.811 1.00 17.02 17 ALA C CA 1
ATOM 2997 C C . ALA C 1 17 ? 62.995 5.278 51.056 1.00 17.32 17 ALA C C 1
ATOM 2998 O O . ALA C 1 17 ? 64.105 5.758 50.801 1.00 18.22 17 ALA C O 1
ATOM 3000 N N . MET C 1 18 ? 61.849 5.853 50.717 1.00 15.66 18 MET C N 1
ATOM 3001 C CA . MET C 1 18 ? 61.763 7.091 49.970 1.00 14.91 18 MET C CA 1
ATOM 3002 C C . MET C 1 18 ? 61.436 8.215 50.914 1.00 16.45 18 MET C C 1
ATOM 3003 O O . MET C 1 18 ? 60.583 8.052 51.778 1.00 16.44 18 MET C O 1
ATOM 3008 N N . ASP C 1 19 ? 62.132 9.342 50.751 1.00 18.05 19 ASP C N 1
ATOM 3009 C CA . ASP C 1 19 ? 61.713 10.598 51.333 1.00 16.64 19 ASP C CA 1
ATOM 3010 C C . ASP C 1 19 ? 60.995 11.479 50.319 1.00 18.23 19 ASP C C 1
ATOM 3011 O O . ASP C 1 19 ? 59.964 12.057 50.623 1.00 16.65 19 ASP C O 1
ATOM 3016 N N . GLN C 1 20 ? 61.583 11.613 49.134 1.00 18.08 20 GLN C N 1
ATOM 3017 C CA . GLN C 1 20 ? 60.954 12.330 48.020 1.00 18.08 20 GLN C CA 1
ATOM 3018 C C . GLN C 1 20 ? 61.248 11.609 46.722 1.00 16.54 20 GLN C C 1
ATOM 3019 O O . GLN C 1 20 ? 62.355 11.094 46.541 1.00 19.03 20 GLN C O 1
ATOM 3025 N N . GLY C 1 21 ? 60.285 11.605 45.807 1.00 15.19 21 GLY C N 1
ATOM 3026 C CA . GLY C 1 21 ? 60.492 11.061 44.472 1.00 15.50 21 GLY C CA 1
ATOM 3027 C C . GLY C 1 21 ? 59.862 11.920 43.388 1.00 16.90 21 GLY C C 1
ATOM 3028 O O . GLY C 1 21 ? 58.831 12.587 43.615 1.00 16.87 21 GLY C O 1
ATOM 3029 N N . HIS C 1 22 ? 60.508 11.958 42.226 1.00 18.36 22 HIS C N 1
ATOM 3030 C CA . HIS C 1 22 ? 59.957 12.573 41.031 1.00 16.33 22 HIS C CA 1
ATOM 3031 C C . HIS C 1 22 ? 60.126 11.540 39.905 1.00 18.28 22 HIS C C 1
ATOM 3032 O O . HIS C 1 22 ? 61.235 11.073 39.644 1.00 16.92 22 HIS C O 1
ATOM 3039 N N . LEU C 1 23 ? 59.033 11.208 39.229 1.00 16.35 23 LEU C N 1
ATOM 3040 C CA . LEU C 1 23 ? 59.045 10.225 38.149 1.00 16.67 23 LEU C CA 1
ATOM 3041 C C . LEU C 1 23 ? 58.535 10.836 36.847 1.00 15.52 23 LEU C C 1
ATOM 3042 O O . LEU C 1 23 ? 57.446 11.405 36.798 1.00 16.00 23 LEU C O 1
ATOM 3047 N N . LEU C 1 24 ? 59.336 10.669 35.801 1.00 17.76 24 LEU C N 1
ATOM 3048 C CA . LEU C 1 24 ? 59.011 11.124 34.460 1.00 15.93 24 LEU C CA 1
ATOM 3049 C C . LEU C 1 24 ? 57.980 10.189 33.849 1.00 16.27 24 LEU C C 1
ATOM 3050 O O . LEU C 1 24 ? 58.239 8.991 33.724 1.00 15.54 24 LEU C O 1
ATOM 3055 N N . VAL C 1 25 ? 56.843 10.749 33.425 1.00 16.89 25 VAL C N 1
ATOM 3056 C CA . VAL C 1 25 ? 55.720 9.949 32.934 1.00 18.61 25 VAL C CA 1
ATOM 3057 C C . VAL C 1 25 ? 55.393 10.074 31.432 1.00 17.71 25 VAL C C 1
ATOM 3058 O O . VAL C 1 25 ? 54.661 9.240 30.912 1.00 18.62 25 VAL C O 1
ATOM 3062 N N . ASN C 1 26 ? 55.947 11.074 30.741 1.00 19.56 26 ASN C N 1
ATOM 3063 C CA . ASN C 1 26 ? 55.633 11.306 29.316 1.00 18.27 26 ASN C CA 1
ATOM 3064 C C . ASN C 1 26 ? 56.844 11.229 28.365 1.00 16.24 26 ASN C C 1
ATOM 3065 O O . ASN C 1 26 ? 56.767 11.653 27.206 1.00 17.62 26 ASN C O 1
ATOM 3070 N N . ASN C 1 27 ? 57.953 10.696 28.857 1.00 16.67 27 ASN C N 1
ATOM 3071 C CA . ASN C 1 27 ? 59.180 10.557 28.063 1.00 20.69 27 ASN C CA 1
ATOM 3072 C C . ASN C 1 27 ? 59.895 11.874 27.717 1.00 21.90 27 ASN C C 1
ATOM 3073 O O . ASN C 1 27 ? 60.926 11.851 27.038 1.00 22.79 27 ASN C O 1
ATOM 3078 N N . VAL C 1 28 ? 59.392 12.993 28.246 1.00 22.41 28 VAL C N 1
ATOM 3079 C CA . VAL C 1 28 ? 59.900 14.321 27.906 1.00 23.06 28 VAL C CA 1
ATOM 3080 C C . VAL C 1 28 ? 60.263 15.095 29.174 1.00 22.19 28 VAL C C 1
ATOM 3081 O O . VAL C 1 28 ? 61.418 15.064 29.607 1.00 22.96 28 VAL C O 1
ATOM 3085 N N . ASP C 1 29 ? 59.282 15.760 29.784 1.00 24.17 29 ASP C N 1
ATOM 3086 C CA . ASP C 1 29 ? 59.532 16.681 30.904 1.00 25.63 29 ASP C CA 1
ATOM 3087 C C . ASP C 1 29 ? 58.459 16.714 32.025 1.00 22.50 29 ASP C C 1
ATOM 3088 O O . ASP C 1 29 ? 58.560 17.497 32.948 1.00 23.21 29 ASP C O 1
ATOM 3093 N N . LYS C 1 30 ? 57.436 15.880 31.935 1.00 21.72 30 LYS C N 1
ATOM 3094 C CA . LYS C 1 30 ? 56.400 15.848 32.943 1.00 20.87 30 LYS C CA 1
ATOM 3095 C C . LYS C 1 30 ? 56.782 14.862 34.052 1.00 20.37 30 LYS C C 1
ATOM 3096 O O . LYS C 1 30 ? 56.871 13.660 33.816 1.00 18.04 30 LYS C O 1
ATOM 3102 N N . TYR C 1 31 ? 57.004 15.386 35.255 1.00 19.03 31 TYR C N 1
ATOM 3103 C CA . TYR C 1 31 ? 57.255 14.560 36.424 1.00 19.69 31 TYR C CA 1
ATOM 3104 C C . TYR C 1 31 ? 56.085 14.582 37.387 1.00 19.56 31 TYR C C 1
ATOM 3105 O O . TYR C 1 31 ? 55.497 15.634 37.657 1.00 17.14 31 TYR C O 1
ATOM 3114 N N . VAL C 1 32 ? 55.777 13.412 37.927 1.00 19.30 32 VAL C N 1
ATOM 3115 C CA . VAL C 1 32 ? 54.833 13.288 39.025 1.00 18.23 32 VAL C CA 1
ATOM 3116 C C . VAL C 1 32 ? 55.586 13.059 40.330 1.00 17.45 32 VAL C C 1
ATOM 3117 O O . VAL C 1 32 ? 56.641 12.421 40.353 1.00 17.16 32 VAL C O 1
ATOM 3121 N N . ARG C 1 33 ? 55.046 13.579 41.423 1.00 15.93 33 ARG C N 1
ATOM 3122 C CA . ARG C 1 33 ? 55.781 13.619 42.676 1.00 17.08 33 ARG C CA 1
ATOM 3123 C C . ARG C 1 33 ? 55.170 12.716 43.753 1.00 16.31 33 ARG C C 1
ATOM 3124 O O . ARG C 1 33 ? 53.934 12.544 43.821 1.00 15.82 33 ARG C O 1
ATOM 3132 N N . ALA C 1 34 ? 56.054 12.138 44.571 1.00 16.01 34 ALA C N 1
ATOM 3133 C CA . ALA C 1 34 ? 55.670 11.519 45.835 1.00 16.36 34 ALA C CA 1
ATOM 3134 C C . ALA C 1 34 ? 56.526 12.073 46.973 1.00 16.57 34 ALA C C 1
ATOM 3135 O O . ALA C 1 34 ? 57.631 12.613 46.771 1.00 17.00 34 ALA C O 1
ATOM 3137 N N . GLY C 1 35 ? 55.970 11.993 48.173 1.00 17.42 35 GLY C N 1
ATOM 3138 C CA . GLY C 1 35 ? 56.694 12.306 49.385 1.00 18.03 35 GLY C CA 1
ATOM 3139 C C . GLY C 1 35 ? 57.168 11.046 50.075 1.00 15.31 35 GLY C C 1
ATOM 3140 O O . GLY C 1 35 ? 57.473 10.045 49.436 1.00 15.73 35 GLY C O 1
ATOM 3141 N N . ARG C 1 36 ? 57.209 11.089 51.397 1.00 14.30 36 ARG C N 1
ATOM 3142 C CA . ARG C 1 36 ? 57.820 10.022 52.170 1.00 15.78 36 ARG C CA 1
ATOM 3143 C C . ARG C 1 36 ? 57.007 8.757 52.019 1.00 14.39 36 ARG C C 1
ATOM 3144 O O . ARG C 1 36 ? 55.773 8.808 51.988 1.00 13.40 36 ARG C O 1
ATOM 3152 N N . GLY C 1 37 ? 57.717 7.631 51.933 1.00 12.35 37 GLY C N 1
ATOM 3153 C CA . GLY C 1 37 ? 57.094 6.336 51.823 1.00 15.29 37 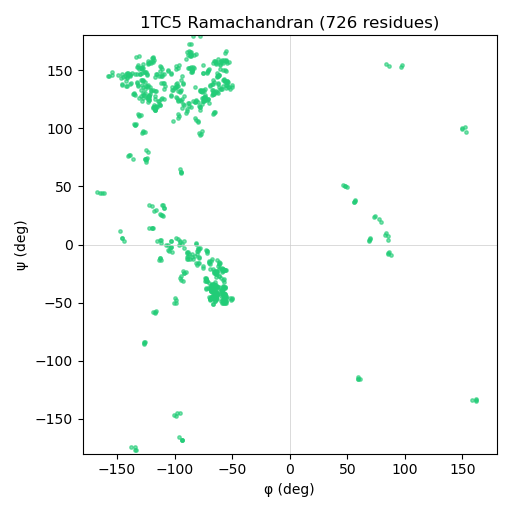GLY C CA 1
ATOM 3154 C C . GLY C 1 37 ? 58.049 5.314 51.228 1.00 14.34 37 GLY C C 1
ATOM 3155 O O . GLY C 1 37 ? 59.196 5.199 51.665 1.00 15.64 37 GLY C O 1
ATOM 3156 N N . VAL C 1 38 ? 57.561 4.534 50.266 1.00 14.65 38 VAL C N 1
ATOM 3157 C CA . VAL C 1 38 ? 58.354 3.463 49.670 1.00 12.79 38 VAL C CA 1
ATOM 3158 C C . VAL C 1 38 ? 58.362 3.607 48.146 1.00 12.65 38 VAL C C 1
ATOM 3159 O O . VAL C 1 38 ? 57.344 3.895 47.537 1.00 14.40 38 VAL C O 1
ATOM 3163 N N . MET C 1 39 ? 59.537 3.441 47.551 1.00 15.32 39 MET C N 1
ATOM 3164 C CA . MET C 1 39 ? 59.689 3.296 46.111 1.00 14.05 39 MET C CA 1
ATOM 3165 C C . MET C 1 39 ? 59.925 1.818 45.776 1.00 16.04 39 MET C C 1
ATOM 3166 O O . MET C 1 39 ? 60.821 1.172 46.307 1.00 16.31 39 MET C O 1
ATOM 3171 N N . VAL C 1 40 ? 59.115 1.329 44.847 1.00 16.39 40 VAL C N 1
ATOM 3172 C CA . VAL C 1 40 ? 58.993 -0.050 44.473 1.00 15.86 40 VAL C CA 1
ATOM 3173 C C . VAL C 1 40 ? 59.408 -0.177 43.017 1.00 15.79 40 VAL C C 1
ATOM 3174 O O . VAL C 1 40 ? 58.799 0.452 42.151 1.00 19.02 40 VAL C O 1
ATOM 3178 N N . TYR C 1 41 ? 60.465 -0.932 42.755 1.00 15.14 41 TYR C N 1
ATOM 3179 C CA . TYR C 1 41 ? 60.789 -1.397 41.401 1.00 13.41 41 TYR C CA 1
ATOM 3180 C C . TYR C 1 41 ? 60.202 -2.771 41.228 1.00 13.40 41 TYR C C 1
ATOM 3181 O O . TYR C 1 41 ? 60.400 -3.624 42.075 1.00 14.91 41 TYR C O 1
ATOM 3190 N N . ILE C 1 42 ? 59.512 -3.016 40.121 1.00 14.60 42 ILE C N 1
ATOM 3191 C CA . ILE C 1 42 ? 58.822 -4.304 39.944 1.00 14.32 42 ILE C CA 1
ATOM 3192 C C . ILE C 1 42 ? 59.082 -4.945 38.595 1.00 12.65 42 ILE C C 1
ATOM 3193 O O . ILE C 1 42 ? 59.108 -4.258 37.562 1.00 14.10 42 ILE C O 1
ATOM 3198 N N . ALA C 1 43 ? 59.310 -6.260 38.630 1.00 14.75 43 ALA C N 1
ATOM 3199 C CA . ALA C 1 43 ? 59.467 -7.105 37.441 1.00 14.73 43 ALA C CA 1
ATOM 3200 C C . ALA C 1 43 ? 58.614 -8.350 37.597 1.00 15.15 43 ALA C C 1
ATOM 3201 O O . ALA C 1 43 ? 58.458 -8.880 38.704 1.00 13.18 43 ALA C O 1
ATOM 3203 N N . PHE C 1 44 ? 58.098 -8.821 36.466 1.00 16.34 44 PHE C N 1
ATOM 3204 C CA . PHE C 1 44 ? 57.328 -10.049 36.405 1.00 15.11 44 PHE C CA 1
ATOM 3205 C C . PHE C 1 44 ? 58.171 -11.037 35.605 1.00 14.85 44 PHE C C 1
ATOM 3206 O O . PHE C 1 44 ? 58.529 -10.779 34.445 1.00 15.69 44 PHE C O 1
ATOM 3214 N N . LEU C 1 45 ? 58.513 -12.144 36.255 1.00 15.70 45 LEU C N 1
ATOM 3215 C CA . LEU C 1 45 ? 59.456 -13.123 35.734 1.00 18.00 45 LEU C CA 1
ATOM 3216 C C . LEU C 1 45 ? 58.798 -14.507 35.612 1.00 20.63 45 LEU C C 1
ATOM 3217 O O . LEU C 1 45 ? 57.816 -14.808 36.298 1.00 19.58 45 LEU C O 1
ATOM 3222 N N . SER C 1 46 ? 59.367 -15.338 34.740 1.00 23.04 46 SER C N 1
ATOM 3223 C CA . SER C 1 46 ? 58.734 -16.576 34.316 1.00 30.00 46 SER C CA 1
ATOM 3224 C C . SER C 1 46 ? 59.725 -17.638 33.839 1.00 34.88 46 SER C C 1
ATOM 3225 O O . SER C 1 46 ? 60.757 -17.310 33.245 1.00 34.05 46 SER C O 1
ATOM 3228 N N . ASP C 1 47 ? 59.391 -18.904 34.104 1.00 42.61 47 ASP C N 1
ATOM 3229 C CA . ASP C 1 47 ? 59.968 -20.045 33.384 1.00 48.30 47 ASP C CA 1
ATOM 3230 C C . ASP C 1 47 ? 59.150 -20.274 32.111 1.00 48.66 47 ASP C C 1
ATOM 3231 O O . ASP C 1 47 ? 58.013 -19.802 31.999 1.00 51.94 47 ASP C O 1
ATOM 3236 N N . ARG C 1 48 ? 59.716 -21.010 31.159 1.00 46.17 48 ARG C N 1
ATOM 3237 C CA . ARG C 1 48 ? 58.969 -21.439 29.987 1.00 43.40 48 ARG C CA 1
ATOM 3238 C C . ARG C 1 48 ? 57.736 -22.257 30.365 1.00 42.47 48 ARG C C 1
ATOM 3239 O O . ARG C 1 48 ? 56.689 -22.134 29.721 1.00 46.82 48 ARG C O 1
ATOM 3240 N N . ASP C 1 49 ? 57.857 -23.074 31.415 1.00 39.10 49 ASP C N 1
ATOM 3241 C CA . ASP C 1 49 ? 56.786 -23.947 31.864 1.00 39.25 49 ASP C CA 1
ATOM 3242 C C . ASP C 1 49 ? 56.164 -23.549 33.190 1.00 41.28 49 ASP C C 1
ATOM 3243 O O . ASP C 1 49 ? 55.736 -24.405 33.960 1.00 46.29 49 ASP C O 1
ATOM 3244 N N . SER C 1 50 ? 56.101 -22.244 33.444 1.00 42.51 50 SER C N 1
ATOM 3245 C CA . SER C 1 50 ? 55.511 -21.698 34.665 1.00 42.78 50 SER C CA 1
ATOM 3246 C C . SER C 1 50 ? 54.033 -21.369 34.480 1.00 41.66 50 SER C C 1
ATOM 3247 O O . SER C 1 50 ? 53.640 -20.793 33.455 1.00 43.44 50 SER C O 1
ATOM 3250 N N . ALA C 1 51 ? 53.233 -21.697 35.494 1.00 34.14 51 ALA C N 1
ATOM 3251 C CA . ALA C 1 51 ? 51.828 -21.311 35.508 1.00 32.53 51 ALA C CA 1
ATOM 3252 C C . ALA C 1 51 ? 51.696 -19.784 35.679 1.00 31.26 51 ALA C C 1
ATOM 3253 O O . ALA C 1 51 ? 52.405 -19.179 36.499 1.00 24.25 51 ALA C O 1
ATOM 3255 N N . PRO C 1 52 ? 50.785 -19.169 34.917 1.00 28.95 52 PRO C N 1
ATOM 3256 C CA . PRO C 1 52 ? 50.633 -17.704 34.920 1.00 28.65 52 PRO C CA 1
ATOM 3257 C C . PRO C 1 52 ? 50.221 -17.122 36.275 1.00 25.96 52 PRO C C 1
ATOM 3258 O O . PRO C 1 52 ? 49.712 -17.830 37.128 1.00 24.43 52 PRO C O 1
ATOM 3262 N N . ILE C 1 53 ? 50.454 -15.837 36.472 1.00 28.68 53 ILE C N 1
ATOM 3263 C CA . ILE C 1 53 ? 50.072 -15.215 37.738 1.00 31.34 53 ILE C CA 1
ATOM 3264 C C . ILE C 1 53 ? 48.606 -14.816 37.699 1.00 30.08 53 ILE C C 1
ATOM 3265 O O . ILE C 1 53 ? 48.187 -14.062 36.823 1.00 31.23 53 ILE C O 1
ATOM 3270 N N . THR C 1 54 ? 47.838 -15.324 38.657 1.00 29.38 54 THR C N 1
ATOM 3271 C CA . THR C 1 54 ? 46.424 -14.995 38.752 1.00 30.17 54 THR C CA 1
ATOM 3272 C C . THR C 1 54 ? 46.208 -13.736 39.578 1.00 32.28 54 THR C C 1
ATOM 3273 O O . THR C 1 54 ? 47.140 -13.200 40.200 1.00 26.76 54 THR C O 1
ATOM 3277 N N . ASP C 1 55 ? 44.954 -13.291 39.577 1.00 32.80 55 ASP C N 1
ATOM 3278 C CA . ASP C 1 55 ? 44.504 -12.190 40.407 1.00 35.13 55 ASP C CA 1
ATOM 3279 C C . ASP C 1 55 ? 44.814 -12.451 41.877 1.00 35.26 55 ASP C C 1
ATOM 3280 O O . ASP C 1 55 ? 45.306 -11.570 42.572 1.00 31.42 55 ASP C O 1
ATOM 3285 N N . GLU C 1 56 ? 44.507 -13.660 42.342 1.00 36.41 56 GLU C N 1
ATOM 3286 C CA . GLU C 1 56 ? 44.735 -14.032 43.737 1.00 37.43 56 GLU C CA 1
ATOM 3287 C C . GLU C 1 56 ? 46.190 -13.853 44.101 1.00 33.00 56 GLU C C 1
ATOM 3288 O O . GLU C 1 56 ? 46.497 -13.304 45.141 1.00 34.73 56 GLU C O 1
ATOM 3294 N N . ALA C 1 57 ? 47.075 -14.352 43.246 1.00 29.97 57 ALA C N 1
ATOM 3295 C CA . ALA C 1 57 ? 48.512 -14.239 43.454 1.00 29.59 57 ALA C CA 1
ATOM 3296 C C . ALA C 1 57 ? 48.967 -12.781 43.449 1.00 26.47 57 ALA C C 1
ATOM 3297 O O . ALA C 1 57 ? 49.869 -12.426 44.203 1.00 26.01 57 ALA C O 1
ATOM 3299 N N . LEU C 1 58 ? 48.360 -11.946 42.599 1.00 23.64 58 LEU C N 1
ATOM 3300 C CA . LEU C 1 58 ? 48.703 -10.516 42.566 1.00 24.43 58 LEU C CA 1
ATOM 3301 C C . LEU C 1 58 ? 48.330 -9.819 43.887 1.00 22.48 58 LEU C C 1
ATOM 3302 O O . LEU C 1 58 ? 49.100 -9.017 44.393 1.00 19.87 58 LEU C O 1
ATOM 3307 N N . ARG C 1 59 ? 47.159 -10.138 44.430 1.00 24.05 59 ARG C N 1
ATOM 3308 C CA . ARG C 1 59 ? 46.721 -9.595 45.717 1.00 26.86 59 ARG C CA 1
ATOM 3309 C C . ARG C 1 59 ? 47.581 -10.078 46.872 1.00 27.19 59 ARG C C 1
ATOM 3310 O O . ARG C 1 59 ? 47.776 -9.329 47.824 1.00 30.65 59 ARG C O 1
ATOM 3318 N N . HIS C 1 60 ? 48.063 -11.326 46.804 1.00 28.46 60 HIS C N 1
ATOM 3319 C CA . HIS C 1 60 ? 48.975 -11.876 47.814 1.00 30.53 60 HIS C CA 1
ATOM 3320 C C . HIS C 1 60 ? 50.277 -11.095 47.818 1.00 27.88 60 HIS C C 1
ATOM 3321 O O . HIS C 1 60 ? 50.833 -10.779 48.874 1.00 29.51 60 HIS C O 1
ATOM 3328 N N . ALA C 1 61 ? 50.767 -10.784 46.630 1.00 24.86 61 ALA C N 1
ATOM 3329 C CA . ALA C 1 61 ? 51.989 -10.016 46.502 1.00 22.76 61 ALA C CA 1
ATOM 3330 C C . ALA C 1 61 ? 51.796 -8.609 47.077 1.00 19.10 61 ALA C C 1
ATOM 3331 O O . ALA C 1 61 ? 52.731 -8.012 47.623 1.00 18.32 61 ALA C O 1
ATOM 3333 N N . VAL C 1 62 ? 50.595 -8.062 46.924 1.00 18.08 62 VAL C N 1
ATOM 3334 C CA . VAL C 1 62 ? 50.335 -6.716 47.406 1.00 18.18 62 VAL C CA 1
ATOM 3335 C C . VAL C 1 62 ? 50.269 -6.750 48.942 1.00 18.00 62 VAL C C 1
ATOM 3336 O O . VAL C 1 62 ? 50.776 -5.845 49.605 1.00 17.21 62 VAL C O 1
ATOM 3340 N N . GLY C 1 63 ? 49.696 -7.822 49.485 1.00 17.83 63 GLY C N 1
ATOM 3341 C CA . GLY C 1 63 ? 49.696 -8.081 50.913 1.00 19.03 63 GLY C CA 1
ATOM 3342 C C . GLY C 1 63 ? 51.091 -8.182 51.497 1.00 21.61 63 GLY C C 1
ATOM 3343 O O . GLY C 1 63 ? 51.329 -7.652 52.569 1.00 21.82 63 GLY C O 1
ATOM 3344 N N . VAL C 1 64 ? 52.027 -8.829 50.799 1.00 21.76 64 VAL C N 1
ATOM 3345 C CA . VAL C 1 64 ? 53.414 -8.879 51.267 1.00 21.56 64 VAL C CA 1
ATOM 3346 C C . VAL C 1 64 ? 54.026 -7.479 51.285 1.00 22.21 64 VAL C C 1
ATOM 3347 O O . VAL C 1 64 ? 54.692 -7.084 52.249 1.00 20.91 64 VAL C O 1
ATOM 3351 N N . LEU C 1 65 ? 53.805 -6.725 50.216 1.00 22.28 65 LEU C N 1
ATOM 3352 C CA . LEU C 1 65 ? 54.265 -5.342 50.171 1.00 21.15 65 LEU C CA 1
ATOM 3353 C C . LEU C 1 65 ? 53.749 -4.485 51.347 1.00 18.85 65 LEU C C 1
ATOM 3354 O O . LEU C 1 65 ? 54.514 -3.714 51.936 1.00 17.80 65 LEU C O 1
ATOM 3359 N N . LEU C 1 66 ? 52.454 -4.603 51.667 1.00 19.15 66 LEU C N 1
ATOM 3360 C CA . LEU C 1 66 ? 51.818 -3.688 52.617 1.00 17.20 66 LEU C CA 1
ATOM 3361 C C . LEU C 1 66 ? 51.774 -4.184 54.062 1.00 15.90 66 LEU C C 1
ATOM 3362 O O . LEU C 1 66 ? 51.758 -3.371 54.978 1.00 18.68 66 LEU C O 1
ATOM 3367 N N . HIS C 1 67 ? 51.767 -5.500 54.267 1.00 16.33 67 HIS C N 1
ATOM 3368 C CA . HIS C 1 67 ? 51.616 -6.094 55.605 1.00 17.25 67 HIS C CA 1
ATOM 3369 C C . HIS C 1 67 ? 52.942 -6.360 56.319 1.00 16.80 67 HIS C C 1
ATOM 3370 O O . HIS C 1 67 ? 52.979 -6.449 57.530 1.00 19.25 67 HIS C O 1
ATOM 3377 N N . THR C 1 68 ? 54.017 -6.519 55.559 1.00 17.24 68 THR C N 1
ATOM 3378 C CA . THR C 1 68 ? 55.323 -6.809 56.137 1.00 16.88 68 THR C CA 1
ATOM 3379 C C . THR C 1 68 ? 55.887 -5.545 56.782 1.00 16.02 68 THR C C 1
ATOM 3380 O O . THR C 1 68 ? 55.870 -4.469 56.184 1.00 16.29 68 THR C O 1
ATOM 3384 N N . LYS C 1 69 ? 56.368 -5.690 58.012 1.00 15.85 69 LYS C N 1
ATOM 3385 C CA . LYS C 1 69 ? 57.081 -4.625 58.686 1.00 16.95 69 LYS C CA 1
ATOM 3386 C C . LYS C 1 69 ? 58.524 -4.609 58.160 1.00 15.16 69 LYS C C 1
ATOM 3387 O O . LYS C 1 69 ? 59.311 -5.488 58.472 1.00 13.98 69 LYS C O 1
ATOM 3393 N N . ILE C 1 70 ? 58.847 -3.614 57.337 1.00 14.25 70 ILE C N 1
ATOM 3394 C CA . ILE C 1 70 ? 60.128 -3.547 56.658 1.00 16.04 70 ILE C CA 1
ATOM 3395 C C . ILE C 1 70 ? 60.888 -2.312 57.115 1.00 14.59 70 ILE C C 1
ATOM 3396 O O . ILE C 1 70 ? 61.990 -2.433 57.653 1.00 16.57 70 ILE C O 1
ATOM 3401 N N . PHE C 1 71 ? 60.290 -1.132 56.908 1.00 15.89 71 PHE C N 1
ATOM 3402 C CA . PHE C 1 71 ? 60.999 0.133 57.042 1.00 15.05 71 PHE C CA 1
ATOM 3403 C C . PHE C 1 71 ? 60.841 0.823 58.399 1.00 14.70 71 PHE C C 1
ATOM 3404 O O . PHE C 1 71 ? 59.843 0.642 59.107 1.00 15.80 71 PHE C O 1
ATOM 3412 N N . THR C 1 72 ? 61.836 1.643 58.727 1.00 15.34 72 THR C N 1
ATOM 3413 C CA . THR C 1 72 ? 61.927 2.314 60.026 1.00 17.78 72 THR C CA 1
ATOM 3414 C C . THR C 1 72 ? 61.811 3.851 59.953 1.00 19.21 72 THR C C 1
ATOM 3415 O O . THR C 1 72 ? 61.891 4.531 60.996 1.00 18.11 72 THR C O 1
ATOM 3419 N N . HIS C 1 73 ? 61.583 4.392 58.750 1.00 17.43 73 HIS C N 1
ATOM 3420 C CA . HIS C 1 73 ? 61.681 5.842 58.526 1.00 17.33 73 HIS C CA 1
ATOM 3421 C C . HIS C 1 73 ? 60.304 6.555 58.427 1.00 16.51 73 HIS C C 1
ATOM 3422 O O . HIS C 1 73 ? 60.228 7.775 58.286 1.00 18.53 73 HIS C O 1
ATOM 3429 N N . PHE C 1 74 ? 59.217 5.791 58.513 1.00 17.10 74 PHE C N 1
ATOM 3430 C CA . PHE C 1 74 ? 57.862 6.339 58.350 1.00 15.86 74 PHE C CA 1
ATOM 3431 C C . PHE C 1 74 ? 57.450 7.342 59.427 1.00 18.99 74 PHE C C 1
ATOM 3432 O O . PHE C 1 74 ? 56.784 8.342 59.146 1.00 18.31 74 PHE C O 1
ATOM 3440 N N . SER C 1 75 ? 57.841 7.058 60.663 1.00 21.25 75 SER C N 1
ATOM 3441 C CA . SER C 1 75 ? 57.373 7.770 61.836 1.00 21.04 75 SER C CA 1
ATOM 3442 C C . SER C 1 75 ? 58.519 8.370 62.665 1.00 23.11 75 SER C C 1
ATOM 3443 O O . SER C 1 75 ? 58.886 7.835 63.727 1.00 18.86 75 SER C O 1
ATOM 3446 N N . PRO C 1 76 ? 59.041 9.513 62.211 1.00 26.19 76 PRO C N 1
ATOM 3447 C CA . PRO C 1 76 ? 60.181 10.174 62.881 1.00 26.35 76 PRO C CA 1
ATOM 3448 C C . PRO C 1 76 ? 59.855 10.631 64.307 1.00 25.61 76 PRO C C 1
ATOM 3449 O O . PRO C 1 76 ? 60.763 10.793 65.123 1.00 27.59 76 PRO C O 1
ATOM 3453 N N . GLU C 1 77 ? 58.571 10.834 64.598 1.00 24.77 77 GLU C N 1
ATOM 3454 C CA . GLU C 1 77 ? 58.096 11.164 65.954 1.00 25.24 77 GLU C CA 1
ATOM 3455 C C . GLU C 1 77 ? 58.117 10.011 66.983 1.00 25.18 77 GLU C C 1
ATOM 3456 O O . GLU C 1 77 ? 57.809 10.224 68.156 1.00 25.85 77 GLU C O 1
ATOM 3462 N N . LYS C 1 78 ? 58.461 8.802 66.545 1.00 23.68 78 LYS C N 1
ATOM 3463 C CA . LYS C 1 78 ? 58.511 7.620 67.409 1.00 24.27 78 LYS C CA 1
ATOM 3464 C C . LYS C 1 78 ? 59.747 7.700 68.301 1.00 23.14 78 LYS C C 1
ATOM 3465 O O . LYS C 1 78 ? 60.871 7.854 67.808 1.00 24.27 78 LYS C O 1
ATOM 3471 N N . MET C 1 79 ? 59.545 7.573 69.607 1.00 21.85 79 MET C N 1
ATOM 3472 C CA . MET C 1 79 ? 60.661 7.549 70.538 1.00 22.97 79 MET C CA 1
ATOM 3473 C C . MET C 1 79 ? 61.613 6.420 70.159 1.00 22.74 79 MET C C 1
ATOM 3474 O O . MET C 1 79 ? 62.800 6.648 70.026 1.00 25.15 79 MET C O 1
ATOM 3479 N N . ILE C 1 80 ? 61.090 5.218 69.948 1.00 24.09 80 ILE C N 1
ATOM 3480 C CA . ILE C 1 80 ? 61.907 4.072 69.527 1.00 25.49 80 ILE C CA 1
ATOM 3481 C C . ILE C 1 80 ? 61.460 3.576 68.152 1.00 25.57 80 ILE C C 1
ATOM 3482 O O . ILE C 1 80 ? 60.315 3.168 67.972 1.00 27.31 80 ILE C O 1
ATOM 3487 N N . ASN C 1 81 ? 62.356 3.630 67.180 1.00 27.23 81 ASN C N 1
ATOM 3488 C CA . ASN C 1 81 ? 62.011 3.248 65.809 1.00 32.20 81 ASN C CA 1
ATOM 3489 C C . ASN C 1 81 ? 62.083 1.743 65.636 1.00 31.68 81 ASN C C 1
ATOM 3490 O O . ASN C 1 81 ? 63.114 1.126 65.936 1.00 37.63 81 ASN C O 1
ATOM 3495 N N . GLN C 1 82 ? 60.965 1.155 65.209 1.00 27.68 82 GLN C N 1
ATOM 3496 C CA . GLN C 1 82 ? 60.898 -0.251 64.852 1.00 25.17 82 GLN C CA 1
ATOM 3497 C C . GLN C 1 82 ? 60.415 -0.331 63.402 1.00 22.46 82 GLN C C 1
ATOM 3498 O O . GLN C 1 82 ? 59.754 0.582 62.923 1.00 20.73 82 GLN C O 1
ATOM 3504 N N . PRO C 1 83 ? 60.725 -1.413 62.698 1.00 20.07 83 PRO C N 1
ATOM 3505 C CA . PRO C 1 83 ? 60.152 -1.616 61.364 1.00 20.30 83 PRO C CA 1
ATOM 3506 C C . PRO C 1 83 ? 58.625 -1.526 61.464 1.00 17.81 83 PRO C C 1
ATOM 3507 O O . PRO C 1 83 ? 58.032 -2.028 62.419 1.00 19.08 83 PRO C O 1
ATOM 3511 N N . GLN C 1 84 ? 58.015 -0.880 60.489 1.00 19.55 84 GLN C N 1
ATOM 3512 C CA . GLN C 1 84 ? 56.565 -0.707 60.411 1.00 18.78 84 GLN C CA 1
ATOM 3513 C C . GLN C 1 84 ? 56.098 -1.176 59.043 1.00 18.03 84 GLN C C 1
ATOM 3514 O O . GLN C 1 84 ? 56.867 -1.160 58.057 1.00 17.57 84 GLN C O 1
ATOM 3520 N N . SER C 1 85 ? 54.850 -1.637 58.984 1.00 16.29 85 SER C N 1
ATOM 3521 C CA . SER C 1 85 ? 54.225 -1.976 57.726 1.00 15.42 85 SER C CA 1
ATOM 3522 C C . SER C 1 85 ? 53.664 -0.711 57.108 1.00 15.55 85 SER C C 1
ATOM 3523 O O . SER C 1 85 ? 53.308 0.240 57.815 1.00 15.42 85 SER C O 1
ATOM 3526 N N . LEU C 1 86 ? 53.593 -0.693 55.780 1.00 16.33 86 LEU C N 1
ATOM 3527 C CA . LEU C 1 86 ? 52.831 0.343 55.092 1.00 16.97 86 LEU C CA 1
ATOM 3528 C C . LEU C 1 86 ? 51.388 0.374 55.573 1.00 15.26 86 LEU C C 1
ATOM 3529 O O . LEU C 1 86 ? 50.799 1.450 55.716 1.00 18.22 86 LEU C O 1
ATOM 3534 N N . GLU C 1 87 ? 50.826 -0.794 55.855 1.00 16.90 87 GLU C N 1
ATOM 3535 C CA . GLU C 1 87 ? 49.443 -0.891 56.283 1.00 18.84 87 GLU C CA 1
ATOM 3536 C C . GLU C 1 87 ? 49.185 -0.053 57.532 1.00 20.28 87 GLU C C 1
ATOM 3537 O O . GLU C 1 87 ? 48.205 0.705 57.613 1.00 17.87 87 GLU C O 1
ATOM 3543 N N . GLU C 1 88 ? 50.072 -0.156 58.507 1.00 21.23 88 GLU C N 1
ATOM 3544 C CA . GLU C 1 88 ? 49.863 0.591 59.745 1.00 22.02 88 GLU C CA 1
ATOM 3545 C C . GLU C 1 88 ? 50.235 2.078 59.607 1.00 21.36 88 GLU C C 1
ATOM 3546 O O . GLU C 1 88 ? 50.059 2.861 60.543 1.00 21.69 88 GLU C O 1
ATOM 3552 N N . CYS C 1 89 ? 50.743 2.463 58.443 1.00 19.71 89 CYS C N 1
ATOM 3553 C CA . CYS C 1 89 ? 51.009 3.864 58.136 1.00 21.29 89 CYS C CA 1
ATOM 3554 C C . CYS C 1 89 ? 50.309 4.324 56.835 1.00 21.81 89 CYS C C 1
ATOM 3555 O O . CYS C 1 89 ? 50.970 4.628 55.844 1.00 19.43 89 CYS C O 1
ATOM 3558 N N . PRO C 1 90 ? 48.980 4.453 56.864 1.00 21.07 90 PRO C N 1
ATOM 3559 C CA . PRO C 1 90 ? 48.184 4.637 55.639 1.00 18.98 90 PRO C CA 1
ATOM 3560 C C . PRO C 1 90 ? 48.485 5.900 54.822 1.00 20.31 90 PRO C C 1
ATOM 3561 O O . PRO C 1 90 ? 48.078 5.967 53.655 1.00 22.15 90 PRO C O 1
ATOM 3565 N N . GLU C 1 91 ? 49.164 6.881 55.420 1.00 19.05 91 GLU C N 1
ATOM 3566 C CA . GLU C 1 91 ? 49.462 8.148 54.753 1.00 19.20 91 GLU C CA 1
ATOM 3567 C C . GLU C 1 91 ? 50.780 8.138 53.966 1.00 18.98 91 GLU C C 1
ATOM 3568 O O . GLU C 1 91 ? 51.043 9.045 53.177 1.00 18.05 91 GLU C O 1
ATOM 3574 N N . MET C 1 92 ? 51.612 7.121 54.164 1.00 18.14 92 MET C N 1
ATOM 3575 C CA . MET C 1 92 ? 52.852 7.043 53.387 1.00 18.79 92 MET C CA 1
ATOM 3576 C C . MET C 1 92 ? 52.528 6.911 51.895 1.00 17.55 92 MET C C 1
ATOM 3577 O O . MET C 1 92 ? 51.492 6.352 51.504 1.00 15.11 92 MET C O 1
ATOM 3582 N N . ASP C 1 93 ? 53.384 7.507 51.077 1.00 17.50 93 ASP C N 1
ATOM 3583 C CA . ASP C 1 93 ? 53.269 7.435 49.631 1.00 16.70 93 ASP C CA 1
ATOM 3584 C C . ASP C 1 93 ? 53.966 6.189 49.106 1.00 16.67 93 ASP C C 1
ATOM 3585 O O . ASP C 1 93 ? 54.889 5.664 49.719 1.00 16.78 93 ASP C O 1
ATOM 3590 N N . ILE C 1 94 ? 53.476 5.694 47.981 1.00 17.89 94 ILE C N 1
ATOM 3591 C CA . ILE C 1 94 ? 54.086 4.579 47.296 1.00 16.75 94 ILE C CA 1
ATOM 3592 C C . ILE C 1 94 ? 54.313 5.001 45.849 1.00 15.46 94 ILE C C 1
ATOM 3593 O O . ILE C 1 94 ? 53.400 5.502 45.191 1.00 16.04 94 ILE C O 1
ATOM 3598 N N . LEU C 1 95 ? 55.547 4.817 45.384 1.00 16.03 95 LEU C N 1
ATOM 3599 C CA . LEU C 1 95 ? 55.950 5.165 44.041 1.00 15.22 95 LEU C CA 1
ATOM 3600 C C . LEU C 1 95 ? 56.388 3.877 43.393 1.00 15.72 95 LEU C C 1
ATOM 3601 O O . LEU C 1 95 ? 57.362 3.266 43.842 1.00 15.78 95 LEU C O 1
ATOM 3606 N N . ILE C 1 96 ? 55.696 3.487 42.327 1.00 16.00 96 ILE C N 1
ATOM 3607 C CA . ILE C 1 96 ? 55.908 2.197 41.669 1.00 14.20 96 ILE C CA 1
ATOM 3608 C C . ILE C 1 96 ? 56.506 2.430 40.296 1.00 15.68 96 ILE C C 1
ATOM 3609 O O . ILE C 1 96 ? 55.926 3.157 39.486 1.00 16.34 96 ILE C O 1
ATOM 3614 N N . VAL C 1 97 ? 57.659 1.787 40.034 1.00 16.40 97 VAL C N 1
ATOM 3615 C CA . VAL C 1 97 ? 58.380 1.917 38.789 1.00 16.14 97 VAL C CA 1
ATOM 3616 C C . VAL C 1 97 ? 58.558 0.528 38.174 1.00 17.45 97 VAL C C 1
ATOM 3617 O O . VAL C 1 97 ? 59.095 -0.383 38.815 1.00 15.34 97 VAL C O 1
ATOM 3621 N N . PRO C 1 98 ? 58.118 0.362 36.931 1.00 14.87 98 PRO C N 1
ATOM 3622 C CA . PRO C 1 98 ? 58.317 -0.911 36.245 1.00 16.09 98 PRO C CA 1
ATOM 3623 C C . PRO C 1 98 ? 59.794 -1.025 35.868 1.00 15.78 98 PRO C C 1
ATOM 3624 O O . PRO C 1 98 ? 60.329 -0.112 35.232 1.00 14.60 98 PRO C O 1
ATOM 3628 N N . GLN C 1 99 ? 60.440 -2.105 36.309 1.00 16.41 99 GLN C N 1
ATOM 3629 C CA . GLN C 1 99 ? 61.853 -2.372 36.010 1.00 15.28 99 GLN C CA 1
ATOM 3630 C C . GLN C 1 99 ? 62.050 -3.848 35.634 1.00 14.16 99 GLN C C 1
ATOM 3631 O O . GLN C 1 99 ? 62.623 -4.650 36.397 1.00 15.33 99 GLN C O 1
ATOM 3637 N N . ALA C 1 100 ? 61.602 -4.194 34.425 1.00 14.61 100 ALA C N 1
ATOM 3638 C CA . ALA C 1 100 ? 61.608 -5.592 33.991 1.00 15.67 100 ALA C CA 1
ATOM 3639 C C . ALA C 1 100 ? 63.051 -6.100 33.906 1.00 16.55 100 ALA C C 1
ATOM 3640 O O . ALA C 1 100 ? 63.296 -7.280 34.049 1.00 15.68 100 ALA C O 1
ATOM 3642 N N . SER C 1 101 ? 64.005 -5.176 33.760 1.00 15.64 101 SER C N 1
ATOM 3643 C CA . SER C 1 101 ? 65.417 -5.526 33.668 1.00 14.28 101 SER C CA 1
ATOM 3644 C C . SER C 1 101 ? 65.994 -6.245 34.899 1.00 14.09 101 SER C C 1
ATOM 3645 O O . SER C 1 101 ? 67.070 -6.844 34.802 1.00 14.79 101 SER C O 1
ATOM 3648 N N . LEU C 1 102 ? 65.280 -6.177 36.030 1.00 16.47 102 LEU C N 1
ATOM 3649 C CA . LEU C 1 102 ? 65.616 -6.925 37.243 1.00 14.50 102 LEU C CA 1
ATOM 3650 C C . LEU C 1 102 ? 65.743 -8.412 37.038 1.00 15.61 102 LEU C C 1
ATOM 3651 O O . LEU C 1 102 ? 66.348 -9.064 37.872 1.00 14.69 102 LEU C O 1
ATOM 3656 N N . GLY C 1 103 ? 65.127 -8.948 35.976 1.00 14.06 103 GLY C N 1
ATOM 3657 C CA . GLY C 1 103 ? 65.199 -10.365 35.664 1.00 14.95 103 GLY C CA 1
ATOM 3658 C C . GLY C 1 103 ? 66.338 -10.707 34.721 1.00 12.30 103 GLY C C 1
ATOM 3659 O O . GLY C 1 103 ? 66.544 -11.848 34.387 1.00 13.31 103 GLY C O 1
ATOM 3660 N N . GLY C 1 104 ? 67.061 -9.690 34.263 1.00 14.89 104 GLY C N 1
ATOM 3661 C CA . GLY C 1 104 ? 68.269 -9.875 33.473 1.00 14.53 104 GLY C CA 1
ATOM 3662 C C . GLY C 1 104 ? 69.327 -10.717 34.187 1.00 14.17 104 GLY C C 1
ATOM 3663 O O . GLY C 1 104 ? 69.506 -10.604 35.389 1.00 15.15 104 GLY C O 1
ATOM 3664 N N . LYS C 1 105 ? 70.015 -11.562 33.432 1.00 13.02 105 LYS C N 1
ATOM 3665 C CA . LYS C 1 105 ? 71.124 -12.361 33.934 1.00 13.32 105 LYS C CA 1
ATOM 3666 C C . LYS C 1 105 ? 72.367 -12.232 33.036 1.00 12.91 105 LYS C C 1
ATOM 3667 O O . LYS C 1 105 ? 72.270 -12.060 31.814 1.00 13.71 105 LYS C O 1
ATOM 3673 N N . VAL C 1 106 ? 73.537 -12.294 33.656 1.00 11.43 106 VAL C N 1
ATOM 3674 C CA . VAL C 1 106 ? 74.803 -12.288 32.915 1.00 13.88 106 VAL C CA 1
ATOM 3675 C C . VAL C 1 106 ? 74.943 -13.555 32.061 1.00 14.02 106 VAL C C 1
ATOM 3676 O O . VAL C 1 106 ? 74.678 -14.663 32.532 1.00 15.92 106 VAL C O 1
ATOM 3680 N N . LYS C 1 107 ? 75.277 -13.347 30.788 1.00 15.54 107 LYS C N 1
ATOM 3681 C CA . LYS C 1 107 ? 75.555 -14.417 29.831 1.00 18.77 107 LYS C CA 1
ATOM 3682 C C . LYS C 1 107 ? 76.821 -14.031 29.080 1.00 19.67 107 LYS C C 1
ATOM 3683 O O . LYS C 1 107 ? 76.797 -13.147 28.211 1.00 18.95 107 LYS C O 1
ATOM 3689 N N . GLY C 1 108 ? 77.933 -14.662 29.447 1.00 18.23 108 GLY C N 1
ATOM 3690 C CA . GLY C 1 108 ? 79.246 -14.246 28.982 1.00 19.93 108 GLY C CA 1
ATOM 3691 C C . GLY C 1 108 ? 79.550 -12.800 29.381 1.00 20.37 108 GLY C C 1
ATOM 3692 O O . GLY C 1 108 ? 79.655 -12.470 30.570 1.00 19.98 108 GLY C O 1
ATOM 3693 N N . ARG C 1 109 ? 79.661 -11.930 28.374 1.00 21.21 109 ARG C N 1
ATOM 3694 C CA . ARG C 1 109 ? 79.888 -10.497 28.589 1.00 20.17 109 ARG C CA 1
ATOM 3695 C C . ARG C 1 109 ? 78.686 -9.653 28.153 1.00 16.86 109 ARG C C 1
ATOM 3696 O O . ARG C 1 109 ? 78.824 -8.476 27.838 1.00 13.57 109 ARG C O 1
ATOM 3704 N N . SER C 1 110 ? 77.501 -10.237 28.178 1.00 17.08 110 SER C N 1
ATOM 3705 C CA . SER C 1 110 ? 76.274 -9.475 27.911 1.00 19.59 110 SER C CA 1
ATOM 3706 C C . SER C 1 110 ? 75.226 -9.903 28.905 1.00 16.11 110 SER C C 1
ATOM 3707 O O . SER C 1 110 ? 75.541 -10.646 29.827 1.00 13.44 110 SER C O 1
ATOM 3710 N N . VAL C 1 111 ? 74.007 -9.392 28.732 1.00 15.16 111 VAL C N 1
ATOM 3711 C CA . VAL C 1 111 ? 72.861 -9.674 29.588 1.00 16.07 111 VAL C CA 1
ATOM 3712 C C . VAL C 1 111 ? 71.749 -10.300 28.741 1.00 16.94 111 VAL C C 1
ATOM 3713 O O . VAL C 1 111 ? 71.413 -9.788 27.680 1.00 16.81 111 VAL C O 1
ATOM 3717 N N . GLN C 1 112 ? 71.167 -11.391 29.233 1.00 17.82 112 GLN C N 1
ATOM 3718 C CA . GLN C 1 112 ? 70.029 -12.038 28.594 1.00 16.05 112 GLN C CA 1
ATOM 3719 C C . GLN C 1 112 ? 68.813 -11.822 29.472 1.00 14.52 112 GLN C C 1
ATOM 3720 O O . GLN C 1 112 ? 68.925 -11.734 30.695 1.00 13.69 112 GLN C O 1
ATOM 3726 N N . PHE C 1 113 ? 67.658 -11.706 28.828 1.00 13.96 113 PHE C N 1
ATOM 3727 C CA . PHE C 1 113 ? 66.401 -11.354 29.480 1.00 15.78 113 PHE C CA 1
ATOM 3728 C C . PHE C 1 113 ? 65.342 -12.426 29.266 1.00 15.20 113 PHE C C 1
ATOM 3729 O O . PHE C 1 113 ? 64.149 -12.118 29.183 1.00 19.20 113 PHE C O 1
ATOM 3737 N N . HIS C 1 114 ? 65.779 -13.677 29.207 1.00 14.81 114 HIS C N 1
ATOM 3738 C CA . HIS C 1 114 ? 64.890 -14.798 28.935 1.00 19.39 114 HIS C CA 1
ATOM 3739 C C . HIS C 1 114 ? 63.850 -15.072 30.039 1.00 19.29 114 HIS C C 1
ATOM 3740 O O . HIS C 1 114 ? 62.865 -15.706 29.752 1.00 18.99 114 HIS C O 1
ATOM 3747 N N . GLN C 1 115 ? 64.094 -14.612 31.275 1.00 1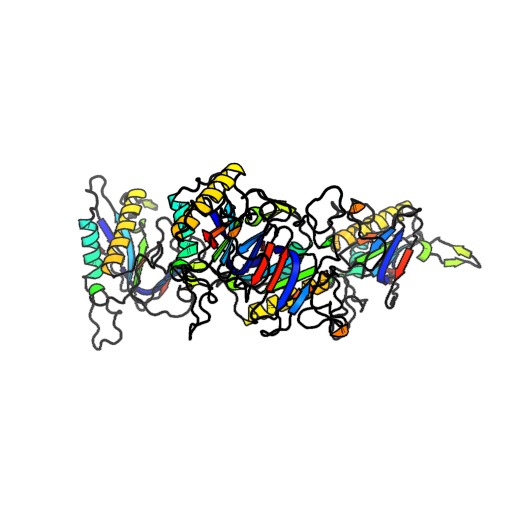7.85 115 GLN C N 1
ATOM 3748 C CA . GLN C 1 115 ? 63.184 -14.798 32.406 1.00 19.46 115 GLN C CA 1
ATOM 3749 C C . GLN C 1 115 ? 62.056 -13.767 32.413 1.00 19.24 115 GLN C C 1
ATOM 3750 O O . GLN C 1 115 ? 61.165 -13.882 33.232 1.00 18.94 115 GLN C O 1
ATOM 3756 N N . LEU C 1 116 ? 62.125 -12.735 31.560 1.00 18.16 116 LEU C N 1
ATOM 3757 C CA . LEU C 1 116 ? 61.113 -11.665 31.558 1.00 17.64 116 LEU C CA 1
ATOM 3758 C C . LEU C 1 116 ? 59.872 -12.172 30.856 1.00 19.09 116 LEU C C 1
ATOM 3759 O O . LEU C 1 116 ? 59.983 -12.793 29.786 1.00 20.77 116 LEU C O 1
ATOM 3764 N N . VAL C 1 117 ? 58.698 -11.944 31.460 1.00 19.68 117 VAL C N 1
ATOM 3765 C CA . VAL C 1 117 ? 57.438 -12.242 30.790 1.00 18.94 117 VAL C CA 1
ATOM 3766 C C . VAL C 1 117 ? 57.332 -11.327 29.572 1.00 16.59 117 VAL C C 1
ATOM 3767 O O . VAL C 1 117 ? 57.963 -10.257 29.513 1.00 17.81 117 VAL C O 1
ATOM 3771 N N . ALA C 1 118 ? 56.530 -11.766 28.614 1.00 16.30 118 ALA C N 1
ATOM 3772 C CA . ALA C 1 118 ? 56.273 -11.013 27.394 1.00 13.58 118 ALA C CA 1
ATOM 3773 C C . ALA C 1 118 ? 55.679 -9.638 27.740 1.00 15.83 118 ALA C C 1
ATOM 3774 O O . ALA C 1 118 ? 55.125 -9.434 28.814 1.00 13.06 118 ALA C O 1
ATOM 3776 N N . LYS C 1 119 ? 55.817 -8.716 26.802 1.00 17.05 119 LYS C N 1
ATOM 3777 C CA . LYS C 1 119 ? 55.425 -7.327 26.971 1.00 21.07 119 LYS C CA 1
ATOM 3778 C C . LYS C 1 119 ? 53.969 -7.129 27.386 1.00 19.77 119 LYS C C 1
ATOM 3779 O O . LYS C 1 119 ? 53.687 -6.372 28.329 1.00 22.46 119 LYS C O 1
ATOM 3785 N N . ASP C 1 120 ? 53.047 -7.770 26.674 1.00 16.94 120 ASP C N 1
ATOM 3786 C CA . ASP C 1 120 ? 51.620 -7.578 26.915 1.00 19.19 120 ASP C CA 1
ATOM 3787 C C . ASP C 1 120 ? 51.146 -8.268 28.215 1.00 16.96 120 ASP C C 1
ATOM 3788 O O . ASP C 1 120 ? 50.206 -7.806 28.868 1.00 14.83 120 ASP C O 1
ATOM 3793 N N . VAL C 1 121 ? 51.832 -9.348 28.587 1.00 14.96 121 VAL C N 1
ATOM 3794 C CA . VAL C 1 121 ? 51.573 -10.047 29.833 1.00 16.49 121 VAL C CA 1
ATOM 3795 C C . VAL C 1 121 ? 52.022 -9.163 30.989 1.00 17.64 121 VAL C C 1
ATOM 3796 O O . VAL C 1 121 ? 51.289 -8.970 31.956 1.00 20.04 121 VAL C O 1
ATOM 3800 N N . GLY C 1 122 ? 53.213 -8.588 30.855 1.00 17.10 122 GLY C N 1
ATOM 3801 C CA . GLY C 1 122 ? 53.755 -7.700 31.860 1.00 19.07 122 GLY C CA 1
ATOM 3802 C C . GLY C 1 122 ? 52.973 -6.422 32.039 1.00 16.98 122 GLY C C 1
ATOM 3803 O O . GLY C 1 122 ? 52.787 -5.948 33.169 1.00 18.08 122 GLY C O 1
ATOM 3804 N N . ALA C 1 123 ? 52.531 -5.851 30.926 1.00 15.72 123 ALA C N 1
ATOM 3805 C CA . ALA C 1 123 ? 51.683 -4.662 30.949 1.00 15.78 123 ALA C CA 1
ATOM 3806 C C . ALA C 1 123 ? 50.423 -4.925 31.773 1.00 16.09 123 ALA C C 1
ATOM 3807 O O . ALA C 1 123 ? 50.036 -4.101 32.605 1.00 14.77 123 ALA C O 1
ATOM 3809 N N . ALA C 1 124 ? 49.776 -6.060 31.493 1.00 16.19 124 ALA C N 1
ATOM 3810 C CA . ALA C 1 124 ? 48.531 -6.441 32.148 1.00 17.75 124 ALA C CA 1
ATOM 3811 C C . ALA C 1 124 ? 48.748 -6.690 33.652 1.00 15.74 124 ALA C C 1
ATOM 3812 O O . ALA C 1 124 ? 47.971 -6.212 34.481 1.00 14.96 124 ALA C O 1
ATOM 3814 N N . LEU C 1 125 ? 49.800 -7.428 33.994 1.00 14.48 125 LEU C N 1
ATOM 3815 C CA . LEU C 1 125 ? 50.095 -7.749 35.389 1.00 15.16 125 LEU C CA 1
ATOM 3816 C C . LEU C 1 125 ? 50.491 -6.479 36.146 1.00 16.07 125 LEU C C 1
ATOM 3817 O O . LEU C 1 125 ? 50.134 -6.320 37.306 1.00 15.83 125 LEU C O 1
ATOM 3822 N N . TYR C 1 126 ? 51.209 -5.579 35.478 1.00 16.52 126 TYR C N 1
ATOM 3823 C CA . TYR C 1 126 ? 51.636 -4.316 36.080 1.00 15.24 126 TYR C CA 1
ATOM 3824 C C . TYR C 1 126 ? 50.420 -3.423 36.368 1.00 15.64 126 TYR C C 1
ATOM 3825 O O . TYR C 1 126 ? 50.238 -2.909 37.468 1.00 13.65 126 TYR C O 1
ATOM 3834 N N . ASP C 1 127 ? 49.590 -3.234 35.361 1.00 18.24 127 ASP C N 1
ATOM 3835 C CA . ASP C 1 127 ? 48.384 -2.445 35.531 1.00 20.05 127 ASP C CA 1
ATOM 3836 C C . ASP C 1 127 ? 47.500 -2.985 36.667 1.00 20.83 127 ASP C C 1
ATOM 3837 O O . ASP C 1 127 ? 46.974 -2.225 37.504 1.00 19.80 127 ASP C O 1
ATOM 3842 N N . ARG C 1 128 ? 47.363 -4.304 36.719 1.00 20.80 128 ARG C N 1
ATOM 3843 C CA . ARG C 1 128 ? 46.512 -4.935 37.714 1.00 18.94 128 ARG C CA 1
ATOM 3844 C C . ARG C 1 128 ? 47.113 -4.780 39.115 1.00 18.59 128 ARG C C 1
ATOM 3845 O O . ARG C 1 128 ? 46.389 -4.576 40.109 1.00 18.23 128 ARG C O 1
ATOM 3853 N N . PHE C 1 129 ? 48.442 -4.845 39.180 1.00 18.35 129 PHE C N 1
ATOM 3854 C CA . PHE C 1 129 ? 49.166 -4.694 40.421 1.00 16.59 129 PHE C CA 1
ATOM 3855 C C . PHE C 1 129 ? 48.983 -3.286 40.963 1.00 14.84 129 PHE C C 1
ATOM 3856 O O . PHE C 1 129 ? 48.725 -3.123 42.149 1.00 17.83 129 PHE C O 1
ATOM 3864 N N . CYS C 1 130 ? 49.090 -2.277 40.097 1.00 13.11 130 CYS C N 1
ATOM 3865 C CA . CYS C 1 130 ? 48.942 -0.886 40.522 1.00 15.80 130 CYS C CA 1
ATOM 3866 C C . CYS C 1 130 ? 47.512 -0.627 40.999 1.00 15.43 130 CYS C C 1
ATOM 3867 O O . CYS C 1 130 ? 47.291 0.031 42.006 1.00 16.07 130 CYS C O 1
ATOM 3870 N N . HIS C 1 131 ? 46.536 -1.172 40.281 1.00 14.33 131 HIS C N 1
ATOM 3871 C CA . HIS C 1 131 ? 45.135 -1.066 40.689 1.00 14.89 131 HIS C CA 1
ATOM 3872 C C . HIS C 1 131 ? 44.888 -1.631 42.096 1.00 15.85 131 HIS C C 1
ATOM 3873 O O . HIS C 1 131 ? 44.166 -1.017 42.901 1.00 15.62 131 HIS C O 1
ATOM 3880 N N . PHE C 1 132 ? 45.434 -2.820 42.372 1.00 15.97 132 PHE C N 1
ATOM 3881 C CA . PHE C 1 132 ? 45.260 -3.451 43.679 1.00 15.35 132 PHE C CA 1
ATOM 3882 C C . PHE C 1 132 ? 45.944 -2.627 44.780 1.00 16.43 132 PHE C C 1
ATOM 3883 O O . PHE C 1 132 ? 45.450 -2.544 45.912 1.00 16.72 132 PHE C O 1
ATOM 3891 N N . VAL C 1 133 ? 47.066 -1.993 44.466 1.00 17.89 133 VAL C N 1
ATOM 3892 C CA . VAL C 1 133 ? 47.706 -1.150 45.468 1.00 17.01 133 VAL C CA 1
ATOM 3893 C C . VAL C 1 133 ? 46.836 0.090 45.741 1.00 16.76 133 VAL C C 1
ATOM 3894 O O . VAL C 1 133 ? 46.592 0.442 46.899 1.00 17.59 133 VAL C O 1
ATOM 3898 N N . ARG C 1 134 ? 46.370 0.740 44.680 1.00 15.68 134 ARG C N 1
ATOM 3899 C CA . ARG C 1 134 ? 45.468 1.900 44.820 1.00 16.64 134 ARG C CA 1
ATOM 3900 C C . ARG C 1 134 ? 44.294 1.602 45.732 1.00 17.04 134 ARG C C 1
ATOM 3901 O O . ARG C 1 134 ? 43.925 2.392 46.602 1.00 15.34 134 ARG C O 1
ATOM 3909 N N . VAL C 1 135 ? 43.687 0.460 45.485 1.00 17.26 135 VAL C N 1
ATOM 3910 C CA . VAL C 1 135 ? 42.513 0.042 46.220 1.00 16.88 135 VAL C CA 1
ATOM 3911 C C . VAL C 1 135 ? 42.868 -0.180 47.697 1.00 18.43 135 VAL C C 1
ATOM 3912 O O . VAL C 1 135 ? 42.166 0.306 48.589 1.00 19.15 135 VAL C O 1
ATOM 3916 N N . ALA C 1 136 ? 43.974 -0.871 47.960 1.00 19.13 136 ALA C N 1
ATOM 3917 C CA . ALA C 1 136 ? 44.363 -1.162 49.339 1.00 19.65 136 ALA C CA 1
ATOM 3918 C C . ALA C 1 136 ? 44.799 0.112 50.083 1.00 17.99 136 ALA C C 1
ATOM 3919 O O . ALA C 1 136 ? 44.744 0.148 51.308 1.00 20.14 136 ALA C O 1
ATOM 3921 N N . ARG C 1 137 ? 45.179 1.159 49.348 1.00 17.27 137 ARG C N 1
ATOM 3922 C CA . ARG C 1 137 ? 45.545 2.447 49.957 1.00 17.85 137 ARG C CA 1
ATOM 3923 C C . ARG C 1 137 ? 44.413 3.473 49.991 1.00 17.99 137 ARG C C 1
ATOM 3924 O O . ARG C 1 137 ? 44.600 4.591 50.485 1.00 19.79 137 ARG C O 1
ATOM 3932 N N . GLY C 1 138 ? 43.238 3.103 49.476 1.00 18.43 138 GLY C N 1
ATOM 3933 C CA . GLY C 1 138 ? 42.064 3.961 49.576 1.00 17.92 138 GLY C CA 1
ATOM 3934 C C . GLY C 1 138 ? 42.047 5.086 48.563 1.00 19.28 138 GLY C C 1
ATOM 3935 O O . GLY C 1 138 ? 41.336 6.068 48.741 1.00 18.77 138 GLY C O 1
ATOM 3936 N N . VAL C 1 139 ? 42.827 4.950 47.491 1.00 20.87 139 VAL C N 1
ATOM 3937 C CA . VAL C 1 139 ? 42.892 5.982 46.451 1.00 19.41 139 VAL C CA 1
ATOM 3938 C C . VAL C 1 139 ? 41.523 6.154 45.758 1.00 20.80 139 VAL C C 1
ATOM 3939 O O . VAL C 1 139 ? 40.859 5.202 45.351 1.00 20.05 139 VAL C O 1
ATOM 3943 N N . ASP C 1 140 ? 41.111 7.407 45.660 1.00 20.06 140 ASP C N 1
ATOM 3944 C CA . ASP C 1 140 ? 39.954 7.806 44.900 1.00 19.54 140 ASP C CA 1
ATOM 3945 C C . ASP C 1 140 ? 40.328 7.805 43.427 1.00 20.85 140 ASP C C 1
ATOM 3946 O O . ASP C 1 140 ? 40.874 8.784 42.914 1.00 20.97 140 ASP C O 1
ATOM 3951 N N . GLU C 1 141 ? 40.033 6.693 42.753 1.00 22.10 141 GLU C N 1
ATOM 3952 C CA . GLU C 1 141 ? 40.486 6.466 41.390 1.00 23.35 141 GLU C CA 1
ATOM 3953 C C . GLU C 1 141 ? 39.775 7.395 40.390 1.00 23.96 141 GLU C C 1
ATOM 3954 O O . GLU C 1 141 ? 40.207 7.528 39.238 1.00 24.87 141 GLU C O 1
ATOM 3960 N N . SER C 1 142 ? 38.675 8.017 40.822 1.00 24.67 142 SER C N 1
ATOM 3961 C CA . SER C 1 142 ? 37.964 8.998 39.996 1.00 24.42 142 SER C CA 1
ATOM 3962 C C . SER C 1 142 ? 38.642 10.383 40.006 1.00 24.82 142 SER C C 1
ATOM 3963 O O . SER C 1 142 ? 38.325 11.234 39.165 1.00 26.83 142 SER C O 1
ATOM 3966 N N . ARG C 1 143 ? 39.540 10.614 40.963 1.00 23.02 143 ARG C N 1
ATOM 3967 C CA . ARG C 1 143 ? 40.260 11.892 41.084 1.00 25.31 143 ARG C CA 1
ATOM 3968 C C . ARG C 1 143 ? 41.715 11.867 40.559 1.00 24.14 143 ARG C C 1
ATOM 3969 O O . ARG C 1 143 ? 42.382 12.912 40.507 1.00 22.92 143 ARG C O 1
ATOM 3977 N N . VAL C 1 144 ? 42.212 10.698 40.174 1.00 21.90 144 VAL C N 1
ATOM 3978 C CA . VAL C 1 144 ? 43.603 10.587 39.724 1.00 19.53 144 VAL C CA 1
ATOM 3979 C C . VAL C 1 144 ? 43.685 10.098 38.284 1.00 18.58 144 VAL C C 1
ATOM 3980 O O . VAL C 1 144 ? 42.721 9.516 37.766 1.00 17.07 144 VAL C O 1
ATOM 3984 N N . ASP C 1 145 ? 44.837 10.343 37.654 1.00 18.77 145 ASP C N 1
ATOM 3985 C CA . ASP C 1 145 ? 45.073 9.969 36.262 1.00 18.50 145 ASP C CA 1
ATOM 3986 C C . ASP C 1 145 ? 45.748 8.600 36.229 1.00 19.63 145 ASP C C 1
ATOM 3987 O O . ASP C 1 145 ? 45.788 7.902 37.257 1.00 18.28 145 ASP C O 1
ATOM 3992 N N . ALA C 1 146 ? 46.257 8.217 35.055 1.00 21.40 146 ALA C N 1
ATOM 3993 C CA . ALA C 1 146 ? 46.823 6.889 34.843 1.00 21.59 146 ALA C CA 1
ATOM 3994 C C . ALA C 1 146 ? 48.089 6.631 35.688 1.00 21.19 146 ALA C C 1
ATOM 3995 O O . ALA C 1 146 ? 48.388 5.482 36.010 1.00 24.25 146 ALA C O 1
ATOM 3997 N N . ASN C 1 147 ? 48.797 7.689 36.074 1.00 18.82 147 ASN C N 1
ATOM 3998 C CA . ASN C 1 147 ? 49.977 7.575 36.950 1.00 18.58 147 ASN C CA 1
ATOM 3999 C C . ASN C 1 147 ? 49.705 7.798 38.437 1.00 16.79 147 ASN C C 1
ATOM 4000 O O . ASN C 1 147 ? 50.644 7.805 39.246 1.00 16.75 147 ASN C O 1
ATOM 4005 N N . GLY C 1 148 ? 48.433 8.014 38.784 1.00 18.34 148 GLY C N 1
ATOM 4006 C CA . GLY C 1 148 ? 47.993 8.222 40.161 1.00 17.53 148 GLY C CA 1
ATOM 4007 C C . GLY C 1 148 ? 48.148 9.651 40.655 1.00 19.85 148 GLY C C 1
ATOM 4008 O O . GLY C 1 148 ? 48.021 9.934 41.860 1.00 21.00 148 GLY C O 1
ATOM 4009 N N . ALA C 1 149 ? 48.462 10.548 39.725 1.00 19.17 149 ALA C N 1
ATOM 4010 C CA . ALA C 1 149 ? 48.611 11.954 40.021 1.00 20.38 149 ALA C CA 1
ATOM 4011 C C . ALA C 1 149 ? 47.244 12.634 39.861 1.00 20.69 149 ALA C C 1
ATOM 4012 O O . ALA C 1 149 ? 46.342 12.048 39.278 1.00 21.13 149 ALA C O 1
ATOM 4014 N N . PRO C 1 150 ? 47.082 13.857 40.357 1.00 21.68 150 PRO C N 1
ATOM 4015 C CA . PRO C 1 150 ? 45.790 14.549 40.242 1.00 24.00 150 PRO C CA 1
ATOM 4016 C C . PRO C 1 150 ? 45.448 14.770 38.753 1.00 26.16 150 PRO C C 1
ATOM 4017 O O . PRO C 1 150 ? 46.318 15.094 37.951 1.00 23.09 150 PRO C O 1
ATOM 4021 N N . ARG C 1 151 ? 44.202 14.587 38.367 1.00 29.76 151 ARG C N 1
ATOM 4022 C CA . ARG C 1 151 ? 43.810 14.667 36.944 1.00 34.51 151 ARG C CA 1
ATOM 4023 C C . ARG C 1 151 ? 44.038 16.046 36.354 1.00 36.77 151 ARG C C 1
ATOM 4024 O O . ARG C 1 151 ? 44.369 16.184 35.176 1.00 35.97 151 ARG C O 1
ATOM 4032 N N . SER C 1 152 ? 43.804 17.070 37.166 1.00 39.39 152 SER C N 1
ATOM 4033 C CA . SER C 1 152 ? 44.117 18.427 36.756 1.00 43.14 152 SER C CA 1
ATOM 4034 C C . SER C 1 152 ? 45.559 18.715 37.118 1.00 45.22 152 SER C C 1
ATOM 4035 O O . SER C 1 152 ? 45.949 18.630 38.282 1.00 42.61 152 SER C O 1
ATOM 4038 N N . GLU C 1 153 ? 46.344 19.058 36.107 1.00 48.74 153 GLU C N 1
ATOM 4039 C CA . GLU C 1 153 ? 47.749 19.416 36.305 1.00 52.32 153 GLU C CA 1
ATOM 4040 C C . GLU C 1 153 ? 47.967 20.634 37.204 1.00 52.02 153 GLU C C 1
ATOM 4041 O O . GLU C 1 153 ? 49.064 20.818 37.742 1.00 52.81 153 GLU C O 1
ATOM 4047 N N . GLY C 1 154 ? 46.946 21.468 37.367 1.00 50.94 154 GLY C N 1
ATOM 4048 C CA . GLY C 1 154 ? 47.070 22.605 38.257 1.00 49.83 154 GLY C CA 1
ATOM 4049 C C . GLY C 1 154 ? 46.864 22.300 39.731 1.00 49.06 154 GLY C C 1
ATOM 4050 O O . GLY C 1 154 ? 47.212 23.117 40.583 1.00 49.08 154 GLY C O 1
ATOM 4051 N N . ASP C 1 155 ? 46.290 21.142 40.038 1.00 47.64 155 ASP C N 1
ATOM 4052 C CA . ASP C 1 155 ? 46.256 20.638 41.408 1.00 46.15 155 ASP C CA 1
ATOM 4053 C C . ASP C 1 155 ? 47.509 19.868 41.803 1.00 44.00 155 ASP C C 1
ATOM 4054 O O . ASP C 1 155 ? 47.659 19.497 42.959 1.00 43.22 155 ASP C O 1
ATOM 4059 N N . ALA C 1 156 ? 48.391 19.600 40.850 1.00 41.42 156 ALA C N 1
ATOM 4060 C CA . ALA C 1 156 ? 49.630 18.893 41.162 1.00 41.35 156 ALA C CA 1
ATOM 4061 C C . ALA C 1 156 ? 50.452 19.725 42.149 1.00 39.44 156 ALA C C 1
ATOM 4062 O O . ALA C 1 156 ? 50.419 20.957 42.087 1.00 37.68 156 ALA C O 1
ATOM 4064 N N . PRO C 1 157 ? 51.183 19.072 43.053 1.00 37.93 157 PRO C N 1
ATOM 4065 C CA . PRO C 1 157 ? 52.115 19.796 43.925 1.00 37.45 157 PRO C CA 1
ATOM 4066 C C . PRO C 1 157 ? 53.154 20.558 43.104 1.00 35.74 157 PRO C C 1
ATOM 4067 O O . PRO C 1 157 ? 53.393 20.229 41.943 1.00 33.91 157 PRO C O 1
ATOM 4071 N N . LYS C 1 158 ? 53.733 21.590 43.703 1.00 34.47 158 LYS C N 1
ATOM 4072 C CA . LYS C 1 158 ? 54.812 22.338 43.069 1.00 34.90 158 LYS C CA 1
ATOM 4073 C C . LYS C 1 158 ? 55.968 21.400 42.696 1.00 33.48 158 LYS C C 1
ATOM 4074 O O . LYS C 1 158 ? 56.201 20.389 43.361 1.00 30.76 158 LYS C O 1
ATOM 4080 N N . ALA C 1 159 ? 56.682 21.766 41.638 1.00 32.18 159 ALA C N 1
ATOM 4081 C CA . ALA C 1 159 ? 57.698 20.927 41.022 1.00 31.21 159 ALA C CA 1
ATOM 4082 C C . ALA C 1 159 ? 58.960 20.781 41.849 1.00 30.17 159 ALA C C 1
ATOM 4083 O O . ALA C 1 159 ? 59.630 19.742 41.786 1.00 28.09 159 ALA C O 1
ATOM 4085 N N . GLU C 1 160 ? 59.287 21.823 42.607 1.00 28.91 160 GLU C N 1
ATOM 4086 C CA . GLU C 1 160 ? 60.492 21.849 43.433 1.00 29.78 160 GLU C CA 1
ATOM 4087 C C . GLU C 1 160 ? 60.143 22.260 44.857 1.00 28.13 160 GLU C C 1
ATOM 4088 O O . GLU C 1 160 ? 59.169 22.966 45.111 1.00 27.02 160 GLU C O 1
ATOM 4094 N N . GLY C 1 161 ? 60.958 21.782 45.775 1.00 25.64 161 GLY C N 1
ATOM 4095 C CA . GLY C 1 161 ? 60.751 21.956 47.195 1.00 24.79 161 GLY C CA 1
ATOM 4096 C C . GLY C 1 161 ? 60.071 20.768 47.852 1.00 22.17 161 GLY C C 1
ATOM 4097 O O . GLY C 1 161 ? 59.290 20.059 47.235 1.00 19.22 161 GLY C O 1
ATOM 4098 N N . TRP C 1 162 ? 60.339 20.601 49.140 1.00 22.48 162 TRP C N 1
ATOM 4099 C CA . TRP C 1 162 ? 59.799 19.498 49.918 1.00 21.48 162 TRP C CA 1
ATOM 4100 C C . TRP C 1 162 ? 58.284 19.432 49.866 1.00 19.99 162 TRP C C 1
ATOM 4101 O O . TRP C 1 162 ? 57.638 20.451 49.987 1.00 24.09 162 TRP C O 1
ATOM 4112 N N . ILE C 1 163 ? 57.726 18.239 49.670 1.00 20.79 163 ILE C N 1
ATOM 4113 C CA . ILE C 1 163 ? 56.287 18.028 49.809 1.00 19.30 163 ILE C CA 1
ATOM 4114 C C . ILE C 1 163 ? 56.002 16.923 50.812 1.00 19.28 163 ILE C C 1
ATOM 4115 O O . ILE C 1 163 ? 56.753 15.930 50.911 1.00 18.79 163 ILE C O 1
ATOM 4120 N N . LYS C 1 164 ? 54.890 17.091 51.522 1.00 17.61 164 LYS C N 1
ATOM 4121 C CA . LYS C 1 164 ? 54.418 16.102 52.469 1.00 19.26 164 LYS C CA 1
ATOM 4122 C C . LYS C 1 1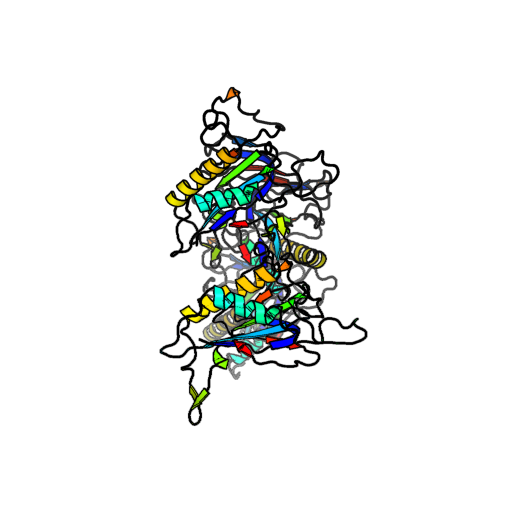64 ? 53.922 14.922 51.667 1.00 18.21 164 LYS C C 1
ATOM 4123 O O . LYS C 1 164 ? 53.484 15.107 50.535 1.00 16.99 164 LYS C O 1
ATOM 4129 N N . TYR C 1 165 ? 54.021 13.722 52.252 1.00 19.12 165 TYR C N 1
ATOM 4130 C CA . TYR C 1 165 ? 53.265 12.550 51.806 1.00 16.70 165 TYR C CA 1
ATOM 4131 C C . TYR C 1 165 ? 51.774 12.908 51.804 1.00 18.67 165 TYR C C 1
ATOM 4132 O O . TYR C 1 165 ? 51.370 13.899 52.403 1.00 16.75 165 TYR C O 1
ATOM 4141 N N . ASN C 1 166 ? 50.965 12.062 51.163 1.00 17.84 166 ASN C N 1
ATOM 4142 C CA . ASN C 1 166 ? 49.537 12.272 51.108 1.00 16.29 166 ASN C CA 1
ATOM 4143 C C . ASN C 1 166 ? 48.753 11.065 50.608 1.00 16.55 166 ASN C C 1
ATOM 4144 O O . ASN C 1 166 ? 47.870 11.213 49.762 1.00 18.58 166 ASN C O 1
ATOM 4149 N N . SER C 1 167 ? 49.091 9.884 51.126 1.00 16.48 167 SER C N 1
ATOM 4150 C CA . SER C 1 167 ? 48.411 8.639 50.790 1.00 16.88 167 SER C CA 1
ATOM 4151 C C . SER C 1 167 ? 48.390 8.361 49.278 1.00 16.87 167 SER C C 1
ATOM 4152 O O . SER C 1 167 ? 47.417 7.814 48.761 1.00 18.12 167 SER C O 1
ATOM 4155 N N . ARG C 1 168 ? 49.477 8.711 48.592 1.00 17.59 168 ARG C N 1
ATOM 4156 C CA . ARG C 1 168 ? 49.551 8.592 47.138 1.00 16.82 168 ARG C CA 1
ATOM 4157 C C . ARG C 1 168 ? 49.999 7.193 46.692 1.00 13.59 168 ARG C C 1
ATOM 4158 O O . ARG C 1 168 ? 50.692 6.500 47.415 1.00 15.97 168 ARG C O 1
ATOM 4166 N N . VAL C 1 169 ? 49.504 6.771 45.541 1.00 15.33 169 VAL C N 1
ATOM 4167 C CA . VAL C 1 169 ? 50.027 5.605 44.828 1.00 15.56 169 VAL C CA 1
ATOM 4168 C C . VAL C 1 169 ? 50.345 6.129 43.432 1.00 16.26 169 VAL C C 1
ATOM 4169 O O . VAL C 1 169 ? 49.450 6.270 42.584 1.00 17.03 169 VAL C O 1
ATOM 4173 N N . ILE C 1 170 ? 51.617 6.465 43.237 1.00 14.41 170 ILE C N 1
ATOM 4174 C CA . ILE C 1 170 ? 52.139 6.965 41.980 1.00 15.06 170 ILE C CA 1
ATOM 4175 C C . ILE C 1 170 ? 52.796 5.806 41.232 1.00 15.58 170 ILE C C 1
ATOM 4176 O O . ILE C 1 170 ? 53.522 5.008 41.819 1.00 17.68 170 ILE C O 1
ATOM 4181 N N . SER C 1 171 ? 52.532 5.718 39.932 1.00 17.73 171 SER C N 1
ATOM 4182 C CA . SER C 1 171 ? 53.041 4.627 39.120 1.00 17.56 171 SER C CA 1
ATOM 4183 C C . SER C 1 171 ? 53.521 5.127 37.744 1.00 15.41 171 SER C C 1
ATOM 4184 O O . SER C 1 171 ? 52.877 5.940 37.095 1.00 18.16 171 SER C O 1
ATOM 4187 N N . GLY C 1 172 ? 54.655 4.608 37.307 1.00 15.47 172 GLY C N 1
ATOM 4188 C CA . GLY C 1 172 ? 55.189 4.906 36.010 1.00 14.11 172 GLY C CA 1
ATOM 4189 C C . GLY C 1 172 ? 54.301 4.428 34.888 1.00 14.44 172 GLY C C 1
ATOM 4190 O O . GLY C 1 172 ? 53.476 3.519 35.047 1.00 14.67 172 GLY C O 1
ATOM 4191 N N . THR C 1 173 ? 54.457 5.093 33.746 1.00 18.60 173 THR C N 1
ATOM 4192 C CA . THR C 1 173 ? 53.789 4.693 32.520 1.00 16.44 173 THR C CA 1
ATOM 4193 C C . THR C 1 173 ? 54.553 3.479 32.008 1.00 16.49 173 THR C C 1
ATOM 4194 O O . THR C 1 173 ? 55.763 3.561 31.742 1.00 13.98 173 THR C O 1
ATOM 4198 N N . PHE C 1 174 ? 53.851 2.357 31.876 1.00 13.94 174 PHE C N 1
ATOM 4199 C CA . PHE C 1 174 ? 54.481 1.132 31.393 1.00 15.44 174 PHE C CA 1
ATOM 4200 C C . PHE C 1 174 ? 55.001 1.358 29.977 1.00 16.75 174 PHE C C 1
ATOM 4201 O O . PHE C 1 174 ? 54.318 1.956 29.142 1.00 16.94 174 PHE C O 1
ATOM 4209 N N . GLY C 1 175 ? 56.224 0.887 29.736 1.00 18.56 175 GLY C N 1
ATOM 4210 C CA . GLY C 1 175 ? 56.843 0.963 28.436 1.00 17.84 175 GLY C CA 1
ATOM 4211 C C . GLY C 1 175 ? 57.608 2.246 28.210 1.00 19.44 175 GLY C C 1
ATOM 4212 O O . GLY C 1 175 ? 58.297 2.355 27.202 1.00 21.19 175 GLY C O 1
ATOM 4213 N N . ASN C 1 176 ? 57.476 3.210 29.127 1.00 17.97 176 ASN C N 1
ATOM 4214 C CA . ASN C 1 176 ? 58.193 4.480 29.022 1.00 15.22 176 ASN C CA 1
ATOM 4215 C C . ASN C 1 176 ? 59.556 4.407 29.671 1.00 15.53 176 ASN C C 1
ATOM 4216 O O . ASN C 1 176 ? 59.817 3.504 30.452 1.00 16.74 176 ASN C O 1
ATOM 4221 N N . ARG C 1 177 ? 60.410 5.378 29.337 1.00 16.78 177 ARG C N 1
ATOM 4222 C CA . ARG C 1 177 ? 61.674 5.603 30.037 1.00 16.76 177 ARG C CA 1
ATOM 4223 C C . ARG C 1 177 ? 61.383 6.230 31.409 1.00 16.10 177 ARG C C 1
ATOM 4224 O O . ARG C 1 177 ? 60.667 7.235 31.520 1.00 17.94 177 ARG C O 1
ATOM 4232 N N . GLN C 1 178 ? 61.916 5.600 32.449 1.00 15.40 178 GLN C N 1
ATOM 4233 C CA . GLN C 1 178 ? 61.563 5.948 33.825 1.00 17.03 178 GLN C CA 1
ATOM 4234 C C . GLN C 1 178 ? 62.567 6.951 34.425 1.00 14.45 178 GLN C C 1
ATOM 4235 O O . GLN C 1 178 ? 63.236 6.659 35.409 1.00 17.60 178 GLN C O 1
ATOM 4241 N N . GLY C 1 179 ? 62.648 8.129 33.825 1.00 15.63 179 GLY C N 1
ATOM 4242 C CA . GLY C 1 179 ? 63.413 9.246 34.373 1.00 16.99 179 GLY C CA 1
ATOM 4243 C C . GLY C 1 179 ? 63.036 9.455 35.827 1.00 16.55 179 GLY C C 1
ATOM 4244 O O . GLY C 1 179 ? 61.851 9.406 36.173 1.00 18.07 179 GLY C O 1
ATOM 4245 N N . LEU C 1 180 ? 64.033 9.663 36.674 1.00 16.40 180 LEU C N 1
ATOM 4246 C CA . LEU C 1 180 ? 63.829 9.617 38.110 1.00 17.37 180 LEU C CA 1
ATOM 4247 C C . LEU C 1 180 ? 64.704 10.598 38.858 1.00 14.41 180 LEU C C 1
ATOM 4248 O O . LEU C 1 180 ? 65.873 10.755 38.540 1.00 15.61 180 LEU C O 1
ATOM 4253 N N . ARG C 1 181 ? 64.127 11.259 39.856 1.00 15.92 181 ARG C N 1
ATOM 4254 C CA . ARG C 1 181 ? 64.881 11.904 40.935 1.00 18.84 181 ARG C CA 1
ATOM 4255 C C . ARG C 1 181 ? 64.390 11.300 42.254 1.00 19.32 181 ARG C C 1
ATOM 4256 O O . ARG C 1 181 ? 63.179 11.257 42.539 1.00 16.51 181 ARG C O 1
ATOM 4264 N N . PHE C 1 182 ? 65.335 10.854 43.066 1.00 18.40 182 PHE C N 1
ATOM 4265 C CA . PHE C 1 182 ? 65.030 10.080 44.271 1.00 17.46 182 PHE C CA 1
ATOM 4266 C C . PHE C 1 182 ? 65.880 10.627 45.424 1.00 16.89 182 PHE C C 1
ATOM 4267 O O . PHE C 1 182 ? 67.090 10.782 45.288 1.00 19.80 182 PHE C O 1
ATOM 4275 N N . GLU C 1 183 ? 65.238 10.910 46.550 1.00 17.74 183 GLU C N 1
ATOM 4276 C CA . GLU C 1 183 ? 65.919 11.334 47.763 1.00 15.87 183 GLU C CA 1
ATOM 4277 C C . GLU C 1 183 ? 65.557 10.403 48.906 1.00 15.03 183 GLU C C 1
ATOM 4278 O O . GLU C 1 183 ? 64.392 10.041 49.102 1.00 15.05 183 GLU C O 1
ATOM 4284 N N . SER C 1 184 ? 66.545 10.021 49.686 1.00 13.86 184 SER C N 1
ATOM 4285 C CA . SER C 1 184 ? 66.309 9.086 50.786 1.00 13.65 184 SER C CA 1
ATOM 4286 C C . SER C 1 184 ? 67.226 9.419 51.946 1.00 14.21 184 SER C C 1
ATOM 4287 O O . SER C 1 184 ? 68.353 9.862 51.734 1.00 16.09 184 SER C O 1
ATOM 4290 N N . GLU C 1 185 ? 66.743 9.200 53.169 1.00 14.86 185 GLU C N 1
ATOM 4291 C CA . GLU C 1 185 ? 67.585 9.276 54.360 1.00 16.28 185 GLU C CA 1
ATOM 4292 C C . GLU C 1 185 ? 68.419 7.995 54.549 1.00 15.58 185 GLU C C 1
ATOM 4293 O O . GLU C 1 185 ? 69.233 7.933 55.447 1.00 17.84 185 GLU C O 1
ATOM 4299 N N . GLY C 1 186 ? 68.238 6.998 53.690 1.00 15.25 186 GLY C N 1
ATOM 4300 C CA . GLY C 1 186 ? 68.922 5.721 53.822 1.00 13.90 186 GLY C CA 1
ATOM 4301 C C . GLY C 1 186 ? 68.020 4.682 53.183 1.00 15.16 186 GLY C C 1
ATOM 4302 O O . GLY C 1 186 ? 66.999 4.349 53.776 1.00 17.50 186 GLY C O 1
ATOM 4303 N N . PRO C 1 187 ? 68.311 4.254 51.951 1.00 14.85 187 PRO C N 1
ATOM 4304 C CA . PRO C 1 187 ? 67.384 3.405 51.194 1.00 14.84 187 PRO C CA 1
ATOM 4305 C C . PRO C 1 187 ? 66.973 2.100 51.862 1.00 14.21 187 PRO C C 1
ATOM 4306 O O . PRO C 1 187 ? 65.858 1.672 51.615 1.00 14.41 187 PRO C O 1
ATOM 4310 N N . PHE C 1 188 ? 67.850 1.480 52.660 1.00 15.29 188 PHE C N 1
ATOM 4311 C CA . PHE C 1 188 ? 67.523 0.259 53.374 1.00 14.03 188 PHE C CA 1
ATOM 4312 C C . PHE C 1 188 ? 66.895 -0.761 52.417 1.00 13.57 188 PHE C C 1
ATOM 4313 O O . PHE C 1 188 ? 65.825 -1.314 52.671 1.00 12.57 188 PHE C O 1
ATOM 4321 N N . THR C 1 189 ? 67.569 -0.966 51.292 1.00 14.03 189 THR C N 1
ATOM 4322 C CA . THR C 1 189 ? 66.989 -1.618 50.156 1.00 13.72 189 THR C CA 1
ATOM 4323 C C . THR C 1 189 ? 66.707 -3.097 50.455 1.00 14.62 189 THR C C 1
ATOM 4324 O O . THR C 1 189 ? 67.571 -3.862 50.942 1.00 12.18 189 THR C O 1
ATOM 4328 N N . HIS C 1 190 ? 65.474 -3.481 50.167 1.00 14.58 190 HIS C N 1
ATOM 4329 C CA . HIS C 1 190 ? 65.085 -4.890 50.218 1.00 14.33 190 HIS C CA 1
ATOM 4330 C C . HIS C 1 190 ? 64.774 -5.426 48.813 1.00 14.60 190 HIS C C 1
ATOM 4331 O O . HIS C 1 190 ? 64.364 -4.688 47.878 1.00 12.84 190 HIS C O 1
ATOM 4338 N N . MET C 1 191 ? 65.038 -6.715 48.657 1.00 18.90 191 MET C N 1
ATOM 4339 C CA . MET C 1 191 ? 64.783 -7.435 47.418 1.00 20.41 191 MET C CA 1
ATOM 4340 C C . MET C 1 191 ? 63.996 -8.676 47.777 1.00 19.26 191 MET C C 1
ATOM 4341 O O . MET C 1 191 ? 64.539 -9.565 48.420 1.00 21.13 191 MET C O 1
ATOM 4346 N N . PHE C 1 192 ? 62.725 -8.724 47.371 1.00 17.28 192 PHE C N 1
ATOM 4347 C CA . PHE C 1 192 ? 61.849 -9.864 47.621 1.00 17.58 192 PHE C CA 1
ATOM 4348 C C . PHE C 1 192 ? 61.386 -10.538 46.322 1.00 18.62 192 PHE C C 1
ATOM 4349 O O . PHE C 1 192 ? 60.837 -9.877 45.426 1.00 17.35 192 PHE C O 1
ATOM 4357 N N . ASP C 1 193 ? 61.628 -11.847 46.213 1.00 19.26 193 ASP C N 1
ATOM 4358 C CA . ASP C 1 193 ? 60.964 -12.679 45.209 1.00 19.66 193 ASP C CA 1
ATOM 4359 C C . ASP C 1 193 ? 59.706 -13.258 45.830 1.00 20.12 193 ASP C C 1
ATOM 4360 O O . ASP C 1 193 ? 59.772 -13.965 46.837 1.00 22.41 193 ASP C O 1
ATOM 4365 N N . ILE C 1 194 ? 58.567 -12.936 45.238 1.00 22.27 194 ILE C N 1
ATOM 4366 C CA . ILE C 1 194 ? 57.268 -13.326 45.750 1.00 24.10 194 ILE C CA 1
ATOM 4367 C C . ILE C 1 194 ? 56.702 -14.394 44.811 1.00 25.43 194 ILE C C 1
ATOM 4368 O O . ILE C 1 194 ? 56.637 -14.161 43.601 1.00 22.17 194 ILE C O 1
ATOM 4374 N N . MET D 1 9 ? 86.205 56.235 -4.988 1.00 33.80 9 MET D N 1
ATOM 4375 C CA . MET D 1 9 ? 84.801 56.194 -5.501 1.00 37.48 9 MET D CA 1
ATOM 4376 C C . MET D 1 9 ? 83.808 56.395 -4.335 1.00 35.08 9 MET D C 1
ATOM 4377 O O . MET D 1 9 ? 83.805 55.644 -3.355 1.00 34.56 9 MET D O 1
ATOM 4382 N N . THR D 1 10 ? 82.972 57.422 -4.468 1.00 30.46 10 THR D N 1
ATOM 4383 C CA . THR D 1 10 ? 82.166 57.936 -3.379 1.00 27.36 10 THR D CA 1
ATOM 4384 C C . THR D 1 10 ? 80.688 57.628 -3.567 1.00 22.49 10 THR D C 1
ATOM 4385 O O . THR D 1 10 ? 80.137 57.823 -4.631 1.00 20.81 10 THR D O 1
ATOM 4389 N N . ILE D 1 11 ? 80.057 57.149 -2.509 1.00 20.20 11 ILE D N 1
ATOM 4390 C CA . ILE D 1 11 ? 78.603 57.084 -2.439 1.00 18.56 11 ILE D CA 1
ATOM 4391 C C . ILE D 1 11 ? 78.170 58.333 -1.660 1.00 16.97 11 ILE D C 1
ATOM 4392 O O . ILE D 1 11 ? 78.470 58.453 -0.473 1.00 16.30 11 ILE D O 1
ATOM 4397 N N . ARG D 1 12 ? 77.553 59.299 -2.348 1.00 15.47 12 ARG D N 1
ATOM 4398 C CA . ARG D 1 12 ? 76.969 60.480 -1.694 1.00 16.95 12 ARG D CA 1
ATOM 4399 C C . ARG D 1 12 ? 75.497 60.259 -1.401 1.00 18.61 12 ARG D C 1
ATOM 4400 O O . ARG D 1 12 ? 74.696 59.960 -2.299 1.00 14.71 12 ARG D O 1
ATOM 4408 N N . VAL D 1 13 ? 75.125 60.428 -0.138 1.00 19.19 13 VAL D N 1
ATOM 4409 C CA . VAL D 1 13 ? 73.721 60.413 0.211 1.00 19.07 13 VAL D CA 1
ATOM 4410 C C . VAL D 1 13 ? 73.291 61.659 0.963 1.00 17.27 13 VAL D C 1
ATOM 4411 O O . VAL D 1 13 ? 74.028 62.185 1.808 1.00 15.71 13 VAL D O 1
ATOM 4415 N N A MET D 1 14 ? 72.093 62.136 0.630 0.50 16.65 14 MET D N 1
ATOM 4416 N N B MET D 1 14 ? 72.111 62.157 0.601 0.50 16.94 14 MET D N 1
ATOM 4417 C CA A MET D 1 14 ? 71.412 63.177 1.382 0.50 16.62 14 MET D CA 1
ATOM 4418 C CA B MET D 1 14 ? 71.404 63.149 1.390 0.50 17.02 14 MET D CA 1
ATOM 4419 C C A MET D 1 14 ? 70.221 62.495 2.086 0.50 16.70 14 MET D C 1
ATOM 4420 C C B MET D 1 14 ? 70.286 62.392 2.111 0.50 16.82 14 MET D C 1
ATOM 4421 O O A MET D 1 14 ? 69.404 61.857 1.449 0.50 18.71 14 MET D O 1
ATOM 4422 O O B MET D 1 14 ? 69.597 61.579 1.516 0.50 18.43 14 MET D O 1
ATOM 4431 N N . LEU D 1 15 ? 70.151 62.642 3.407 1.00 17.30 15 LEU D N 1
ATOM 4432 C CA . LEU D 1 15 ? 69.212 61.934 4.256 1.00 16.04 15 LEU D CA 1
ATOM 4433 C C . LEU D 1 15 ? 68.259 62.922 4.934 1.00 16.50 15 LEU D C 1
ATOM 4434 O O . LEU D 1 15 ? 68.704 63.875 5.555 1.00 14.77 15 LEU D O 1
ATOM 4439 N N . GLN D 1 16 ? 66.955 62.703 4.800 1.00 16.47 16 GLN D N 1
ATOM 4440 C CA . GLN D 1 16 ? 65.962 63.593 5.404 1.00 16.35 16 GLN D CA 1
ATOM 4441 C C . GLN D 1 16 ? 64.981 62.773 6.230 1.00 16.94 16 GLN D C 1
ATOM 4442 O O . GLN D 1 16 ? 64.566 61.665 5.813 1.00 15.51 16 GLN D O 1
ATOM 4448 N N . ALA D 1 17 ? 64.601 63.337 7.373 1.00 17.75 17 ALA D N 1
ATOM 4449 C CA . ALA D 1 17 ? 63.532 62.824 8.217 1.00 17.12 17 ALA D CA 1
ATOM 4450 C C . ALA D 1 17 ? 62.192 62.963 7.488 1.00 17.48 17 ALA D C 1
ATOM 4451 O O . ALA D 1 17 ? 61.724 64.062 7.257 1.00 18.28 17 ALA D O 1
ATOM 4453 N N . MET D 1 18 ? 61.619 61.820 7.127 1.00 15.44 18 MET D N 1
ATOM 4454 C CA . MET D 1 18 ? 60.386 61.735 6.383 1.00 14.83 18 MET D CA 1
ATOM 4455 C C . MET D 1 18 ? 59.249 61.442 7.322 1.00 16.23 18 MET D C 1
ATOM 4456 O O . MET D 1 18 ? 59.359 60.569 8.171 1.00 16.62 18 MET D O 1
ATOM 4461 N N . ASP D 1 19 ? 58.132 62.149 7.146 1.00 17.88 19 ASP D N 1
ATOM 4462 C CA . ASP D 1 19 ? 56.885 61.727 7.743 1.00 16.62 19 ASP D CA 1
ATOM 4463 C C . ASP D 1 19 ? 55.990 61.005 6.738 1.00 18.35 19 ASP D C 1
ATOM 4464 O O . ASP D 1 19 ? 55.404 59.976 7.051 1.00 16.75 19 ASP D O 1
ATOM 4469 N N . GLN D 1 20 ? 55.860 61.573 5.545 1.00 18.32 20 GLN D N 1
ATOM 4470 C CA . GLN D 1 20 ? 55.159 60.926 4.432 1.00 18.17 20 GLN D CA 1
ATOM 4471 C C . GLN D 1 20 ? 55.911 61.210 3.137 1.00 16.40 20 GLN D C 1
ATOM 4472 O O . GLN D 1 20 ? 56.486 62.270 2.986 1.00 18.56 20 GLN D O 1
ATOM 4478 N N . GLY D 1 21 ? 55.881 60.264 2.202 1.00 15.03 21 GLY D N 1
ATOM 4479 C CA . GLY D 1 21 ? 56.408 60.485 0.863 1.00 15.49 21 GLY D CA 1
ATOM 4480 C C . GLY D 1 21 ? 55.584 59.808 -0.224 1.00 16.89 21 GLY D C 1
ATOM 4481 O O . GLY D 1 21 ? 54.972 58.751 0.011 1.00 16.39 21 GLY D O 1
ATOM 4482 N N . HIS D 1 22 ? 55.506 60.468 -1.381 1.00 18.68 22 HIS D N 1
ATOM 4483 C CA . HIS D 1 22 ? 54.917 59.910 -2.584 1.00 16.66 22 HIS D CA 1
ATOM 4484 C C . HIS D 1 22 ? 55.931 60.103 -3.710 1.00 18.12 22 HIS D C 1
ATOM 4485 O O . HIS D 1 22 ? 56.398 61.223 -3.952 1.00 17.15 22 HIS D O 1
ATOM 4492 N N . LEU D 1 23 ? 56.243 59.020 -4.405 1.00 16.22 23 LEU D N 1
ATOM 4493 C CA . LEU D 1 23 ? 57.239 59.025 -5.463 1.00 16.47 23 LEU D CA 1
ATOM 4494 C C . LEU D 1 23 ? 56.668 58.506 -6.788 1.00 15.64 23 LEU D C 1
ATOM 4495 O O . LEU D 1 23 ? 56.095 57.416 -6.857 1.00 16.12 23 LEU D O 1
ATOM 4500 N N . LEU D 1 24 ? 56.836 59.322 -7.826 1.00 17.39 24 LEU D N 1
ATOM 4501 C CA . LEU D 1 24 ? 56.386 58.988 -9.161 1.00 16.02 24 LEU D CA 1
ATOM 4502 C C . LEU D 1 24 ? 57.310 57.949 -9.768 1.00 16.25 24 LEU D C 1
ATOM 4503 O O . LEU D 1 24 ? 58.526 58.181 -9.888 1.00 14.83 24 LEU D O 1
ATOM 4508 N N . VAL D 1 25 ? 56.731 56.817 -10.179 1.00 16.98 25 VAL D N 1
ATOM 4509 C CA . VAL D 1 25 ? 57.523 55.698 -10.668 1.00 18.37 25 VAL D CA 1
ATOM 4510 C C . VAL D 1 25 ? 57.384 55.359 -12.162 1.00 17.62 25 VAL D C 1
ATOM 4511 O O . VAL D 1 25 ? 58.187 54.579 -12.674 1.00 18.51 25 VAL D O 1
ATOM 4515 N N . ASN D 1 26 ? 56.404 55.933 -12.859 1.00 19.55 26 ASN D N 1
ATOM 4516 C CA . ASN D 1 26 ? 56.180 55.611 -14.289 1.00 18.14 26 ASN D CA 1
ATOM 4517 C C . ASN D 1 26 ? 56.234 56.823 -15.244 1.00 16.38 26 ASN D C 1
ATOM 4518 O O . ASN D 1 26 ? 55.813 56.733 -16.397 1.00 17.95 26 ASN D O 1
ATOM 4523 N N . ASN D 1 27 ? 56.752 57.941 -14.756 1.00 16.74 27 ASN D N 1
ATOM 4524 C CA . ASN D 1 27 ? 56.907 59.181 -15.538 1.00 20.67 27 ASN D CA 1
ATOM 4525 C C . ASN D 1 27 ? 55.593 59.884 -15.896 1.00 21.88 27 ASN D C 1
ATOM 4526 O O . ASN D 1 27 ? 55.620 60.916 -16.579 1.00 22.98 27 ASN D O 1
ATOM 4531 N N . VAL D 1 28 ? 54.471 59.372 -15.376 1.00 22.14 28 VAL D N 1
ATOM 4532 C CA . VAL D 1 28 ? 53.150 59.882 -15.708 1.00 23.05 28 VAL D CA 1
ATOM 4533 C C . VAL D 1 28 ? 52.367 60.242 -14.438 1.00 22.19 28 VAL D C 1
ATOM 4534 O O . VAL D 1 28 ? 52.389 61.395 -14.013 1.00 22.77 28 VAL D O 1
ATOM 4538 N N . ASP D 1 29 ? 51.708 59.259 -13.821 1.00 23.87 29 ASP D N 1
ATOM 4539 C CA . ASP D 1 29 ? 50.804 59.518 -12.701 1.00 25.59 29 ASP D CA 1
ATOM 4540 C C . ASP D 1 29 ? 50.743 58.434 -11.593 1.00 22.75 29 ASP D C 1
ATOM 4541 O O . ASP D 1 29 ? 49.926 58.516 -10.689 1.00 23.52 29 ASP D O 1
ATOM 4546 N N . LYS D 1 30 ? 51.586 57.420 -11.673 1.00 21.93 30 LYS D N 1
ATOM 4547 C CA . LYS D 1 30 ? 51.627 56.378 -10.660 1.00 20.77 30 LYS D CA 1
ATOM 4548 C C . LYS D 1 30 ? 52.620 56.752 -9.552 1.00 20.30 30 LYS D C 1
ATOM 4549 O O . LYS D 1 30 ? 53.836 56.789 -9.779 1.00 17.94 30 LYS D O 1
ATOM 4555 N N . TYR D 1 31 ? 52.094 57.002 -8.354 1.00 18.70 31 TYR D N 1
ATOM 4556 C CA . TYR D 1 31 ? 52.910 57.269 -7.187 1.00 19.71 31 TYR D CA 1
ATOM 4557 C C . TYR D 1 31 ? 52.890 56.116 -6.211 1.00 19.44 31 TYR D C 1
ATOM 4558 O O . TYR D 1 31 ? 51.837 55.554 -5.921 1.00 17.31 31 TYR D O 1
ATOM 4567 N N . VAL D 1 32 ? 54.065 55.788 -5.687 1.00 19.35 32 VAL D N 1
ATOM 4568 C CA . VAL D 1 32 ? 54.184 54.825 -4.593 1.00 18.14 32 VAL D CA 1
ATOM 4569 C C . VAL D 1 32 ? 54.420 55.595 -3.302 1.00 17.36 32 VAL D C 1
ATOM 4570 O O . VAL D 1 32 ? 55.037 56.655 -3.313 1.00 17.27 32 VAL D O 1
ATOM 4574 N N . ARG D 1 33 ? 53.926 55.063 -2.191 1.00 16.35 33 ARG D N 1
ATOM 4575 C CA . ARG D 1 33 ? 53.879 55.807 -0.937 1.00 17.18 33 ARG D CA 1
ATOM 4576 C C . ARG D 1 33 ? 54.755 55.166 0.148 1.00 16.26 33 ARG D C 1
ATOM 4577 O O . ARG D 1 33 ? 54.896 53.920 0.218 1.00 16.26 33 ARG D O 1
ATOM 4585 N N . ALA D 1 34 ? 55.309 56.033 0.988 1.00 15.90 34 ALA D N 1
ATOM 4586 C CA . ALA D 1 34 ? 55.930 55.637 2.241 1.00 16.48 34 ALA D CA 1
ATOM 4587 C C . ALA D 1 34 ? 55.422 56.518 3.370 1.00 16.23 34 ALA D C 1
ATOM 4588 O O . ALA D 1 34 ? 54.955 57.641 3.158 1.00 16.38 34 ALA D O 1
ATOM 4590 N N . GLY D 1 35 ? 55.470 55.958 4.571 1.00 17.25 35 GLY D N 1
ATOM 4591 C CA . GLY D 1 35 ? 55.160 56.672 5.785 1.00 17.80 35 GLY D CA 1
ATOM 4592 C C . GLY D 1 35 ? 56.428 57.130 6.472 1.00 15.20 35 GLY D C 1
ATOM 4593 O O . GLY D 1 35 ? 57.416 57.445 5.828 1.00 15.32 35 GLY D O 1
ATOM 4594 N N . ARG D 1 36 ? 56.388 57.169 7.796 1.00 14.53 36 ARG D N 1
ATOM 4595 C CA . ARG D 1 36 ? 57.453 57.760 8.577 1.00 15.65 36 ARG D CA 1
ATOM 4596 C C . ARG D 1 36 ? 58.703 56.940 8.418 1.00 14.57 36 ARG D C 1
ATOM 4597 O O . ARG D 1 36 ? 58.649 55.701 8.435 1.00 13.65 36 ARG D O 1
ATOM 4605 N N . GLY D 1 37 ? 59.824 57.640 8.301 1.00 12.61 37 GLY D N 1
ATOM 4606 C CA . GLY D 1 37 ? 61.125 57.030 8.196 1.00 15.11 37 GLY D CA 1
ATOM 4607 C C . GLY D 1 37 ? 62.152 57.996 7.639 1.00 14.29 37 GLY D C 1
ATOM 4608 O O . GLY D 1 37 ? 62.256 59.136 8.104 1.00 16.20 37 GLY D O 1
ATOM 4609 N N . VAL D 1 38 ? 62.944 57.529 6.678 1.00 14.95 38 VAL D N 1
ATOM 4610 C CA . VAL D 1 38 ? 64.016 58.325 6.084 1.00 12.66 38 VAL D CA 1
ATOM 4611 C C . VAL D 1 38 ? 63.871 58.304 4.557 1.00 12.84 38 VAL D C 1
ATOM 4612 O O . VAL D 1 38 ? 63.557 57.258 3.952 1.00 14.35 38 VAL D O 1
ATOM 4616 N N . MET D 1 39 ? 64.063 59.470 3.952 1.00 15.21 39 MET D N 1
ATOM 4617 C CA . MET D 1 39 ? 64.200 59.634 2.514 1.00 14.31 39 MET D CA 1
ATOM 4618 C C . MET D 1 39 ? 65.682 59.853 2.178 1.00 16.18 39 MET D C 1
ATOM 4619 O O . MET D 1 39 ? 66.356 60.743 2.727 1.00 16.58 39 MET D O 1
ATOM 4624 N N . VAL D 1 40 ? 66.153 59.051 1.241 1.00 16.06 40 VAL D N 1
ATOM 4625 C CA . VAL D 1 40 ? 67.548 58.959 0.865 1.00 16.09 40 VAL D CA 1
ATOM 4626 C C . VAL D 1 40 ? 67.684 59.380 -0.587 1.00 15.62 40 VAL D C 1
ATOM 4627 O O . VAL D 1 40 ? 67.055 58.782 -1.451 1.00 17.96 40 VAL D O 1
ATOM 4631 N N . TYR D 1 41 ? 68.446 60.452 -0.835 1.00 14.92 41 TYR D N 1
ATOM 4632 C CA . TYR D 1 41 ? 68.874 60.810 -2.189 1.00 12.93 41 TYR D CA 1
ATOM 4633 C C . TYR D 1 41 ? 70.277 60.206 -2.384 1.00 13.61 41 TYR D C 1
ATOM 4634 O O . TYR D 1 41 ? 71.154 60.378 -1.547 1.00 14.47 41 TYR D O 1
ATOM 4643 N N . ILE D 1 42 ? 70.502 59.513 -3.485 1.00 14.47 42 ILE D N 1
ATOM 4644 C CA . ILE D 1 42 ? 71.762 58.802 -3.655 1.00 13.99 42 ILE D CA 1
ATOM 4645 C C . ILE D 1 42 ? 72.405 59.055 -4.993 1.00 12.81 42 ILE D C 1
ATOM 4646 O O . ILE D 1 42 ? 71.723 59.062 -6.018 1.00 13.82 42 ILE D O 1
ATOM 4651 N N . ALA D 1 43 ? 73.727 59.269 -4.954 1.00 14.47 43 ALA D N 1
ATOM 4652 C CA . ALA D 1 43 ? 74.566 59.441 -6.145 1.00 14.48 43 ALA D CA 1
ATOM 4653 C C . ALA D 1 43 ? 75.828 58.600 -6.001 1.00 15.14 43 ALA D C 1
ATOM 4654 O O . ALA D 1 43 ? 76.340 58.404 -4.901 1.00 13.40 43 ALA D O 1
ATOM 4656 N N . PHE D 1 44 ? 76.306 58.094 -7.133 1.00 16.00 44 PHE D N 1
ATOM 4657 C CA . PHE D 1 44 ? 77.533 57.333 -7.202 1.00 14.96 44 PHE D CA 1
ATOM 4658 C C . PHE D 1 44 ? 78.541 58.153 -7.989 1.00 14.90 44 PHE D C 1
ATOM 4659 O O . PHE D 1 44 ? 78.306 58.491 -9.140 1.00 15.92 44 PHE D O 1
ATOM 4667 N N . LEU D 1 45 ? 79.656 58.470 -7.349 1.00 16.40 45 LEU D N 1
ATOM 4668 C CA . LEU D 1 45 ? 80.632 59.419 -7.877 1.00 17.91 45 LEU D CA 1
ATOM 4669 C C . LEU D 1 45 ? 82.012 58.763 -7.999 1.00 20.69 45 LEU D C 1
ATOM 4670 O O . LEU D 1 45 ? 82.322 57.811 -7.302 1.00 19.64 45 LEU D O 1
ATOM 4675 N N . SER D 1 46 ? 82.839 59.304 -8.885 1.00 23.19 46 SER D N 1
ATOM 4676 C CA . SER D 1 46 ? 84.099 58.674 -9.258 1.00 29.89 46 SER D CA 1
ATOM 4677 C C . SER D 1 46 ? 85.124 59.680 -9.747 1.00 34.88 46 SER D C 1
ATOM 4678 O O . SER D 1 46 ? 84.773 60.697 -10.357 1.00 34.11 46 SER D O 1
ATOM 4681 N N . ASP D 1 47 ? 86.392 59.366 -9.486 1.00 42.62 47 ASP D N 1
ATOM 4682 C CA . ASP D 1 47 ? 87.519 59.952 -10.214 1.00 48.16 47 ASP D CA 1
ATOM 4683 C C . ASP D 1 47 ? 87.768 59.113 -11.474 1.00 48.66 47 ASP D C 1
ATOM 4684 O O . ASP D 1 47 ? 87.302 57.974 -11.575 1.00 52.03 47 ASP D O 1
ATOM 4685 N N . ARG D 1 48 ? 88.496 59.679 -12.436 1.00 46.29 48 ARG D N 1
ATOM 4686 C CA . ARG D 1 48 ? 88.925 58.936 -13.612 1.00 43.44 48 ARG D CA 1
ATOM 4687 C C . ARG D 1 48 ? 89.752 57.712 -13.238 1.00 42.44 48 ARG D C 1
ATOM 4688 O O . ARG D 1 48 ? 89.643 56.670 -13.892 1.00 46.86 48 ARG D O 1
ATOM 4689 N N . ASP D 1 49 ? 90.562 57.832 -12.182 1.00 39.07 49 ASP D N 1
ATOM 4690 C CA . ASP D 1 49 ? 91.427 56.756 -11.731 1.00 39.22 49 ASP D CA 1
ATOM 4691 C C . ASP D 1 49 ? 91.027 56.137 -10.405 1.00 41.26 49 ASP D C 1
ATOM 4692 O O . ASP D 1 49 ? 91.882 55.710 -9.636 1.00 46.22 49 ASP D O 1
ATOM 4693 N N . SER D 1 50 ? 89.721 56.076 -10.146 1.00 42.62 50 SER D N 1
ATOM 4694 C CA . SER D 1 50 ? 89.188 55.477 -8.924 1.00 42.76 50 SER D CA 1
ATOM 4695 C C . SER D 1 50 ? 88.852 53.999 -9.112 1.00 41.64 50 SER D C 1
ATOM 4696 O O . SER D 1 50 ? 88.291 53.599 -10.140 1.00 43.45 50 SER D O 1
ATOM 4699 N N . ALA D 1 51 ? 89.187 53.209 -8.095 1.00 34.99 51 ALA D N 1
ATOM 4700 C CA . ALA D 1 51 ? 88.816 51.806 -8.056 1.00 33.15 51 ALA D CA 1
ATOM 4701 C C . ALA D 1 51 ? 87.294 51.672 -7.870 1.00 31.77 51 ALA D C 1
ATOM 4702 O O . ALA D 1 51 ? 86.696 52.377 -7.046 1.00 28.05 51 ALA D O 1
ATOM 4704 N N . PRO D 1 52 ? 86.674 50.764 -8.627 1.00 28.55 52 PRO D N 1
ATOM 4705 C CA . PRO D 1 52 ? 85.213 50.600 -8.597 1.00 28.58 52 PRO D CA 1
ATOM 4706 C C . PRO D 1 52 ? 84.653 50.132 -7.249 1.00 26.95 52 PRO D C 1
ATOM 4707 O O . PRO D 1 52 ? 85.350 49.512 -6.441 1.00 26.33 52 PRO D O 1
ATOM 4711 N N . ILE D 1 53 ? 83.385 50.427 -7.021 1.00 26.34 53 ILE D N 1
ATOM 4712 C CA . ILE D 1 53 ? 82.739 50.031 -5.775 1.00 29.50 53 ILE D CA 1
ATOM 4713 C C . ILE D 1 53 ? 82.351 48.571 -5.846 1.00 29.31 53 ILE D C 1
ATOM 4714 O O . ILE D 1 53 ? 81.618 48.159 -6.742 1.00 29.52 53 ILE D O 1
ATOM 4719 N N . THR D 1 54 ? 82.855 47.803 -4.890 1.00 30.62 54 THR D N 1
ATOM 4720 C CA . THR D 1 54 ? 82.546 46.390 -4.785 1.00 30.62 54 THR D CA 1
ATOM 4721 C C . 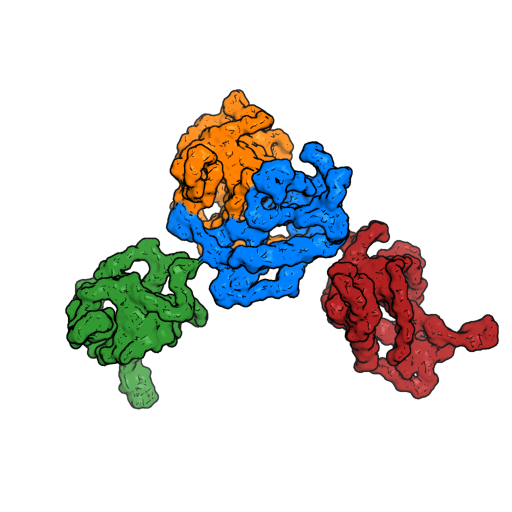THR D 1 54 ? 81.261 46.183 -4.003 1.00 32.09 54 THR D C 1
ATOM 4722 O O . THR D 1 54 ? 80.714 47.114 -3.415 1.00 25.34 54 THR D O 1
ATOM 4726 N N . ASP D 1 55 ? 80.812 44.931 -3.985 1.00 32.21 55 ASP D N 1
ATOM 4727 C CA . ASP D 1 55 ? 79.699 44.516 -3.155 1.00 34.13 55 ASP D CA 1
ATOM 4728 C C . ASP D 1 55 ? 79.948 44.858 -1.690 1.00 35.04 55 ASP D C 1
ATOM 4729 O O . ASP D 1 55 ? 79.054 45.339 -1.008 1.00 31.84 55 ASP D O 1
ATOM 4734 N N . GLU D 1 56 ? 81.162 44.583 -1.220 1.00 36.79 56 GLU D N 1
ATOM 4735 C CA . GLU D 1 56 ? 81.554 44.836 0.162 1.00 37.82 56 GLU D CA 1
ATOM 4736 C C . GLU D 1 56 ? 81.369 46.295 0.496 1.00 35.63 56 GLU D C 1
ATOM 4737 O O . GLU D 1 56 ? 80.808 46.632 1.529 1.00 35.44 56 GLU D O 1
ATOM 4743 N N . ALA D 1 57 ? 81.879 47.152 -0.378 1.00 32.43 57 ALA D N 1
ATOM 4744 C CA . ALA D 1 57 ? 81.731 48.589 -0.217 1.00 32.51 57 ALA D CA 1
ATOM 4745 C C . ALA D 1 57 ? 80.259 49.009 -0.168 1.00 28.12 57 ALA D C 1
ATOM 4746 O O . ALA D 1 57 ? 79.907 49.903 0.602 1.00 25.76 57 ALA D O 1
ATOM 4748 N N . LEU D 1 58 ? 79.414 48.386 -0.998 1.00 25.91 58 LEU D N 1
ATOM 4749 C CA . LEU D 1 58 ? 77.976 48.715 -1.022 1.00 24.58 58 LEU D CA 1
ATOM 4750 C C . LEU D 1 58 ? 77.286 48.290 0.290 1.00 22.49 58 LEU D C 1
ATOM 4751 O O . LEU D 1 58 ? 76.496 49.048 0.851 1.00 22.40 58 LEU D O 1
ATOM 4756 N N . ARG D 1 59 ? 77.591 47.083 0.760 1.00 22.93 59 ARG D N 1
ATOM 4757 C CA . ARG D 1 59 ? 77.108 46.588 2.049 1.00 26.28 59 ARG D CA 1
ATOM 4758 C C . ARG D 1 59 ? 77.535 47.502 3.206 1.00 28.80 59 ARG D C 1
ATOM 4759 O O . ARG D 1 59 ? 76.719 47.776 4.080 1.00 29.05 59 ARG D O 1
ATOM 4767 N N . HIS D 1 60 ? 78.787 47.992 3.181 1.00 28.36 60 HIS D N 1
ATOM 4768 C CA . HIS D 1 60 ? 79.335 48.915 4.184 1.00 30.57 60 HIS D CA 1
ATOM 4769 C C . HIS D 1 60 ? 78.566 50.217 4.201 1.00 27.88 60 HIS D C 1
ATOM 4770 O O . HIS D 1 60 ? 78.289 50.772 5.266 1.00 29.48 60 HIS D O 1
ATOM 4777 N N . ALA D 1 61 ? 78.247 50.723 3.017 1.00 24.83 61 ALA D N 1
ATOM 4778 C CA . ALA D 1 61 ? 77.497 51.958 2.915 1.00 22.81 61 ALA D CA 1
ATOM 4779 C C . ALA D 1 61 ? 76.080 51.778 3.490 1.00 19.23 61 ALA D C 1
ATOM 4780 O O . ALA D 1 61 ? 75.519 52.716 4.057 1.00 18.05 61 ALA D O 1
ATOM 4782 N N . VAL D 1 62 ? 75.499 50.592 3.303 1.00 17.74 62 VAL D N 1
ATOM 4783 C CA . VAL D 1 62 ? 74.164 50.315 3.817 1.00 18.42 62 VAL D CA 1
ATOM 4784 C C . VAL D 1 62 ? 74.246 50.271 5.352 1.00 18.05 62 VAL D C 1
ATOM 4785 O O . VAL D 1 62 ? 73.356 50.756 6.033 1.00 16.97 62 VAL D O 1
ATOM 4789 N N . GLY D 1 63 ? 75.337 49.701 5.873 1.00 17.77 63 GLY D N 1
ATOM 4790 C CA . GLY D 1 63 ? 75.598 49.669 7.297 1.00 19.12 63 GLY D CA 1
ATOM 4791 C C . GLY D 1 63 ? 75.662 51.054 7.897 1.00 21.69 63 GLY D C 1
ATOM 4792 O O . GLY D 1 63 ? 75.120 51.269 8.972 1.00 21.82 63 GLY D O 1
ATOM 4793 N N . VAL D 1 64 ? 76.303 51.997 7.204 1.00 21.91 64 VAL D N 1
ATOM 4794 C CA . VAL D 1 64 ? 76.355 53.384 7.666 1.00 21.72 64 VAL D CA 1
ATOM 4795 C C . VAL D 1 64 ? 74.944 53.987 7.675 1.00 22.33 64 VAL D C 1
ATOM 4796 O O . VAL D 1 64 ? 74.540 54.661 8.635 1.00 21.19 64 VAL D O 1
ATOM 4800 N N . LEU D 1 65 ? 74.189 53.762 6.606 1.00 22.42 65 LEU D N 1
ATOM 4801 C CA . LEU D 1 65 ? 72.800 54.245 6.564 1.00 21.28 65 LEU D CA 1
ATOM 4802 C C . LEU D 1 65 ? 71.947 53.722 7.729 1.00 18.75 65 LEU D C 1
ATOM 4803 O O . LEU D 1 65 ? 71.162 54.467 8.327 1.00 17.69 65 LEU D O 1
ATOM 4808 N N . LEU D 1 66 ? 72.096 52.435 8.051 1.00 19.31 66 LEU D N 1
ATOM 4809 C CA . LEU D 1 66 ? 71.191 51.778 8.992 1.00 17.39 66 LEU D CA 1
ATOM 4810 C C . LEU D 1 66 ? 71.671 51.804 10.442 1.00 16.02 66 LEU D C 1
ATOM 4811 O O . LEU D 1 66 ? 70.852 51.858 11.345 1.00 18.82 66 LEU D O 1
ATOM 4816 N N . HIS D 1 67 ? 72.985 51.792 10.663 1.00 16.52 67 HIS D N 1
ATOM 4817 C CA . HIS D 1 67 ? 73.565 51.603 12.005 1.00 17.34 67 HIS D CA 1
ATOM 4818 C C . HIS D 1 67 ? 73.829 52.913 12.728 1.00 17.03 67 HIS D C 1
ATOM 4819 O O . HIS D 1 67 ? 73.941 52.910 13.943 1.00 19.57 67 HIS D O 1
ATOM 4826 N N . THR D 1 68 ? 73.974 54.000 11.979 1.00 16.98 68 THR D N 1
ATOM 4827 C CA . THR D 1 68 ? 74.267 55.301 12.558 1.00 17.11 68 THR D CA 1
ATOM 4828 C C . THR D 1 68 ? 73.006 55.883 13.189 1.00 16.33 68 THR D C 1
ATOM 4829 O O . THR D 1 68 ? 71.945 55.911 12.557 1.00 16.62 68 THR D O 1
ATOM 4833 N N . LYS D 1 69 ? 73.151 56.352 14.424 1.00 15.88 69 LYS D N 1
ATOM 4834 C CA . LYS D 1 69 ? 72.099 57.048 15.116 1.00 17.10 69 LYS D CA 1
ATOM 4835 C C . LYS D 1 69 ? 72.098 58.476 14.583 1.00 15.11 69 LYS D C 1
ATOM 4836 O O . LYS D 1 69 ? 72.996 59.225 14.894 1.00 14.04 69 LYS D O 1
ATOM 4842 N N . ILE D 1 70 ? 71.117 58.808 13.742 1.00 14.48 70 ILE D N 1
ATOM 4843 C CA . ILE D 1 70 ? 71.045 60.104 13.064 1.00 16.11 70 ILE D CA 1
ATOM 4844 C C . ILE D 1 70 ? 69.799 60.861 13.511 1.00 14.68 70 ILE D C 1
ATOM 4845 O O . ILE D 1 70 ? 69.909 61.970 14.055 1.00 16.17 70 ILE D O 1
ATOM 4850 N N . PHE D 1 71 ? 68.623 60.249 13.320 1.00 15.98 71 PHE D N 1
ATOM 4851 C CA . PHE D 1 71 ? 67.348 60.985 13.435 1.00 14.81 71 PHE D CA 1
ATOM 4852 C C . PHE D 1 71 ? 66.628 60.820 14.784 1.00 14.89 71 PHE D C 1
ATOM 4853 O O . PHE D 1 71 ? 66.795 59.800 15.488 1.00 15.84 71 PHE D O 1
ATOM 4861 N N . THR D 1 72 ? 65.832 61.843 15.123 1.00 15.48 72 THR D N 1
ATOM 4862 C CA . THR D 1 72 ? 65.160 61.955 16.416 1.00 17.86 72 THR D CA 1
ATOM 4863 C C . THR D 1 72 ? 63.626 61.806 16.348 1.00 19.54 72 THR D C 1
ATOM 4864 O O . THR D 1 72 ? 62.965 61.884 17.403 1.00 18.19 72 THR D O 1
ATOM 4868 N N . HIS D 1 73 ? 63.073 61.566 15.144 1.00 17.44 73 HIS D N 1
ATOM 4869 C CA . HIS D 1 73 ? 61.615 61.641 14.922 1.00 17.44 73 HIS D CA 1
ATOM 4870 C C . HIS D 1 73 ? 60.934 60.272 14.833 1.00 16.32 73 HIS D C 1
ATOM 4871 O O . HIS D 1 73 ? 59.724 60.196 14.659 1.00 19.00 73 HIS D O 1
ATOM 4878 N N . PHE D 1 74 ? 61.692 59.192 14.920 1.00 16.85 74 PHE D N 1
ATOM 4879 C CA . PHE D 1 74 ? 61.130 57.859 14.736 1.00 15.98 74 PHE D CA 1
ATOM 4880 C C . PHE D 1 74 ? 60.137 57.417 15.815 1.00 19.01 74 PHE D C 1
ATOM 4881 O O . PHE D 1 74 ? 59.168 56.692 15.523 1.00 18.19 74 PHE D O 1
ATOM 4889 N N . SER D 1 75 ? 60.409 57.812 17.054 1.00 21.32 75 SER D N 1
ATOM 4890 C CA . SER D 1 75 ? 59.671 57.333 18.228 1.00 21.01 75 SER D CA 1
ATOM 4891 C C . SER D 1 75 ? 59.098 58.503 19.049 1.00 23.12 75 SER D C 1
ATOM 4892 O O . SER D 1 75 ? 59.658 58.886 20.092 1.00 18.79 75 SER D O 1
ATOM 4895 N N . PRO D 1 76 ? 57.954 59.036 18.603 1.00 26.10 76 PRO D N 1
ATOM 4896 C CA . PRO D 1 76 ? 57.312 60.181 19.280 1.00 26.36 76 PRO D CA 1
ATOM 4897 C C . PRO D 1 76 ? 56.851 59.842 20.699 1.00 25.73 76 PRO D C 1
ATOM 4898 O O . PRO D 1 76 ? 56.702 60.745 21.509 1.00 27.48 76 PRO D O 1
ATOM 4902 N N . GLU D 1 77 ? 56.631 58.558 20.988 1.00 24.72 77 GLU D N 1
ATOM 4903 C CA . GLU D 1 77 ? 56.298 58.089 22.346 1.00 25.25 77 GLU D CA 1
ATOM 4904 C C . GLU D 1 77 ? 57.456 58.110 23.375 1.00 25.26 77 GLU D C 1
ATOM 4905 O O . GLU D 1 77 ? 57.237 57.822 24.550 1.00 26.01 77 GLU D O 1
ATOM 4911 N N . LYS D 1 78 ? 58.670 58.440 22.935 1.00 23.48 78 LYS D N 1
ATOM 4912 C CA . LYS D 1 78 ? 59.841 58.494 23.794 1.00 24.21 78 LYS D CA 1
ATOM 4913 C C . LYS D 1 78 ? 59.750 59.730 24.685 1.00 23.11 78 LYS D C 1
ATOM 4914 O O . LYS D 1 78 ? 59.560 60.837 24.194 1.00 24.42 78 LYS D O 1
ATOM 4920 N N . MET D 1 79 ? 59.905 59.538 25.987 1.00 21.82 79 MET D N 1
ATOM 4921 C CA . MET D 1 79 ? 59.932 60.649 26.913 1.00 22.89 79 MET D CA 1
ATOM 4922 C C . MET D 1 79 ? 61.067 61.600 26.547 1.00 22.71 79 MET D C 1
ATOM 4923 O O . MET D 1 79 ? 60.846 62.794 26.404 1.00 25.11 79 MET D O 1
ATOM 4928 N N . ILE D 1 80 ? 62.272 61.072 26.357 1.00 24.26 80 ILE D N 1
ATOM 4929 C CA . ILE D 1 80 ? 63.420 61.884 25.938 1.00 25.44 80 ILE D CA 1
ATOM 4930 C C . ILE D 1 80 ? 63.898 61.433 24.548 1.00 25.81 80 ILE D C 1
ATOM 4931 O O . ILE D 1 80 ? 64.293 60.283 24.353 1.00 27.19 80 ILE D O 1
ATOM 4936 N N . ASN D 1 81 ? 63.833 62.332 23.577 1.00 27.27 81 ASN D N 1
ATOM 4937 C CA . ASN D 1 81 ? 64.212 61.986 22.211 1.00 32.26 81 ASN D CA 1
ATOM 4938 C C . ASN D 1 81 ? 65.732 62.056 22.042 1.00 31.67 81 ASN D C 1
ATOM 4939 O O . ASN D 1 81 ? 66.351 63.078 22.360 1.00 37.79 81 ASN D O 1
ATOM 4944 N N . GLN D 1 82 ? 66.323 60.943 21.610 1.00 27.50 82 GLN D N 1
ATOM 4945 C CA . GLN D 1 82 ? 67.735 60.879 21.254 1.00 25.22 82 GLN D CA 1
ATOM 4946 C C . GLN D 1 82 ? 67.821 60.396 19.810 1.00 22.51 82 GLN D C 1
ATOM 4947 O O . GLN D 1 82 ? 66.890 59.750 19.328 1.00 20.77 82 GLN D O 1
ATOM 4953 N N . PRO D 1 83 ? 68.904 60.722 19.100 1.00 20.16 83 PRO D N 1
ATOM 4954 C CA . PRO D 1 83 ? 69.115 60.138 17.768 1.00 20.37 83 PRO D CA 1
ATOM 4955 C C . PRO D 1 83 ? 69.032 58.611 17.864 1.00 17.70 83 PRO D C 1
ATOM 4956 O O . PRO D 1 83 ? 69.552 58.014 18.811 1.00 19.09 83 PRO D O 1
ATOM 4960 N N . GLN D 1 84 ? 68.398 58.004 16.883 1.00 19.71 84 GLN D N 1
ATOM 4961 C CA . GLN D 1 84 ? 68.207 56.554 16.815 1.00 18.64 84 GLN D CA 1
ATOM 4962 C C . GLN D 1 84 ? 68.667 56.094 15.450 1.00 17.97 84 GLN D C 1
ATOM 4963 O O . GLN D 1 84 ? 68.642 56.866 14.463 1.00 17.24 84 GLN D O 1
ATOM 4969 N N . SER D 1 85 ? 69.117 54.843 15.392 1.00 16.26 85 SER D N 1
ATOM 4970 C CA . SER D 1 85 ? 69.439 54.203 14.133 1.00 15.68 85 SER D CA 1
ATOM 4971 C C . SER D 1 85 ? 68.187 53.597 13.519 1.00 15.49 85 SER D C 1
ATOM 4972 O O . SER D 1 85 ? 67.268 53.176 14.223 1.00 15.09 85 SER D O 1
ATOM 4975 N N . LEU D 1 86 ? 68.165 53.533 12.192 1.00 16.73 86 LEU D N 1
ATOM 4976 C CA . LEU D 1 86 ? 67.128 52.801 11.490 1.00 16.80 86 LEU D CA 1
ATOM 4977 C C . LEU D 1 86 ? 67.090 51.366 11.965 1.00 15.28 86 LEU D C 1
ATOM 4978 O O . LEU D 1 86 ? 66.021 50.798 12.083 1.00 18.05 86 LEU D O 1
ATOM 4983 N N . GLU D 1 87 ? 68.251 50.791 12.254 1.00 16.80 87 GLU D N 1
ATOM 4984 C CA . GLU D 1 87 ? 68.345 49.407 12.689 1.00 18.83 87 GLU D CA 1
ATOM 4985 C C . GLU D 1 87 ? 67.521 49.154 13.946 1.00 20.41 87 GLU D C 1
ATOM 4986 O O . GLU D 1 87 ? 66.814 48.146 14.048 1.00 17.95 87 GLU D O 1
ATOM 4992 N N . GLU D 1 88 ? 67.591 50.066 14.909 1.00 21.06 88 GLU D N 1
ATOM 4993 C CA . GLU D 1 88 ? 66.846 49.861 16.148 1.00 22.12 88 GLU D CA 1
ATOM 4994 C C . GLU D 1 88 ? 65.354 50.225 16.007 1.00 21.41 88 GLU D C 1
ATOM 4995 O O . GLU D 1 88 ? 64.566 50.030 16.927 1.00 21.69 88 GLU D O 1
ATOM 5001 N N . CYS D 1 89 ? 64.977 50.735 14.843 1.00 19.63 89 CYS D N 1
ATOM 5002 C CA . CYS D 1 89 ? 63.592 51.000 14.531 1.00 21.12 89 CYS D CA 1
ATOM 5003 C C . CYS D 1 89 ? 63.176 50.295 13.215 1.00 21.68 89 CYS D C 1
ATOM 5004 O O . CYS D 1 89 ? 62.960 50.963 12.201 1.00 19.81 89 CYS D O 1
ATOM 5007 N N . PRO D 1 90 ? 63.015 48.969 13.249 1.00 21.17 90 PRO D N 1
ATOM 5008 C CA . PRO D 1 90 ? 62.824 48.168 12.032 1.00 18.82 90 PRO D CA 1
ATOM 5009 C C . PRO D 1 90 ? 61.577 48.501 11.217 1.00 20.51 90 PRO D C 1
ATOM 5010 O O . PRO D 1 90 ? 61.531 48.168 10.026 1.00 22.03 90 PRO D O 1
ATOM 5014 N N . GLU D 1 91 ? 60.577 49.133 11.839 1.00 19.16 91 GLU D N 1
ATOM 5015 C CA . GLU D 1 91 ? 59.312 49.431 11.153 1.00 19.38 91 GLU D CA 1
ATOM 5016 C C . GLU D 1 91 ? 59.333 50.765 10.371 1.00 18.71 91 GLU D C 1
ATOM 5017 O O . GLU D 1 91 ? 58.449 51.036 9.554 1.00 18.21 91 GLU D O 1
ATOM 5023 N N . MET D 1 92 ? 60.341 51.601 10.582 1.00 18.52 92 MET D N 1
ATOM 5024 C CA . MET D 1 92 ? 60.419 52.836 9.803 1.00 18.69 92 MET D CA 1
ATOM 5025 C C . MET D 1 92 ? 60.542 52.509 8.305 1.00 17.62 92 MET D C 1
ATOM 5026 O O . MET D 1 92 ? 61.116 51.476 7.915 1.00 15.18 92 MET D O 1
ATOM 5031 N N . ASP D 1 93 ? 59.944 53.367 7.483 1.00 17.67 93 ASP D N 1
ATOM 5032 C CA . ASP D 1 93 ? 60.032 53.270 6.027 1.00 16.65 93 ASP D CA 1
ATOM 5033 C C . ASP D 1 93 ? 61.299 53.947 5.525 1.00 17.10 93 ASP D C 1
ATOM 5034 O O . ASP D 1 93 ? 61.827 54.865 6.158 1.00 16.24 93 ASP D O 1
ATOM 5039 N N . ILE D 1 94 ? 61.803 53.445 4.398 1.00 17.70 94 ILE D N 1
ATOM 5040 C CA . ILE D 1 94 ? 62.901 54.079 3.681 1.00 16.49 94 ILE D CA 1
ATOM 5041 C C . ILE D 1 94 ? 62.450 54.304 2.238 1.00 15.66 94 ILE D C 1
ATOM 5042 O O . ILE D 1 94 ? 61.920 53.399 1.576 1.00 15.35 94 ILE D O 1
ATOM 5047 N N . LEU D 1 95 ? 62.645 55.533 1.774 1.00 16.13 95 LEU D N 1
ATOM 5048 C CA . LEU D 1 95 ? 62.317 55.942 0.421 1.00 15.28 95 LEU D CA 1
ATOM 5049 C C . LEU D 1 95 ? 63.633 56.368 -0.222 1.00 16.05 95 LEU D C 1
ATOM 5050 O O . LEU D 1 95 ? 64.301 57.283 0.272 1.00 15.11 95 LEU D O 1
ATOM 5055 N N . ILE D 1 96 ? 64.010 55.691 -1.300 1.00 15.93 96 ILE D N 1
ATOM 5056 C CA . ILE D 1 96 ? 65.301 55.900 -1.940 1.00 14.21 96 ILE D CA 1
ATOM 5057 C C . ILE D 1 96 ? 65.083 56.489 -3.319 1.00 15.67 96 ILE D C 1
ATOM 5058 O O . ILE D 1 96 ? 64.354 55.923 -4.134 1.00 16.82 96 ILE D O 1
ATOM 5063 N N . VAL D 1 97 ? 65.702 57.643 -3.564 1.00 16.32 97 VAL D N 1
ATOM 5064 C CA . VAL D 1 97 ? 65.556 58.371 -4.803 1.00 16.26 97 VAL D CA 1
ATOM 5065 C C . VAL D 1 97 ? 66.939 58.575 -5.419 1.00 17.52 97 VAL D C 1
ATOM 5066 O O . VAL D 1 97 ? 67.829 59.179 -4.789 1.00 15.35 97 VAL D O 1
ATOM 5070 N N . PRO D 1 98 ? 67.116 58.101 -6.652 1.00 14.88 98 PRO D N 1
ATOM 5071 C CA . PRO D 1 98 ? 68.384 58.298 -7.343 1.00 16.15 98 PRO D CA 1
ATOM 5072 C C . PRO D 1 98 ? 68.494 59.771 -7.717 1.00 15.61 98 PRO D C 1
ATOM 5073 O O . PRO D 1 98 ? 67.578 60.307 -8.321 1.00 14.97 98 PRO D O 1
ATOM 5077 N N . GLN D 1 99 ? 69.577 60.424 -7.302 1.00 16.22 99 GLN D N 1
ATOM 5078 C CA . GLN D 1 99 ? 69.842 61.835 -7.616 1.00 15.00 99 GLN D CA 1
ATOM 5079 C C . GLN D 1 99 ? 71.334 62.048 -7.967 1.00 13.92 99 GLN D C 1
ATOM 5080 O O . GLN D 1 99 ? 72.111 62.571 -7.167 1.00 15.09 99 GLN D O 1
ATOM 5086 N N . ALA D 1 100 ? 71.701 61.647 -9.191 1.00 14.88 100 ALA D N 1
ATOM 5087 C CA . ALA D 1 100 ? 73.091 61.634 -9.622 1.00 15.45 100 ALA D CA 1
ATOM 5088 C C . ALA D 1 100 ? 73.615 63.049 -9.694 1.00 16.61 100 ALA D C 1
ATOM 5089 O O . ALA D 1 100 ? 74.812 63.266 -9.603 1.00 16.00 100 ALA D O 1
ATOM 5091 N N . SER D 1 101 ? 72.689 64.003 -9.839 1.00 15.75 101 SER D N 1
ATOM 5092 C CA . SER D 1 101 ? 73.003 65.414 -9.913 1.00 14.51 101 SER D CA 1
ATOM 5093 C C . SER D 1 101 ? 73.699 65.988 -8.683 1.00 14.07 101 SER D C 1
ATOM 5094 O O . SER D 1 101 ? 74.251 67.084 -8.769 1.00 15.41 101 SER D O 1
ATOM 5097 N N . LEU D 1 102 ? 73.658 65.264 -7.560 1.00 16.56 102 LEU D N 1
ATOM 5098 C CA . LEU D 1 102 ? 74.409 65.597 -6.336 1.00 14.33 102 LEU D CA 1
ATOM 5099 C C . LEU D 1 102 ? 75.911 65.719 -6.543 1.00 15.77 102 LEU D C 1
ATOM 5100 O O . LEU D 1 102 ? 76.593 66.328 -5.719 1.00 14.26 102 LEU D O 1
ATOM 5105 N N . GLY D 1 103 ? 76.425 65.092 -7.609 1.00 14.27 103 GLY D N 1
ATOM 5106 C CA . GLY D 1 103 ? 77.832 65.150 -7.960 1.00 14.78 103 GLY D CA 1
ATOM 5107 C C . GLY D 1 103 ? 78.200 66.310 -8.875 1.00 12.36 103 GLY D C 1
ATOM 5108 O O . GLY D 1 103 ? 79.366 66.547 -9.150 1.00 13.72 103 GLY D O 1
ATOM 5109 N N . GLY D 1 104 ? 77.192 67.025 -9.364 1.00 15.10 104 GLY D N 1
ATOM 5110 C CA . GLY D 1 104 ? 77.405 68.225 -10.164 1.00 14.29 104 GLY D CA 1
ATOM 5111 C C . GLY D 1 104 ? 78.208 69.282 -9.429 1.00 14.06 104 GLY D C 1
ATOM 5112 O O . GLY D 1 104 ? 78.057 69.453 -8.215 1.00 15.04 104 GLY D O 1
ATOM 5113 N N . LYS D 1 105 ? 79.092 69.959 -10.162 1.00 12.90 105 LYS D N 1
ATOM 5114 C CA . LYS D 1 105 ? 79.868 71.088 -9.642 1.00 13.41 105 LYS D CA 1
ATOM 5115 C C . LYS D 1 105 ? 79.708 72.304 -10.543 1.00 13.27 105 LYS D C 1
ATOM 5116 O O . LYS D 1 105 ? 79.536 72.175 -11.776 1.00 14.07 105 LYS D O 1
ATOM 5122 N N . VAL D 1 106 ? 79.775 73.489 -9.936 1.00 11.47 106 VAL D N 1
ATOM 5123 C CA . VAL D 1 106 ? 79.764 74.733 -10.695 1.00 13.64 106 VAL D CA 1
ATOM 5124 C C . VAL D 1 106 ? 81.035 74.869 -11.550 1.00 14.06 106 VAL D C 1
ATOM 5125 O O . VAL D 1 106 ? 82.148 74.637 -11.069 1.00 15.47 106 VAL D O 1
ATOM 5129 N N . LYS D 1 107 ? 80.830 75.226 -12.821 1.00 15.62 107 LYS D N 1
ATOM 5130 C CA . LYS D 1 107 ? 81.896 75.523 -13.769 1.00 18.82 107 LYS D CA 1
ATOM 5131 C C . LYS D 1 107 ? 81.517 76.799 -14.508 1.00 19.71 107 LYS D C 1
ATOM 5132 O O . LYS D 1 107 ? 80.646 76.789 -15.393 1.00 18.93 107 LYS D O 1
ATOM 5138 N N . GLY D 1 108 ? 82.144 77.905 -14.124 1.00 18.36 108 GLY D N 1
ATOM 5139 C CA . GLY D 1 108 ? 81.731 79.218 -14.594 1.00 19.90 108 GLY D CA 1
ATOM 5140 C C . GLY D 1 108 ? 80.282 79.491 -14.202 1.00 20.39 108 GLY D C 1
ATOM 5141 O O . GLY D 1 108 ? 79.933 79.525 -13.008 1.00 20.06 108 GLY D O 1
ATOM 5142 N N . ARG D 1 109 ? 79.425 79.629 -15.212 1.00 21.03 109 ARG D N 1
ATOM 5143 C CA . ARG D 1 109 ? 77.986 79.850 -15.002 1.00 20.33 109 ARG D CA 1
ATOM 5144 C C . ARG D 1 109 ? 77.138 78.648 -15.423 1.00 16.76 109 ARG D C 1
ATOM 5145 O O . ARG D 1 109 ? 75.953 78.786 -15.721 1.00 13.78 109 ARG D O 1
ATOM 5153 N N . SER D 1 110 ? 77.734 77.464 -15.415 1.00 17.22 110 SER D N 1
ATOM 5154 C CA . SER D 1 110 ? 76.993 76.241 -15.687 1.00 19.60 110 SER D CA 1
ATOM 5155 C C . SER D 1 110 ? 77.375 75.181 -14.663 1.00 16.14 110 SER D C 1
ATOM 5156 O O . SER D 1 110 ? 78.051 75.478 -13.698 1.00 13.21 110 SER D O 1
ATOM 5159 N N . VAL D 1 111 ? 76.868 73.973 -14.856 1.00 15.02 111 VAL D N 1
ATOM 5160 C CA . VAL D 1 111 ? 77.147 72.824 -14.005 1.00 16.11 111 VAL D CA 1
ATOM 5161 C C . VAL D 1 111 ? 77.776 71.726 -14.864 1.00 16.88 111 VAL D C 1
ATOM 5162 O O . VAL D 1 111 ? 77.261 71.418 -15.927 1.00 16.49 111 VAL D O 1
ATOM 5166 N N . GLN D 1 112 ? 78.877 71.146 -14.388 1.00 17.75 112 GLN D N 1
ATOM 5167 C CA . GLN D 1 112 ? 79.515 70.007 -15.022 1.00 16.11 112 GLN D CA 1
ATOM 5168 C C . GLN D 1 112 ? 79.301 68.782 -14.141 1.00 14.54 112 GLN D C 1
ATOM 5169 O O . GLN D 1 112 ? 79.214 68.880 -12.905 1.00 13.68 112 GLN D O 1
ATOM 5175 N N . PHE D 1 113 ? 79.177 67.637 -14.798 1.00 13.66 113 PHE D N 1
ATOM 5176 C CA . PHE D 1 113 ? 78.836 66.375 -14.157 1.00 15.87 113 PHE D CA 1
ATOM 5177 C C . PHE D 1 113 ? 79.924 65.315 -14.355 1.00 15.28 113 PHE D C 1
ATOM 5178 O O . PHE D 1 113 ? 79.641 64.103 -14.396 1.00 19.05 113 PHE D O 1
ATOM 5186 N N . HIS D 1 114 ? 81.171 65.763 -14.407 1.00 15.02 114 HIS D N 1
ATOM 5187 C CA . HIS D 1 114 ? 82.304 64.860 -14.658 1.00 19.29 114 HIS D CA 1
ATOM 5188 C C . HIS D 1 114 ? 82.560 63.819 -13.555 1.00 19.20 114 HIS D C 1
ATOM 5189 O O . HIS D 1 114 ? 83.123 62.794 -13.853 1.00 18.62 114 HIS D O 1
ATOM 5196 N N . GLN D 1 115 ? 82.129 64.080 -12.313 1.00 18.13 115 GLN D N 1
ATOM 5197 C CA . GLN D 1 115 ? 82.295 63.144 -11.195 1.00 19.48 115 GLN D CA 1
ATOM 5198 C C . GLN D 1 115 ? 81.240 62.029 -11.184 1.00 19.06 115 GLN D C 1
ATOM 5199 O O . GLN D 1 115 ? 81.318 61.143 -10.340 1.00 19.01 115 GLN D O 1
ATOM 5205 N N . LEU D 1 116 ? 80.222 62.098 -12.044 1.00 17.93 116 LEU D N 1
ATOM 5206 C CA . LEU D 1 116 ? 79.153 61.077 -12.047 1.00 17.66 116 LEU D CA 1
ATOM 5207 C C . LEU D 1 116 ? 79.657 59.825 -12.735 1.00 19.02 116 LEU D C 1
ATOM 5208 O O . LEU D 1 116 ? 80.230 59.915 -13.823 1.00 20.75 116 LEU D O 1
ATOM 5213 N N . VAL D 1 117 ? 79.442 58.659 -12.115 1.00 19.84 117 VAL D N 1
ATOM 5214 C CA . VAL D 1 117 ? 79.689 57.394 -12.803 1.00 18.75 117 VAL D CA 1
ATOM 5215 C C . VAL D 1 117 ? 78.795 57.311 -14.033 1.00 16.60 117 VAL D C 1
ATOM 5216 O O . VAL D 1 117 ? 77.753 57.990 -14.129 1.00 17.58 117 VAL D O 1
ATOM 5220 N N . ALA D 1 118 ? 79.230 56.494 -14.981 1.00 16.45 118 ALA D N 1
ATOM 5221 C CA . ALA D 1 118 ? 78.474 56.232 -16.190 1.00 13.46 118 ALA D CA 1
ATOM 5222 C C . ALA D 1 118 ? 77.099 55.637 -15.850 1.00 16.16 118 ALA D C 1
ATOM 5223 O O . ALA D 1 118 ? 76.882 55.058 -14.783 1.00 13.08 118 ALA D O 1
ATOM 5225 N N . LYS D 1 119 ? 76.180 55.778 -16.797 1.00 17.39 119 LYS D N 1
ATOM 5226 C CA . LYS D 1 119 ? 74.784 55.403 -16.620 1.00 21.05 119 LYS D CA 1
ATOM 5227 C C . LYS D 1 119 ? 74.595 53.932 -16.206 1.00 19.69 119 LYS D C 1
ATOM 5228 O O . LYS D 1 119 ? 73.892 53.642 -15.237 1.00 22.36 119 LYS D O 1
ATOM 5234 N N . ASP D 1 120 ? 75.224 53.006 -16.920 1.00 17.42 120 ASP D N 1
ATOM 5235 C CA . ASP D 1 120 ? 75.025 51.587 -16.671 1.00 18.99 120 ASP D CA 1
ATOM 5236 C C . ASP D 1 120 ? 75.708 51.113 -15.379 1.00 16.80 120 ASP D C 1
ATOM 5237 O O . ASP D 1 120 ? 75.244 50.172 -14.736 1.00 15.00 120 ASP D O 1
ATOM 5242 N N . VAL D 1 121 ? 76.790 51.787 -15.008 1.00 14.98 121 VAL D N 1
ATOM 5243 C CA . VAL D 1 121 ? 77.495 51.539 -13.769 1.00 16.54 121 VAL D CA 1
ATOM 5244 C C . VAL D 1 121 ? 76.631 52.020 -12.593 1.00 17.61 121 VAL D C 1
ATOM 5245 O O . VAL D 1 121 ? 76.462 51.325 -11.588 1.00 19.92 121 VAL D O 1
ATOM 5249 N N . GLY D 1 122 ? 76.064 53.207 -12.746 1.00 16.90 122 GLY D N 1
ATOM 5250 C CA . GLY D 1 122 ? 75.175 53.774 -11.750 1.00 19.16 122 GLY D CA 1
ATOM 5251 C C . GLY D 1 122 ? 73.908 52.961 -11.571 1.00 16.96 122 GLY D C 1
ATOM 5252 O O . GLY D 1 122 ? 73.456 52.749 -10.444 1.00 18.34 122 GLY D O 1
ATOM 5253 N N . ALA D 1 123 ? 73.346 52.499 -12.678 1.00 15.31 123 ALA D N 1
ATOM 5254 C CA . ALA D 1 123 ? 72.145 51.662 -12.641 1.00 15.68 123 ALA D CA 1
ATOM 5255 C C . ALA D 1 123 ? 72.400 50.398 -11.818 1.00 16.17 123 ALA D C 1
ATOM 5256 O O . ALA D 1 123 ? 71.578 50.031 -10.966 1.00 15.01 123 ALA D O 1
ATOM 5258 N N . ALA D 1 124 ? 73.534 49.748 -12.098 1.00 16.24 124 ALA D N 1
ATOM 5259 C CA . ALA D 1 124 ? 73.941 48.513 -11.445 1.00 17.51 124 ALA D CA 1
ATOM 5260 C C . ALA D 1 124 ? 74.181 48.704 -9.950 1.00 15.44 124 ALA D C 1
ATOM 5261 O O . ALA D 1 124 ? 73.725 47.897 -9.143 1.00 15.31 124 ALA D O 1
ATOM 5263 N N . LEU D 1 125 ? 74.914 49.754 -9.590 1.00 14.94 125 LEU D N 1
ATOM 5264 C CA . LEU D 1 125 ? 75.206 50.053 -8.195 1.00 15.06 125 LEU D CA 1
ATOM 5265 C C . LEU D 1 125 ? 73.942 50.442 -7.455 1.00 15.97 125 LEU D C 1
ATOM 5266 O O . LEU D 1 125 ? 73.784 50.099 -6.286 1.00 15.61 125 LEU D O 1
ATOM 5271 N N . TYR D 1 126 ? 73.053 51.165 -8.132 1.00 16.34 126 TYR D N 1
ATOM 5272 C CA . TYR D 1 126 ? 71.794 51.612 -7.528 1.00 15.43 126 TYR D CA 1
ATOM 5273 C C . TYR D 1 126 ? 70.916 50.414 -7.231 1.00 15.50 126 TYR D C 1
ATOM 5274 O O . TYR D 1 126 ? 70.438 50.248 -6.117 1.00 13.59 126 TYR D O 1
ATOM 5283 N N . ASP D 1 127 ? 70.721 49.570 -8.231 1.00 18.12 127 ASP D N 1
ATOM 5284 C CA . ASP D 1 127 ? 69.926 48.376 -8.057 1.00 20.02 127 ASP D CA 1
ATOM 5285 C C . ASP D 1 127 ? 70.456 47.481 -6.936 1.00 20.78 127 ASP D C 1
ATOM 5286 O O . ASP D 1 127 ? 69.679 46.918 -6.137 1.00 19.90 127 ASP D O 1
ATOM 5291 N N . ARG D 1 128 ? 71.778 47.342 -6.882 1.00 21.17 128 ARG D N 1
ATOM 5292 C CA . ARG D 1 128 ? 72.410 46.467 -5.899 1.00 19.05 128 ARG D CA 1
ATOM 5293 C C . ARG D 1 128 ? 72.246 47.072 -4.508 1.00 18.56 128 ARG D C 1
ATOM 5294 O O . ARG D 1 128 ? 72.009 46.363 -3.524 1.00 18.29 128 ARG D O 1
ATOM 5302 N N . PHE D 1 129 ? 72.357 48.388 -4.436 1.00 18.21 129 PHE D N 1
ATOM 5303 C CA . PHE D 1 129 ? 72.178 49.102 -3.177 1.00 16.69 129 PHE D CA 1
ATOM 5304 C C . PHE D 1 129 ? 70.767 48.947 -2.628 1.00 14.68 129 PHE D C 1
ATOM 5305 O O . PHE D 1 129 ? 70.602 48.766 -1.433 1.00 17.60 129 PHE D O 1
ATOM 5313 N N . CYS D 1 130 ? 69.759 49.043 -3.487 1.00 13.18 130 CYS D N 1
ATOM 5314 C CA . CYS D 1 130 ? 68.359 48.902 -3.047 1.00 15.81 130 CYS D CA 1
ATOM 5315 C C . CYS D 1 130 ? 68.103 47.462 -2.574 1.00 15.32 130 CYS D C 1
ATOM 5316 O O . CYS D 1 130 ? 67.459 47.221 -1.556 1.00 15.94 130 CYS D O 1
ATOM 5319 N N . HIS D 1 131 ? 68.633 46.508 -3.314 1.00 14.13 131 HIS D N 1
ATOM 5320 C CA . HIS D 1 131 ? 68.537 45.098 -2.921 1.00 15.12 131 HIS D CA 1
ATOM 5321 C C . HIS D 1 131 ? 69.086 44.861 -1.510 1.00 15.57 131 HIS D C 1
ATOM 5322 O O . HIS D 1 131 ? 68.442 44.205 -0.700 1.00 15.16 131 HIS D O 1
ATOM 5329 N N . PHE D 1 132 ? 70.284 45.379 -1.230 1.00 16.07 132 PHE D N 1
ATOM 5330 C CA . PHE D 1 132 ? 70.913 45.177 0.072 1.00 15.26 132 PHE D CA 1
ATOM 5331 C C . PHE D 1 132 ? 70.108 45.862 1.190 1.00 16.62 132 PHE D C 1
ATOM 5332 O O . PHE D 1 132 ? 70.052 45.361 2.336 1.00 16.12 132 PHE D O 1
ATOM 5340 N N . VAL D 1 133 ? 69.466 46.984 0.876 1.00 17.86 133 VAL D N 1
ATOM 5341 C CA . VAL D 1 133 ? 68.633 47.649 1.880 1.00 17.07 133 VAL D CA 1
ATOM 5342 C C . VAL D 1 133 ? 67.395 46.778 2.140 1.00 17.14 133 VAL D C 1
ATOM 5343 O O . 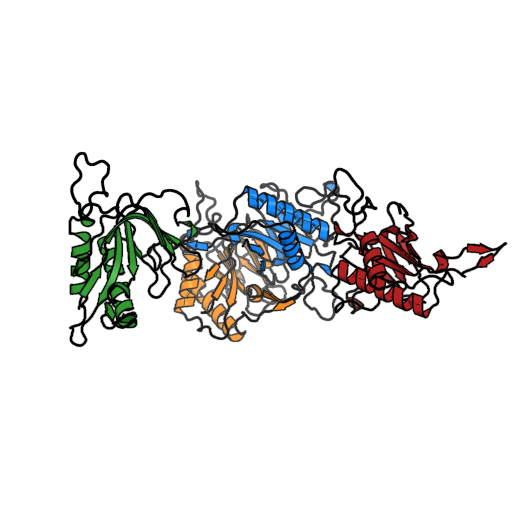VAL D 1 133 ? 67.053 46.496 3.297 1.00 18.61 133 VAL D O 1
ATOM 5347 N N . ARG D 1 134 ? 66.745 46.328 1.072 1.00 15.64 134 ARG D N 1
ATOM 5348 C CA . ARG D 1 134 ? 65.574 45.450 1.204 1.00 16.48 134 ARG D CA 1
ATOM 5349 C C . ARG D 1 134 ? 65.875 44.291 2.111 1.00 17.08 134 ARG D C 1
ATOM 5350 O O . ARG D 1 134 ? 65.069 43.912 2.969 1.00 15.57 134 ARG D O 1
ATOM 5358 N N . VAL D 1 135 ? 67.029 43.688 1.877 1.00 17.30 135 VAL D N 1
ATOM 5359 C CA . VAL D 1 135 ? 67.425 42.503 2.626 1.00 17.16 135 VAL D CA 1
ATOM 5360 C C . VAL D 1 135 ? 67.641 42.850 4.104 1.00 18.34 135 VAL D C 1
ATOM 5361 O O . VAL D 1 135 ? 67.135 42.156 4.984 1.00 19.79 135 VAL D O 1
ATOM 5365 N N . ALA D 1 136 ? 68.368 43.924 4.379 1.00 19.10 136 ALA D N 1
ATOM 5366 C CA . ALA D 1 136 ? 68.628 44.331 5.760 1.00 19.55 136 ALA D CA 1
ATOM 5367 C C . ALA D 1 136 ? 67.335 44.727 6.500 1.00 18.05 136 ALA D C 1
ATOM 5368 O O . ALA D 1 136 ? 67.273 44.598 7.722 1.00 19.86 136 ALA D O 1
ATOM 5370 N N . ARG D 1 137 ? 66.301 45.149 5.762 1.00 17.27 137 ARG D N 1
ATOM 5371 C CA . ARG D 1 137 ? 65.008 45.515 6.367 1.00 17.91 137 ARG D CA 1
ATOM 5372 C C . ARG D 1 137 ? 63.985 44.388 6.400 1.00 17.69 137 ARG D C 1
ATOM 5373 O O . ARG D 1 137 ? 62.854 44.571 6.872 1.00 19.98 137 ARG D O 1
ATOM 5381 N N . GLY D 1 138 ? 64.364 43.224 5.891 1.00 18.43 138 GLY D N 1
ATOM 5382 C CA . GLY D 1 138 ? 63.521 42.044 5.980 1.00 17.98 138 GLY D CA 1
ATOM 5383 C C . GLY D 1 138 ? 62.376 42.028 4.982 1.00 19.22 138 GLY D C 1
ATOM 5384 O O . GLY D 1 138 ? 61.388 41.317 5.179 1.00 18.86 138 GLY D O 1
ATOM 5385 N N . VAL D 1 139 ? 62.519 42.784 3.897 1.00 20.61 139 VAL D N 1
ATOM 5386 C CA . VAL D 1 139 ? 61.500 42.858 2.863 1.00 19.39 139 VAL D CA 1
ATOM 5387 C C . VAL D 1 139 ? 61.321 41.500 2.174 1.00 20.63 139 VAL D C 1
ATOM 5388 O O . VAL D 1 139 ? 62.281 40.838 1.765 1.00 19.79 139 VAL D O 1
ATOM 5392 N N . ASP D 1 140 ? 60.066 41.097 2.070 1.00 19.89 140 ASP D N 1
ATOM 5393 C CA . ASP D 1 140 ? 59.670 39.924 1.321 1.00 19.69 140 ASP D CA 1
ATOM 5394 C C . ASP D 1 140 ? 59.666 40.300 -0.153 1.00 20.82 140 ASP D C 1
ATOM 5395 O O . ASP D 1 140 ? 58.682 40.823 -0.658 1.00 21.08 140 ASP D O 1
ATOM 5400 N N . GLU D 1 141 ? 60.779 40.029 -0.829 1.00 22.08 141 GLU D N 1
ATOM 5401 C CA . GLU D 1 141 ? 60.991 40.489 -2.194 1.00 23.58 141 GLU D CA 1
ATOM 5402 C C . GLU D 1 141 ? 60.073 39.763 -3.198 1.00 23.95 141 GLU D C 1
ATOM 5403 O O . GLU D 1 141 ? 59.949 40.190 -4.349 1.00 24.89 141 GLU D O 1
ATOM 5409 N N . SER D 1 142 ? 59.453 38.665 -2.763 1.00 24.67 142 SER D N 1
ATOM 5410 C CA . SER D 1 142 ? 58.468 37.942 -3.574 1.00 24.46 142 SER D CA 1
ATOM 5411 C C . SER D 1 142 ? 57.089 38.618 -3.575 1.00 24.86 142 SER D C 1
ATOM 5412 O O . SER D 1 142 ? 56.247 38.301 -4.416 1.00 26.72 142 SER D O 1
ATOM 5415 N N . ARG D 1 143 ? 56.860 39.536 -2.633 1.00 23.26 143 ARG D N 1
ATOM 5416 C CA . ARG D 1 143 ? 55.576 40.235 -2.517 1.00 25.21 143 ARG D CA 1
ATOM 5417 C C . ARG D 1 143 ? 55.601 41.694 -3.028 1.00 24.10 143 ARG D C 1
ATOM 5418 O O . ARG D 1 143 ? 54.554 42.358 -3.075 1.00 22.90 143 ARG D O 1
ATOM 5426 N N . VAL D 1 144 ? 56.771 42.200 -3.405 1.00 21.92 144 VAL D N 1
ATOM 5427 C CA . VAL D 1 144 ? 56.865 43.590 -3.874 1.00 19.59 144 VAL D CA 1
ATOM 5428 C C . VAL D 1 144 ? 57.367 43.657 -5.310 1.00 18.68 144 VAL D C 1
ATOM 5429 O O . VAL D 1 144 ? 57.937 42.691 -5.810 1.00 17.27 144 VAL D O 1
ATOM 5433 N N . ASP D 1 145 ? 57.135 44.800 -5.958 1.00 19.05 145 ASP D N 1
ATOM 5434 C CA . ASP D 1 145 ? 57.526 45.012 -7.351 1.00 18.35 145 ASP D CA 1
ATOM 5435 C C . ASP D 1 145 ? 58.875 45.728 -7.367 1.00 19.53 145 ASP D C 1
ATOM 5436 O O . ASP D 1 145 ? 59.550 45.784 -6.334 1.00 17.98 145 ASP D O 1
ATOM 5441 N N . ALA D 1 146 ? 59.251 46.261 -8.535 1.00 21.45 146 ALA D N 1
ATOM 5442 C CA . ALA D 1 146 ? 60.572 46.838 -8.764 1.00 21.62 146 ALA D CA 1
ATOM 5443 C C . ALA D 1 146 ? 60.839 48.069 -7.891 1.00 20.89 146 ALA D C 1
ATOM 5444 O O . ALA D 1 146 ? 61.986 48.345 -7.570 1.00 24.25 146 ALA D O 1
ATOM 5446 N N . ASN D 1 147 ? 59.787 48.785 -7.510 1.00 18.90 147 ASN D N 1
ATOM 5447 C CA . ASN D 1 147 ? 59.898 49.961 -6.633 1.00 18.75 147 ASN D CA 1
ATOM 5448 C C . ASN D 1 147 ? 59.668 49.683 -5.153 1.00 16.90 147 ASN D C 1
ATOM 5449 O O . ASN D 1 147 ? 59.679 50.610 -4.327 1.00 17.18 147 ASN D O 1
ATOM 5454 N N . GLY D 1 148 ? 59.440 48.421 -4.814 1.00 18.47 148 GLY D N 1
ATOM 5455 C CA . GLY D 1 148 ? 59.247 48.007 -3.434 1.00 17.71 148 GLY D CA 1
ATOM 5456 C C . GLY D 1 148 ? 57.817 48.153 -2.943 1.00 19.84 148 GLY D C 1
ATOM 5457 O O . GLY D 1 148 ? 57.539 47.992 -1.746 1.00 21.36 148 GLY D O 1
ATOM 5458 N N . ALA D 1 149 ? 56.917 48.478 -3.864 1.00 19.34 149 ALA D N 1
ATOM 5459 C CA . ALA D 1 149 ? 55.505 48.594 -3.571 1.00 20.47 149 ALA D CA 1
ATOM 5460 C C . ALA D 1 149 ? 54.856 47.222 -3.715 1.00 20.83 149 ALA D C 1
ATOM 5461 O O . ALA D 1 149 ? 55.461 46.319 -4.284 1.00 21.30 149 ALA D O 1
ATOM 5463 N N . PRO D 1 150 ? 53.631 47.054 -3.216 1.00 21.85 150 PRO D N 1
ATOM 5464 C CA . PRO D 1 150 ? 52.940 45.769 -3.336 1.00 24.10 150 PRO D CA 1
ATOM 5465 C C . PRO D 1 150 ? 52.718 45.435 -4.818 1.00 26.11 150 PRO D C 1
ATOM 5466 O O . PRO D 1 150 ? 52.354 46.292 -5.615 1.00 23.31 150 PRO D O 1
ATOM 5470 N N . ARG D 1 151 ? 52.918 44.196 -5.194 1.00 29.62 151 ARG D N 1
ATOM 5471 C CA . ARG D 1 151 ? 52.845 43.802 -6.608 1.00 34.52 151 ARG D CA 1
ATOM 5472 C C . ARG D 1 151 ? 51.473 44.032 -7.220 1.00 36.78 151 ARG D C 1
ATOM 5473 O O . ARG D 1 151 ? 51.359 44.368 -8.400 1.00 35.95 151 ARG D O 1
ATOM 5481 N N . SER D 1 152 ? 50.433 43.804 -6.428 1.00 39.47 152 SER D N 1
ATOM 5482 C CA . SER D 1 152 ? 49.084 44.119 -6.864 1.00 43.24 152 SER D CA 1
ATOM 5483 C C . SER D 1 152 ? 48.793 45.562 -6.498 1.00 45.21 152 SER D C 1
ATOM 5484 O O . SER D 1 152 ? 48.876 45.947 -5.336 1.00 42.66 152 SER D O 1
ATOM 5487 N N . GLU D 1 153 ? 48.466 46.360 -7.507 1.00 48.69 153 GLU D N 1
ATOM 5488 C CA . GLU D 1 153 ? 48.111 47.769 -7.289 1.00 52.32 153 GLU D CA 1
ATOM 5489 C C . GLU D 1 153 ? 46.870 47.977 -6.420 1.00 51.99 153 GLU D C 1
ATOM 5490 O O . GLU D 1 153 ? 46.666 49.071 -5.882 1.00 52.75 153 GLU D O 1
ATOM 5496 N N . GLY D 1 154 ? 46.050 46.944 -6.275 1.00 50.88 154 GLY D N 1
ATOM 5497 C CA . GLY D 1 154 ? 44.906 47.033 -5.398 1.00 49.81 154 GLY D CA 1
ATOM 5498 C C . GLY D 1 154 ? 45.186 46.832 -3.919 1.00 49.07 154 GLY D C 1
ATOM 5499 O O . GLY D 1 154 ? 44.346 47.196 -3.097 1.00 49.00 154 GLY D O 1
ATOM 5500 N N . ASP D 1 155 ? 46.331 46.252 -3.558 1.00 47.70 155 ASP D N 1
ATOM 5501 C CA . ASP D 1 155 ? 46.732 46.276 -2.139 1.00 46.32 155 ASP D CA 1
ATOM 5502 C C . ASP D 1 155 ? 47.619 47.472 -1.780 1.00 44.09 155 ASP D C 1
ATOM 5503 O O . ASP D 1 155 ? 48.022 47.613 -0.634 1.00 43.26 155 ASP D O 1
ATOM 5508 N N . ALA D 1 156 ? 47.879 48.361 -2.734 1.00 41.44 156 ALA D N 1
ATOM 5509 C CA . ALA D 1 156 ? 48.581 49.603 -2.420 1.00 41.27 156 ALA D CA 1
ATOM 5510 C C . ALA D 1 156 ? 47.741 50.432 -1.443 1.00 39.43 156 ALA D C 1
ATOM 5511 O O . ALA D 1 156 ? 46.515 50.410 -1.516 1.00 37.57 156 ALA D O 1
ATOM 5513 N N . PRO D 1 157 ? 48.384 51.151 -0.524 1.00 37.84 157 PRO D N 1
ATOM 5514 C CA . PRO D 1 157 ? 47.659 52.099 0.331 1.00 37.54 157 PRO D CA 1
ATOM 5515 C C . PRO D 1 157 ? 46.913 53.147 -0.488 1.00 35.76 157 PRO D C 1
ATOM 5516 O O . PRO D 1 157 ? 47.268 53.402 -1.638 1.00 34.06 157 PRO D O 1
ATOM 5520 N N . LYS D 1 158 ? 45.878 53.727 0.104 1.00 34.44 158 LYS D N 1
ATOM 5521 C CA . LYS D 1 158 ? 45.144 54.814 -0.523 1.00 34.95 158 LYS D CA 1
ATOM 5522 C C . LYS D 1 158 ? 46.099 55.961 -0.900 1.00 33.48 158 LYS D C 1
ATOM 5523 O O . LYS D 1 158 ? 47.122 56.174 -0.239 1.00 30.69 158 LYS D O 1
ATOM 5529 N N . ALA D 1 159 ? 45.747 56.675 -1.964 1.00 32.02 159 ALA D N 1
ATOM 5530 C CA . ALA D 1 159 ? 46.593 57.695 -2.556 1.00 31.25 159 ALA D CA 1
ATOM 5531 C C . ALA D 1 159 ? 46.708 58.960 -1.716 1.00 30.20 159 ALA D C 1
ATOM 5532 O O . ALA D 1 159 ? 47.735 59.633 -1.754 1.00 28.24 159 ALA D O 1
ATOM 5534 N N . GLU D 1 160 ? 45.649 59.289 -0.977 1.00 29.00 160 GLU D N 1
ATOM 5535 C CA . GLU D 1 160 ? 45.629 60.486 -0.141 1.00 29.73 160 GLU D CA 1
ATOM 5536 C C . GLU D 1 160 ? 45.222 60.137 1.280 1.00 28.07 160 GLU D C 1
ATOM 5537 O O . GLU D 1 160 ? 44.502 59.183 1.543 1.00 26.92 160 GLU D O 1
ATOM 5543 N N . GLY D 1 161 ? 45.705 60.955 2.191 1.00 25.69 161 GLY D N 1
ATOM 5544 C CA . GLY D 1 161 ? 45.518 60.758 3.612 1.00 24.83 161 GLY D CA 1
ATOM 5545 C C . GLY D 1 161 ? 46.722 60.085 4.251 1.00 22.09 161 GLY D C 1
ATOM 5546 O O . GLY D 1 161 ? 47.439 59.341 3.609 1.00 19.35 161 GLY D O 1
ATOM 5547 N N . TRP D 1 162 ? 46.896 60.334 5.542 1.00 22.40 162 TRP D N 1
ATOM 5548 C CA . TRP D 1 162 ? 48.009 59.791 6.303 1.00 21.65 162 TRP D CA 1
ATOM 5549 C C . TRP D 1 162 ? 48.034 58.270 6.257 1.00 20.16 162 TRP D C 1
ATOM 5550 O O . TRP D 1 162 ? 46.997 57.650 6.370 1.00 24.25 162 TRP D O 1
ATOM 5561 N N . ILE D 1 163 ? 49.220 57.694 6.064 1.00 21.04 163 ILE D N 1
ATOM 5562 C CA . ILE D 1 163 ? 49.426 56.252 6.202 1.00 19.23 163 ILE D CA 1
ATOM 5563 C C . ILE D 1 163 ? 50.530 55.988 7.203 1.00 19.18 163 ILE D C 1
ATOM 5564 O O . ILE D 1 163 ? 51.503 56.755 7.294 1.00 18.85 163 ILE D O 1
ATOM 5569 N N . LYS D 1 164 ? 50.378 54.885 7.934 1.00 17.53 164 LYS D N 1
ATOM 5570 C CA . LYS D 1 164 ? 51.371 54.418 8.882 1.00 19.00 164 LYS D CA 1
ATOM 5571 C C . LYS D 1 164 ? 52.549 53.923 8.071 1.00 18.14 164 LYS D C 1
ATOM 5572 O O . LYS D 1 164 ? 52.366 53.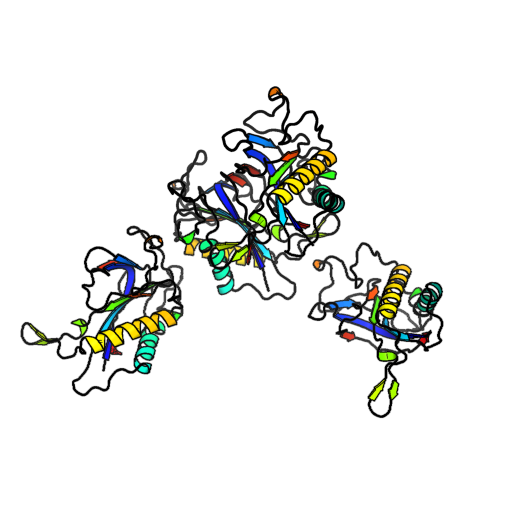522 6.929 1.00 17.03 164 LYS D O 1
ATOM 5578 N N . TYR D 1 165 ? 53.745 54.008 8.653 1.00 19.02 165 TYR D N 1
ATOM 5579 C CA . TYR D 1 165 ? 54.926 53.252 8.204 1.00 16.32 165 TYR D CA 1
ATOM 5580 C C . TYR D 1 165 ? 54.573 51.762 8.206 1.00 18.74 165 TYR D C 1
ATOM 5581 O O . TYR D 1 165 ? 53.557 51.347 8.802 1.00 16.97 165 TYR D O 1
ATOM 5590 N N . ASN D 1 166 ? 55.402 50.952 7.545 1.00 18.18 166 ASN D N 1
ATOM 5591 C CA . ASN D 1 166 ? 55.194 49.507 7.496 1.00 15.96 166 ASN D CA 1
ATOM 5592 C C . ASN D 1 166 ? 56.417 48.717 7.013 1.00 16.56 166 ASN D C 1
ATOM 5593 O O . ASN D 1 166 ? 56.285 47.816 6.170 1.00 18.06 166 ASN D O 1
ATOM 5598 N N . SER D 1 167 ? 57.594 49.081 7.522 1.00 16.75 167 SER D N 1
ATOM 5599 C CA . SER D 1 167 ? 58.858 48.415 7.176 1.00 17.06 167 SER D CA 1
ATOM 5600 C C . SER D 1 167 ? 59.140 48.392 5.662 1.00 16.89 167 SER D C 1
ATOM 5601 O O . SER D 1 167 ? 59.705 47.437 5.140 1.00 18.37 167 SER D O 1
ATOM 5604 N N . ARG D 1 168 ? 58.766 49.458 4.976 1.00 17.75 168 ARG D N 1
ATOM 5605 C CA . ARG D 1 168 ? 58.883 49.519 3.521 1.00 16.77 168 ARG D CA 1
ATOM 5606 C C . ARG D 1 168 ? 60.269 49.965 3.098 1.00 13.45 168 ARG D C 1
ATOM 5607 O O . ARG D 1 168 ? 60.959 50.644 3.834 1.00 15.63 168 ARG D O 1
ATOM 5615 N N . VAL D 1 169 ? 60.702 49.488 1.939 1.00 15.31 169 VAL D N 1
ATOM 5616 C CA . VAL D 1 169 ? 61.867 50.040 1.243 1.00 15.32 169 VAL D CA 1
ATOM 5617 C C . VAL D 1 169 ? 61.362 50.327 -0.155 1.00 16.38 169 VAL D C 1
ATOM 5618 O O . VAL D 1 169 ? 61.268 49.422 -1.001 1.00 16.81 169 VAL D O 1
ATOM 5622 N N . ILE D 1 170 ? 61.007 51.594 -0.350 1.00 13.96 170 ILE D N 1
ATOM 5623 C CA . ILE D 1 170 ? 60.528 52.118 -1.610 1.00 15.01 170 ILE D CA 1
ATOM 5624 C C . ILE D 1 170 ? 61.688 52.775 -2.361 1.00 15.74 170 ILE D C 1
ATOM 5625 O O . ILE D 1 170 ? 62.476 53.514 -1.786 1.00 17.16 170 ILE D O 1
ATOM 5630 N N . SER D 1 171 ? 61.770 52.500 -3.664 1.00 18.00 171 SER D N 1
ATOM 5631 C CA . SER D 1 171 ? 62.855 53.011 -4.477 1.00 17.56 171 SER D CA 1
ATOM 5632 C C . SER D 1 171 ? 62.362 53.505 -5.846 1.00 15.15 171 SER D C 1
ATOM 5633 O O . SER D 1 171 ? 61.538 52.878 -6.502 1.00 18.20 171 SER D O 1
ATOM 5636 N N . GLY D 1 172 ? 62.896 54.627 -6.281 1.00 15.36 172 GLY D N 1
ATOM 5637 C CA . GLY D 1 172 ? 62.573 55.176 -7.572 1.00 14.04 172 GLY D CA 1
ATOM 5638 C C . GLY D 1 172 ? 63.023 54.293 -8.708 1.00 14.31 172 GLY D C 1
ATOM 5639 O O . GLY D 1 172 ? 63.907 53.430 -8.564 1.00 14.66 172 GLY D O 1
ATOM 5640 N N . THR D 1 173 ? 62.373 54.484 -9.844 1.00 18.35 173 THR D N 1
ATOM 5641 C CA . THR D 1 173 ? 62.759 53.787 -11.067 1.00 16.46 173 THR D CA 1
ATOM 5642 C C . THR D 1 173 ? 63.973 54.533 -11.604 1.00 16.31 173 THR D C 1
ATOM 5643 O O . THR D 1 173 ? 63.891 55.728 -11.884 1.00 13.49 173 THR D O 1
ATOM 5647 N N . PHE D 1 174 ? 65.103 53.830 -11.719 1.00 14.01 174 PHE D N 1
ATOM 5648 C CA . PHE D 1 174 ? 66.330 54.434 -12.205 1.00 14.74 174 PHE D CA 1
ATOM 5649 C C . PHE D 1 174 ? 66.146 54.984 -13.616 1.00 16.55 174 PHE D C 1
ATOM 5650 O O . PHE D 1 174 ? 65.552 54.339 -14.468 1.00 17.06 174 PHE D O 1
ATOM 5658 N N . GLY D 1 175 ? 66.622 56.211 -13.840 1.00 18.67 175 GLY D N 1
ATOM 5659 C CA . GLY D 1 175 ? 66.520 56.847 -15.143 1.00 17.88 175 GLY D CA 1
ATOM 5660 C C . GLY D 1 175 ? 65.208 57.570 -15.384 1.00 19.41 175 GLY D C 1
ATOM 5661 O O . GLY D 1 175 ? 65.073 58.247 -16.409 1.00 21.40 175 GLY D O 1
ATOM 5662 N N . ASN D 1 176 ? 64.244 57.425 -14.471 1.00 17.91 176 ASN D N 1
ATOM 5663 C CA . ASN D 1 176 ? 62.980 58.155 -14.560 1.00 15.15 176 ASN D CA 1
ATOM 5664 C C . ASN D 1 176 ? 63.082 59.519 -13.919 1.00 15.54 176 ASN D C 1
ATOM 5665 O O . ASN D 1 176 ? 64.010 59.781 -13.158 1.00 16.47 176 ASN D O 1
ATOM 5670 N N . ARG D 1 177 ? 62.122 60.380 -14.256 1.00 16.14 177 ARG D N 1
ATOM 5671 C CA . ARG D 1 177 ? 61.897 61.640 -13.560 1.00 17.04 177 ARG D CA 1
ATOM 5672 C C . ARG D 1 177 ? 61.260 61.347 -12.193 1.00 15.89 177 ARG D C 1
ATOM 5673 O O . ARG D 1 177 ? 60.225 60.673 -12.099 1.00 18.51 177 ARG D O 1
ATOM 5681 N N . GLN D 1 178 ? 61.875 61.873 -11.146 1.00 15.12 178 GLN D N 1
ATOM 5682 C CA . GLN D 1 178 ? 61.531 61.528 -9.765 1.00 16.72 178 GLN D CA 1
ATOM 5683 C C . GLN D 1 178 ? 60.517 62.537 -9.166 1.00 14.80 178 GLN D C 1
ATOM 5684 O O . GLN D 1 178 ? 60.790 63.219 -8.185 1.00 17.27 178 GLN D O 1
ATOM 5690 N N . GLY D 1 179 ? 59.334 62.609 -9.770 1.00 15.48 179 GLY D N 1
ATOM 5691 C CA . GLY D 1 179 ? 58.239 63.389 -9.219 1.00 16.95 179 GLY D CA 1
ATOM 5692 C C . GLY D 1 179 ? 58.052 63.018 -7.758 1.00 16.51 179 GLY D C 1
ATOM 5693 O O . GLY D 1 179 ? 58.132 61.839 -7.395 1.00 17.86 179 GLY D O 1
ATOM 5694 N N . LEU D 1 180 ? 57.839 64.022 -6.916 1.00 16.39 180 LEU D N 1
ATOM 5695 C CA . LEU D 1 180 ? 57.888 63.825 -5.481 1.00 17.39 180 LEU D CA 1
ATOM 5696 C C . LEU D 1 180 ? 56.892 64.694 -4.740 1.00 14.58 180 LEU D C 1
ATOM 5697 O O . LEU D 1 180 ? 56.738 65.859 -5.053 1.00 15.83 180 LEU D O 1
ATOM 5702 N N . ARG D 1 181 ? 56.226 64.113 -3.754 1.00 15.69 181 ARG D N 1
ATOM 5703 C CA . ARG D 1 181 ? 55.575 64.864 -2.673 1.00 18.89 181 ARG D CA 1
ATOM 5704 C C . ARG D 1 181 ? 56.183 64.383 -1.347 1.00 19.26 181 ARG D C 1
ATOM 5705 O O . ARG D 1 181 ? 56.263 63.187 -1.077 1.00 16.59 181 ARG D O 1
ATOM 5713 N N . PHE D 1 182 ? 56.622 65.330 -0.526 1.00 18.61 182 PHE D N 1
ATOM 5714 C CA . PHE D 1 182 ? 57.411 65.027 0.661 1.00 17.33 182 PHE D CA 1
ATOM 5715 C C . PHE D 1 182 ? 56.883 65.872 1.804 1.00 16.96 182 PHE D C 1
ATOM 5716 O O . PHE D 1 182 ? 56.722 67.082 1.664 1.00 19.77 182 PHE D O 1
ATOM 5724 N N . GLU D 1 183 ? 56.616 65.226 2.930 1.00 17.85 183 GLU D N 1
ATOM 5725 C CA . GLU D 1 183 ? 56.198 65.920 4.146 1.00 16.33 183 GLU D CA 1
ATOM 5726 C C . GLU D 1 183 ? 57.117 65.539 5.279 1.00 15.05 183 GLU D C 1
ATOM 5727 O O . GLU D 1 183 ? 57.442 64.370 5.446 1.00 14.32 183 GLU D O 1
ATOM 5733 N N . SER D 1 184 ? 57.467 66.516 6.092 1.00 13.35 184 SER D N 1
ATOM 5734 C CA . SER D 1 184 ? 58.400 66.291 7.182 1.00 13.58 184 SER D CA 1
ATOM 5735 C C . SER D 1 184 ? 58.082 67.213 8.347 1.00 14.24 184 SER D C 1
ATOM 5736 O O . SER D 1 184 ? 57.641 68.339 8.149 1.00 16.01 184 SER D O 1
ATOM 5739 N N . GLU D 1 185 ? 58.295 66.718 9.565 1.00 15.02 185 GLU D N 1
ATOM 5740 C CA . GLU D 1 185 ? 58.227 67.541 10.762 1.00 15.86 185 GLU D CA 1
ATOM 5741 C C . GLU D 1 185 ? 59.489 68.380 10.957 1.00 15.52 185 GLU D C 1
ATOM 5742 O O . GLU D 1 185 ? 59.532 69.236 11.842 1.00 18.16 185 GLU D O 1
ATOM 5748 N N . GLY D 1 186 ? 60.489 68.205 10.105 1.00 15.08 186 GLY D N 1
ATOM 5749 C CA . GLY D 1 186 ? 61.771 68.893 10.265 1.00 14.54 186 GLY D CA 1
ATOM 5750 C C . GLY D 1 186 ? 62.814 68.005 9.609 1.00 14.99 186 GLY D C 1
ATOM 5751 O O . GLY D 1 186 ? 63.174 67.017 10.210 1.00 17.38 186 GLY D O 1
ATOM 5752 N N . PRO D 1 187 ? 63.200 68.265 8.355 1.00 14.88 187 PRO D N 1
ATOM 5753 C CA . PRO D 1 187 ? 64.043 67.310 7.606 1.00 15.20 187 PRO D CA 1
ATOM 5754 C C . PRO D 1 187 ? 65.385 66.936 8.265 1.00 14.42 187 PRO D C 1
ATOM 5755 O O . PRO D 1 187 ? 65.854 65.841 8.031 1.00 14.26 187 PRO D O 1
ATOM 5759 N N . PHE D 1 188 ? 65.988 67.833 9.058 1.00 15.57 188 PHE D N 1
ATOM 5760 C CA . PHE D 1 188 ? 67.232 67.527 9.767 1.00 14.05 188 PHE D CA 1
ATOM 5761 C C . PHE D 1 188 ? 68.251 66.895 8.827 1.00 13.81 188 PHE D C 1
ATOM 5762 O O . PHE D 1 188 ? 68.824 65.810 9.103 1.00 12.21 188 PHE D O 1
ATOM 5770 N N . THR D 1 189 ? 68.439 67.566 7.690 1.00 14.32 189 THR D N 1
ATOM 5771 C CA . THR D 1 189 ? 69.102 66.969 6.560 1.00 14.02 189 THR D CA 1
ATOM 5772 C C . THR D 1 189 ? 70.570 66.683 6.855 1.00 14.45 189 THR D C 1
ATOM 5773 O O . THR D 1 189 ? 71.314 67.546 7.319 1.00 12.15 189 THR D O 1
ATOM 5777 N N . HIS D 1 190 ? 70.973 65.451 6.567 1.00 14.62 190 HIS D N 1
ATOM 5778 C CA . HIS D 1 190 ? 72.361 65.062 6.636 1.00 14.02 190 HIS D CA 1
ATOM 5779 C C . HIS D 1 190 ? 72.886 64.797 5.222 1.00 14.77 190 HIS D C 1
ATOM 5780 O O . HIS D 1 190 ? 72.136 64.443 4.284 1.00 13.51 190 HIS D O 1
ATOM 5787 N N . MET D 1 191 ? 74.187 65.025 5.074 1.00 18.55 191 MET D N 1
ATOM 5788 C CA . MET D 1 191 ? 74.909 64.784 3.838 1.00 20.34 191 MET D CA 1
ATOM 5789 C C . MET D 1 191 ? 76.146 63.981 4.193 1.00 19.30 191 MET D C 1
ATOM 5790 O O . MET D 1 191 ? 77.048 64.518 4.839 1.00 21.08 191 MET D O 1
ATOM 5795 N N . PHE D 1 192 ? 76.194 62.714 3.785 1.00 17.18 192 PHE D N 1
ATOM 5796 C CA . PHE D 1 192 ? 77.382 61.860 4.015 1.00 17.93 192 PHE D CA 1
ATOM 5797 C C . PHE D 1 192 ? 78.026 61.404 2.716 1.00 18.45 192 PHE D C 1
ATOM 5798 O O . PHE D 1 192 ? 77.344 60.869 1.835 1.00 17.18 192 PHE D O 1
ATOM 5806 N N . ASP D 1 193 ? 79.339 61.623 2.596 1.00 19.43 193 ASP D N 1
ATOM 5807 C CA . ASP D 1 193 ? 80.143 60.935 1.587 1.00 19.73 193 ASP D CA 1
ATOM 5808 C C . ASP D 1 193 ? 80.731 59.678 2.215 1.00 20.31 193 ASP D C 1
ATOM 5809 O O . ASP D 1 193 ? 81.470 59.762 3.194 1.00 22.17 193 ASP D O 1
ATOM 5814 N N . ILE D 1 194 ? 80.412 58.528 1.629 1.00 22.37 194 ILE D N 1
ATOM 5815 C CA . ILE D 1 194 ? 80.812 57.231 2.150 1.00 24.23 194 ILE D CA 1
ATOM 5816 C C . ILE D 1 194 ? 81.869 56.638 1.221 1.00 25.39 194 ILE D C 1
ATOM 5817 O O . ILE D 1 194 ? 81.643 56.539 0.011 1.00 22.29 194 ILE D O 1
#

InterPro domains:
  IPR003732 D-aminoacyl-tRNA deacylase DTD [PF02580] (2-180)
  IPR003732 D-aminoacyl-tRNA deacylase DTD [PTHR10472] (2-180)
  IPR023509 D-aminoacyl-tRNA deacylase-like superfamily [G3DSA:3.50.80.10] (1-181)
  IPR023509 D-aminoacyl-tRNA deacylase-like superfamily [SSF69500] (1-180)

Nearest PDB structures (foldseek):
  1tc5-assembly2_C  TM=1.005E+00  e=2.328E-41  Leishmania major
  5xaq-assembly1_B  TM=8.302E-01  e=4.950E-14  Mus musculus
  3kod-assembly3_F  TM=8.774E-01  e=1.025E-08  Plasmodium falciparum 3D7
  3ko7-assembly2_D  TM=8.412E-01  e=1.676E-08  Plasmodium falciparum 3D7
  3lmu-assembly3_E  TM=8.254E-01  e=1.676E-08  Plasmodium falciparum 3D7

Sequence (746 aa):
HMTIRVMMLQAMDQGHLLVNNVDKYVRAGRGVMVYIAFLSDRDSAPITDEALRHAVGVLLHTKIFTHFSPEKMINQPQSLEECPEMDILIVPQASLGGKVKGRSVQFHQLVAKDVGAALYDRFCHFVRVARGVDESRVDANGAPRSEGDAPKAEGWIKYNSRVISGTFGNRQGLRFESEGPFTHMFDIHMTIRVMMLQAMDQGHLLVNNVDKYVRAGRGVMVYIAFLSDRDSAPITDEALRHAVGVLLHTKIFTHFSPEKMINQPQSLEECPEMDILIVPQASLGGKVKGRSVQFHQLVAKDVGAALYDRFCHFVRVARGVDESRVDANGAPRSEGDAPKAEGWIKYNSRVISGTFGNRQGLRFESEGPFTHMFDIMTIRVMMLQAMDQGHLLVNNVDKYVRAGRGVMVYIAFLSDRDSAPITDEALRHAVGVLLHTKIFTHFSPEKMINQPQSLEECPEMDILIVPQASLGGKVKGRSVQFHQLVAKDVGAALYDRFCHFVRVARGVDESRVDANGAPRSEGDAPKAEGWIKYNSRVISGTFGNRQGLRFESEGPFTHMFDIMTIRVMMLQAMDQGHLLVNNVDKYVRAGRGVMVYIAFLSDRDSAPITDEALRHAVGVLLHTKIFTHFSPEKMINQPQSLEECPEMDILIVPQASLGGKVKGRSVQFHQLVAKDVGAALYDRFCHFVRVARGVDESRVDANGAPRSEGDAPKAEGWIKYNSRVISGTFGNRQGLRFESEGPFTHMFDI

B-factor: mean 23.47, std 10.2, range [10.35, 67.88]

Foldseek 3Di:
DKKKKKKKWFFAKKWKDAPQPDDTAIAGTAIEIEIFIFADPPDDAQDLVNLLVVLCCQAVDQQDFPLCPVDPDTDRDGCLVVLQGAYEYEYDNCVCWDDDPPDIDNNGGDDQVSRVVSVQSSLVSNCVSSVHPPVQADSQQAGPPPVPGDDPDDHDDGGSTRGYHDRPHDTDMDTDHPGTSMDMDID/DKKKKKKKWFFAKKWKDAPQPDDTAIAGTAIEIEIFIFDDPPDDAQDLVNLLVVLCCQAVDQQDFPLCPVDPDTDRDGCLVVLQHEYEYEYDNCVCWDDDPPDIDNNGGDDQVSRVVSQQSSLVSNCVSSVHPPVQADSQQAGPPPVPGDDPDDHDDGGSTRGYHDRPHDTDMDTDHPGTSMDIDID/DKKKKKKWFFAKKWKDAPQPDDTAIFGTAIEIEIFDFADPPDDAQDLVNLLVVLCCQAVDQQDFPLCPVDPDTDRDGCLVVLQHEYEYEYDNCVCWDDDPPDTDNNGGDDQVSGLVSQQSSLVSNCVSSVHPPVQADSQQAGPDPVPGDDPDDHDDGGSTRGYHDRPHDTDMDTDHPGTSMDIDID/DWKKKKKWFFAKKWKDAPQPDDTAIFGTAIEIEIFDFDDPPDDAQDLVNLLVVLCCQAVDQQDFPLCPVDPDTDRDGCLVVLQGEYEYEYDNCVQWDDDPPDTDNNGGDDQVSGLVSQQSNLVSNCVSSVHPPVQADSQQAGPDPVPGDDPDDHDDGGSTYGYHDRPHDIDMDTDHPGTSMDIDID

Secondary structure (DSSP, 8-state):
--EEEEEEEEESEEEEE-SSSS-EEEE-SEEEEEEEEE--TTPPP--HHHHHHHHHHHHHS--BS-S-TT-SS---B-STT-TT-EEEEEE-GGGG-EEETTEEE-TTBPPHHHHHHHHHHHHHHHHHHTT--TTSB-TTSSBSSGGGSPPSSS-----S-EEEPPTTS---EEEEES----EEEE-/--EEEEEEEEESEEEEE-SSSS-EEEE-SEEEEEEEEE--TTPPPP-HHHHHHHHHHHHHS--BS-S-TT-SS---B-TTT-TT-EEEEEE-GGGG-EEETTEEE-TTBPPHHHHHHHHHHHHHHHHHHTT--TTSB-TTSSBSSGGGSPPSSS-----S-EEEPPTTS---EEEEES----EEEE-/-EEEEEEEEESEEEEE-SSSS-EEEE-SEEEEEEEEE--TTPPPPPHHHHHHHHHHHHHS--BS-S-TT-SS---B-STT-TT-EEEEEE-GGGG-EEETTEEE-TTBPPHHHHHHHHHHHHHHHHHHTT--TTSB-TTSSBSSTTSSPPSSS-----S-EEEPPTTS---EEEE-S----EEEE-/-EEEEEEEEESEEEEE-SSSS-EEEE-SEEEEEEEEE--TTPPPPPHHHHHHHHHHHHHS--BS-S-TT-SS---B-TTT-TT-EEEEEE-GGGG-EEETTEEE-TTBPPHHHHHHHHHHHHHHHHHHTT--TTSB-TTSSBSSTTSSPPSSS-----S-EEEPPTTS---EEEE-S----EEEE-

CATH classification: 3.50.80.10